Protein 5KVA (pdb70)

B-factor: mean 24.8, std 10.33, range [10.12, 91.9]

Structure (mmCIF, N/CA/C/O backbone):
data_5KVA
#
_entry.id   5KVA
#
_cell.length_a   55.531
_cell.length_b   91.562
_cell.length_c   55.783
_cell.angle_alpha   90.00
_cell.angle_beta   90.69
_cell.angle_gamma   90.00
#
_symmetry.space_group_name_H-M   'P 1 21 1'
#
loop_
_entity.id
_entity.type
_entity.pdbx_description
1 polymer 'caffeoyl-CoA O-methyltransferase'
2 non-polymer S-ADENOSYLMETHIONINE
3 non-polymer 'CALCIUM ION'
4 water water
#
loop_
_atom_site.group_PDB
_atom_site.id
_atom_site.type_symbol
_atom_site.label_atom_id
_atom_site.label_alt_id
_atom_site.label_comp_id
_atom_site.label_asym_id
_atom_site.label_entity_id
_atom_site.label_seq_id
_atom_site.pdbx_PDB_ins_code
_atom_site.Cartn_x
_atom_site.Cartn_y
_atom_site.Cartn_z
_atom_site.occupancy
_atom_site.B_iso_or_equiv
_atom_site.auth_seq_id
_atom_site.auth_comp_id
_atom_site.auth_asym_id
_atom_site.auth_atom_id
_atom_site.pdbx_PDB_model_num
ATOM 1 N N . LYS A 1 52 ? 24.330 44.752 -18.547 1.00 52.94 35 LYS A N 1
ATOM 2 C CA . LYS A 1 52 ? 25.761 44.544 -18.344 1.00 53.47 35 LYS A CA 1
ATOM 3 C C . LYS A 1 52 ? 26.074 43.985 -16.947 1.00 55.19 35 LYS A C 1
ATOM 4 O O . LYS A 1 52 ? 26.695 42.923 -16.828 1.00 43.54 35 LYS A O 1
ATOM 10 N N . SER A 1 53 ? 25.653 44.694 -15.899 1.00 42.48 36 SER A N 1
ATOM 11 C CA . SER A 1 53 ? 25.953 44.297 -14.520 1.00 33.38 36 SER A CA 1
ATOM 12 C C . SER A 1 53 ? 24.990 43.221 -14.028 1.00 24.68 36 SER A C 1
ATOM 13 O O . SER A 1 53 ? 24.097 42.786 -14.757 1.00 26.16 36 SER A O 1
ATOM 16 N N . LEU A 1 54 ? 25.166 42.796 -12.782 1.00 24.70 37 LEU A N 1
ATOM 17 C CA . LEU A 1 54 ? 24.279 41.796 -12.182 1.00 20.08 37 LEU A CA 1
ATOM 18 C C . LEU A 1 54 ? 23.031 42.428 -11.576 1.00 22.71 37 LEU A C 1
ATOM 19 O O . LEU A 1 54 ? 22.175 41.731 -11.034 1.00 21.26 37 LEU A O 1
ATOM 24 N N . LEU A 1 55 ? 22.941 43.753 -11.652 1.00 18.13 38 LEU A N 1
ATOM 25 C CA . LEU A 1 55 ? 21.885 44.477 -10.960 1.00 18.11 38 LEU A CA 1
ATOM 26 C C . LEU A 1 55 ? 20.624 44.591 -11.806 1.00 24.47 38 LEU A C 1
ATOM 27 O O . LEU A 1 55 ? 20.666 44.400 -13.015 1.00 25.04 38 LEU A O 1
ATOM 32 N N . LYS A 1 56 ? 19.506 44.932 -11.175 1.00 29.05 39 LYS A N 1
ATOM 33 C CA . LYS A 1 56 ? 18.233 44.918 -11.888 1.00 34.10 39 LYS A CA 1
ATOM 34 C C . LYS A 1 56 ? 18.175 45.957 -13.002 1.00 28.87 39 LYS A C 1
ATOM 35 O O . LYS A 1 56 ? 17.436 45.783 -13.964 1.00 31.02 39 LYS A O 1
ATOM 41 N N . SER A 1 57 ? 18.966 47.017 -12.902 1.00 22.53 40 SER A N 1
ATOM 42 C CA . SER A 1 57 ? 19.011 47.977 -14.001 1.00 24.95 40 SER A CA 1
ATOM 43 C C . SER A 1 57 ? 20.376 48.610 -14.191 1.00 31.39 40 SER A C 1
ATOM 44 O O . SER A 1 57 ? 21.117 48.819 -13.225 1.00 24.63 40 SER A O 1
ATOM 47 N N . ASP A 1 58 ? 20.694 48.915 -15.449 1.00 25.74 41 ASP A N 1
ATOM 48 C CA . ASP A 1 58 ? 21.916 49.634 -15.784 1.00 28.35 41 ASP A CA 1
ATOM 49 C C . ASP A 1 58 ? 21.926 50.988 -15.087 1.00 24.85 41 ASP A C 1
ATOM 50 O O . ASP A 1 58 ? 22.977 51.464 -14.679 1.00 22.35 41 ASP A O 1
ATOM 55 N N . ASP A 1 59 ? 20.756 51.614 -14.977 1.00 22.11 42 ASP A N 1
ATOM 56 C CA . ASP A 1 59 ? 20.659 52.891 -14.284 1.00 21.24 42 ASP A CA 1
ATOM 57 C C . ASP A 1 59 ? 21.135 52.763 -12.837 1.00 21.17 42 ASP A C 1
ATOM 58 O O . ASP A 1 59 ? 21.899 53.593 -12.361 1.00 18.58 42 ASP A O 1
ATOM 63 N N . LEU A 1 60 ? 20.661 51.735 -12.137 1.00 21.96 43 LEU A N 1
ATOM 64 C CA . LEU A 1 60 ? 21.025 51.566 -10.731 1.00 19.15 43 LEU A CA 1
ATOM 65 C C . LEU A 1 60 ? 22.532 51.332 -10.596 1.00 23.68 43 LEU A C 1
ATOM 66 O O . LEU A 1 60 ? 23.187 51.931 -9.745 1.00 20.11 43 LEU A O 1
ATOM 71 N N . TYR A 1 61 ? 23.073 50.458 -11.440 1.00 20.39 44 TYR A N 1
ATOM 72 C CA . TYR A 1 61 ? 24.517 50.213 -11.455 1.00 19.55 44 TYR A CA 1
ATOM 73 C C . TYR A 1 61 ? 25.318 51.481 -11.749 1.00 19.85 44 TYR A C 1
ATOM 74 O O . TYR A 1 61 ? 26.308 51.765 -11.085 1.00 20.08 44 TYR A O 1
ATOM 83 N N . GLN A 1 62 ? 24.899 52.235 -12.760 1.00 17.31 45 GLN A N 1
ATOM 84 C CA . GLN A 1 62 ? 25.600 53.467 -13.114 1.00 23.22 45 GLN A CA 1
ATOM 85 C C . GLN A 1 62 ? 25.537 54.486 -11.976 1.00 18.84 45 GLN A C 1
ATOM 86 O O . GLN A 1 62 ? 26.480 55.258 -11.768 1.00 17.21 45 GLN A O 1
ATOM 92 N N . TYR A 1 63 ? 24.430 54.481 -11.238 1.00 17.16 46 TYR A N 1
ATOM 93 C CA . TYR A 1 63 ? 24.298 55.362 -10.075 1.00 18.59 46 TYR A CA 1
ATOM 94 C C . TYR A 1 63 ? 25.380 55.074 -9.039 1.00 15.86 46 TYR A C 1
ATOM 95 O O . TYR A 1 63 ? 25.997 55.998 -8.507 1.00 18.07 46 TYR A O 1
ATOM 104 N N . ILE A 1 64 ? 25.602 53.797 -8.753 1.00 15.89 47 ILE A N 1
ATOM 105 C CA . ILE A 1 64 ? 26.622 53.410 -7.784 1.00 16.73 47 ILE A CA 1
ATOM 106 C C . ILE A 1 64 ? 27.985 53.898 -8.251 1.00 15.68 47 ILE A C 1
ATOM 107 O O . ILE A 1 64 ? 28.725 54.508 -7.487 1.00 16.62 47 ILE A O 1
ATOM 112 N N . LEU A 1 65 ? 28.306 53.647 -9.515 1.00 18.48 48 LEU A N 1
ATOM 113 C CA . LEU A 1 65 ? 29.579 54.092 -10.069 1.00 16.99 48 LEU A CA 1
ATOM 114 C C . LEU A 1 65 ? 29.742 55.609 -9.966 1.00 17.92 48 LEU A C 1
ATOM 115 O O . LEU A 1 65 ? 30.764 56.107 -9.488 1.00 17.98 48 LEU A O 1
ATOM 120 N N . ASP A 1 66 ? 28.732 56.338 -10.425 1.00 18.41 49 ASP A N 1
ATOM 121 C CA . ASP A 1 66 ? 28.826 57.794 -10.501 1.00 18.72 49 ASP A CA 1
ATOM 122 C C . ASP A 1 66 ? 28.826 58.429 -9.115 1.00 18.16 49 ASP A C 1
ATOM 123 O O . ASP A 1 66 ? 29.527 59.414 -8.868 1.00 18.16 49 ASP A O 1
ATOM 128 N N . THR A 1 67 ? 28.035 57.861 -8.209 1.00 18.67 50 THR A N 1
ATOM 129 C CA . THR A 1 67 ? 27.833 58.464 -6.893 1.00 17.02 50 THR A CA 1
ATOM 130 C C . THR A 1 67 ? 28.937 58.064 -5.923 1.00 22.03 50 THR A C 1
ATOM 131 O O . THR A 1 67 ? 29.493 58.912 -5.226 1.00 17.79 50 THR A O 1
ATOM 135 N N . SER A 1 68 ? 29.272 56.776 -5.909 1.00 16.79 51 SER A N 1
ATOM 136 C CA . SER A 1 68 ? 30.063 56.216 -4.816 1.00 16.46 51 SER A CA 1
ATOM 137 C C . SER A 1 68 ? 31.413 55.616 -5.219 1.00 17.61 51 SER A C 1
ATOM 138 O O . SER A 1 68 ? 32.238 55.336 -4.348 1.00 18.27 51 SER A O 1
ATOM 141 N N . VAL A 1 69 ? 31.649 55.420 -6.514 1.00 16.76 52 VAL A N 1
ATOM 142 C CA . VAL A 1 69 ? 32.907 54.796 -6.954 1.00 17.96 52 VAL A CA 1
ATOM 143 C C . VAL A 1 69 ? 33.877 55.765 -7.642 1.00 16.43 52 VAL A C 1
ATOM 144 O O . VAL A 1 69 ? 34.975 56.013 -7.146 1.00 18.91 52 VAL A O 1
ATOM 148 N N . TYR A 1 70 ? 33.483 56.303 -8.791 1.00 15.44 53 TYR A N 1
ATOM 149 C CA . TYR A 1 70 ? 34.390 57.183 -9.539 1.00 17.17 53 TYR A CA 1
ATOM 150 C C . TYR A 1 70 ? 34.874 58.434 -8.784 1.00 19.29 53 TYR A C 1
ATOM 151 O O . TYR A 1 70 ? 36.017 58.837 -8.969 1.00 19.66 53 TYR A O 1
ATOM 160 N N . PRO A 1 71 ? 34.023 59.055 -7.940 1.00 17.67 54 PRO A N 1
ATOM 161 C CA . PRO A 1 71 ? 34.559 60.246 -7.266 1.00 22.26 54 PRO A CA 1
ATOM 162 C C . PRO A 1 71 ? 35.742 59.938 -6.354 1.00 28.39 54 PRO A C 1
ATOM 163 O O . PRO A 1 71 ? 36.505 60.834 -6.029 1.00 30.90 54 PRO A O 1
ATOM 167 N N . ARG A 1 72 ? 35.910 58.681 -5.966 1.00 26.45 55 ARG A N 1
ATOM 168 C CA . ARG A 1 72 ? 36.974 58.351 -5.035 1.00 32.89 55 ARG A CA 1
ATOM 169 C C . ARG A 1 72 ? 38.005 57.397 -5.636 1.00 28.92 55 ARG A C 1
ATOM 170 O O . ARG A 1 72 ? 38.938 56.997 -4.948 1.00 25.31 55 ARG A O 1
ATOM 178 N N . GLU A 1 73 ? 37.843 57.044 -6.910 1.00 21.42 56 GLU A N 1
ATOM 179 C CA . GLU A 1 73 ? 38.811 56.178 -7.585 1.00 19.53 56 GLU A CA 1
ATOM 180 C C . GLU A 1 73 ? 40.184 56.844 -7.640 1.00 21.97 56 GLU A C 1
ATOM 181 O O . GLU A 1 73 ? 40.300 57.975 -8.125 1.00 23.25 56 GLU A O 1
ATOM 187 N N . PRO A 1 74 ? 41.230 56.158 -7.137 1.00 21.33 57 PRO A N 1
ATOM 188 C CA . PRO A 1 74 ? 42.577 56.748 -7.215 1.00 19.59 57 PRO A CA 1
ATOM 189 C C . PRO A 1 74 ? 42.962 57.087 -8.655 1.00 25.39 57 PRO A C 1
ATOM 190 O O . PRO A 1 74 ? 42.558 56.370 -9.568 1.00 21.47 57 PRO A O 1
ATOM 194 N N . GLU A 1 75 ? 43.715 58.169 -8.859 1.00 23.27 58 GLU A N 1
ATOM 195 C CA . GLU A 1 75 ? 44.053 58.610 -10.215 1.00 23.42 58 GLU A CA 1
ATOM 196 C C . GLU A 1 75 ? 44.819 57.548 -10.999 1.00 21.07 58 GLU A C 1
ATOM 197 O O . GLU A 1 75 ? 44.632 57.403 -12.203 1.00 20.62 58 GLU A O 1
ATOM 203 N N . SER A 1 76 ? 45.668 56.794 -10.315 1.00 20.59 59 SER A N 1
ATOM 204 C CA . SER A 1 76 ? 46.415 55.739 -10.991 1.00 21.98 59 SER A CA 1
ATOM 205 C C . SER A 1 76 ? 45.490 54.649 -11.534 1.00 22.15 59 SER A C 1
ATOM 206 O O . SER A 1 76 ? 45.767 54.061 -12.569 1.00 20.84 59 SER A O 1
ATOM 209 N N . MET A 1 77 ? 44.394 54.382 -10.832 1.00 22.82 60 MET A N 1
ATOM 210 C CA . MET A 1 77 ? 43.454 53.357 -11.272 1.00 20.00 60 MET A CA 1
ATOM 211 C C . MET A 1 77 ? 42.606 53.874 -12.425 1.00 21.98 60 MET A C 1
ATOM 212 O O . MET A 1 77 ? 42.348 53.156 -13.385 1.00 20.31 60 MET A O 1
ATOM 217 N N . LYS A 1 78 ? 42.187 55.130 -12.336 1.00 19.91 61 LYS A N 1
ATOM 218 C CA . LYS A 1 78 ? 41.531 55.771 -13.473 1.00 26.22 61 LYS A CA 1
ATOM 219 C C . LYS A 1 78 ? 42.439 55.669 -14.693 1.00 21.76 61 LYS A C 1
ATOM 220 O O . LYS A 1 78 ? 42.005 55.296 -15.774 1.00 20.39 61 LYS A O 1
ATOM 226 N N . GLU A 1 79 ? 43.715 55.985 -14.497 1.00 22.14 62 GLU A N 1
ATOM 227 C CA . GLU A 1 79 ? 44.702 55.914 -15.575 1.00 22.99 62 GLU A CA 1
ATOM 228 C C . GLU A 1 79 ? 44.791 54.503 -16.177 1.00 26.73 62 GLU A C 1
ATOM 229 O O . GLU A 1 79 ? 44.771 54.325 -17.401 1.00 24.21 62 GLU A O 1
ATOM 235 N N . LEU A 1 80 ? 44.892 53.500 -15.311 1.00 23.85 63 LEU A N 1
ATOM 236 C CA . LEU A 1 80 ? 45.021 52.123 -15.772 1.00 21.37 63 LEU A CA 1
ATOM 237 C C . LEU A 1 80 ? 43.746 51.660 -16.483 1.00 21.05 63 LEU A C 1
ATOM 238 O O . LEU A 1 80 ? 43.802 50.957 -17.497 1.00 21.40 63 LEU A O 1
ATOM 243 N N . ARG A 1 81 ? 42.594 52.059 -15.950 1.00 22.38 64 ARG A N 1
ATOM 244 C CA . ARG A 1 81 ? 41.312 51.704 -16.556 1.00 21.12 64 ARG A CA 1
ATOM 245 C C . ARG A 1 81 ? 41.214 52.235 -17.989 1.00 21.89 64 ARG A C 1
ATOM 246 O O . ARG A 1 81 ? 40.790 51.525 -18.908 1.00 21.06 64 ARG A O 1
ATOM 254 N N . GLU A 1 82 ? 41.605 53.488 -18.184 1.00 26.33 65 GLU A N 1
ATOM 255 C CA . GLU A 1 82 ? 41.470 54.100 -19.501 1.00 24.68 65 GLU A CA 1
ATOM 256 C C . GLU A 1 82 ? 42.431 53.486 -20.520 1.00 26.42 65 GLU A C 1
ATOM 257 O O . GLU A 1 82 ? 42.065 53.299 -21.686 1.00 27.33 65 GLU A O 1
ATOM 263 N N . ILE A 1 83 ? 43.635 53.135 -20.074 1.00 25.84 66 ILE A N 1
ATOM 264 C CA . ILE A 1 83 ? 44.588 52.371 -20.892 1.00 23.32 66 ILE A CA 1
ATOM 265 C C . ILE A 1 83 ? 44.031 51.000 -21.277 1.00 29.82 66 ILE A C 1
ATOM 266 O O . ILE A 1 83 ? 44.092 50.580 -22.442 1.00 25.51 66 ILE A O 1
ATOM 271 N N . THR A 1 84 ? 43.477 50.307 -20.286 1.00 26.33 67 THR A N 1
ATOM 272 C CA . THR A 1 84 ? 42.958 48.960 -20.478 1.00 22.73 67 THR A CA 1
ATOM 273 C C . THR A 1 84 ? 41.763 48.948 -21.431 1.00 26.66 67 THR A C 1
ATOM 274 O O . THR A 1 84 ? 41.602 48.025 -22.233 1.00 26.76 67 THR A O 1
ATOM 278 N N . ALA A 1 85 ? 40.933 49.986 -21.346 1.00 26.25 68 ALA A N 1
ATOM 279 C CA . ALA A 1 85 ? 39.721 50.065 -22.157 1.00 24.95 68 ALA A CA 1
ATOM 280 C C . ALA A 1 85 ? 40.030 50.034 -23.656 1.00 28.95 68 ALA A C 1
ATOM 281 O O . ALA A 1 85 ? 39.166 49.681 -24.465 1.00 26.83 68 ALA A O 1
ATOM 283 N N . LYS A 1 86 ? 41.264 50.380 -24.019 1.00 27.73 69 LYS A N 1
ATOM 284 C CA . LYS A 1 86 ? 41.684 50.378 -25.428 1.00 31.94 69 LYS A CA 1
ATOM 285 C C . LYS A 1 86 ? 42.221 49.029 -25.883 1.00 33.29 69 LYS A C 1
ATOM 286 O O . LYS A 1 86 ? 42.395 48.789 -27.081 1.00 30.28 69 LYS A O 1
ATOM 292 N N . HIS A 1 87 ? 42.484 48.146 -24.927 1.00 27.92 70 HIS A N 1
ATOM 293 C CA . HIS A 1 87 ? 43.031 46.828 -25.231 1.00 27.13 70 HIS A CA 1
ATOM 294 C C . HIS A 1 87 ? 41.919 45.863 -25.653 1.00 28.13 70 HIS A C 1
ATOM 295 O O . HIS A 1 87 ? 40.820 45.893 -25.091 1.00 30.35 70 HIS A O 1
ATOM 302 N N . PRO A 1 88 ? 42.197 45.003 -26.650 1.00 26.07 71 PRO A N 1
ATOM 303 C CA . PRO A 1 88 ? 41.171 44.109 -27.199 1.00 30.17 71 PRO A CA 1
ATOM 304 C C . PRO A 1 88 ? 40.534 43.172 -26.163 1.00 28.42 71 PRO A C 1
ATOM 305 O O . PRO A 1 88 ? 39.405 42.737 -26.368 1.00 30.59 71 PRO A O 1
ATOM 309 N N . TRP A 1 89 ? 41.238 42.866 -25.081 1.00 26.99 72 TRP A N 1
ATOM 310 C CA . TRP A 1 89 ? 40.711 41.937 -24.079 1.00 27.67 72 TRP A CA 1
ATOM 311 C C . TRP A 1 89 ? 40.073 42.661 -22.888 1.00 29.32 72 TRP A C 1
ATOM 312 O O . TRP A 1 89 ? 39.934 42.083 -21.805 1.00 24.35 72 TRP A O 1
ATOM 323 N N . ASN A 1 90 ? 39.666 43.912 -23.098 1.00 23.86 73 ASN A N 1
ATOM 324 C CA . ASN A 1 90 ? 39.257 44.779 -21.993 1.00 25.78 73 ASN A CA 1
ATOM 325 C C . ASN A 1 90 ? 38.081 44.250 -21.174 1.00 26.04 73 ASN A C 1
ATOM 326 O O . ASN A 1 90 ? 37.903 44.658 -20.034 1.00 26.17 73 ASN A O 1
ATOM 331 N N . LEU A 1 91 ? 37.291 43.340 -21.738 1.00 24.63 74 LEU A N 1
ATOM 332 C CA . LEU A 1 91 ? 36.188 42.729 -20.995 1.00 31.88 74 LEU A CA 1
ATOM 333 C C . LEU A 1 91 ? 36.658 41.896 -19.793 1.00 24.55 74 LEU A C 1
ATOM 334 O O . LEU A 1 91 ? 35.881 41.604 -18.879 1.00 25.60 74 LEU A O 1
ATOM 339 N N . MET A 1 92 ? 37.928 41.516 -19.805 1.00 21.42 75 MET A N 1
ATOM 340 C CA . MET A 1 92 ? 38.523 40.756 -18.714 1.00 20.91 75 MET A CA 1
ATOM 341 C C . MET A 1 92 ? 38.892 41.594 -17.494 1.00 18.87 75 MET A C 1
ATOM 342 O O . MET A 1 92 ? 39.263 41.044 -16.458 1.00 18.78 75 MET A O 1
ATOM 347 N N . THR A 1 93 ? 38.829 42.914 -17.609 1.00 16.75 76 THR A N 1
ATOM 348 C CA . THR A 1 93 ? 39.325 43.742 -16.518 1.00 15.75 76 THR A CA 1
ATOM 349 C C . THR A 1 93 ? 38.349 43.735 -15.338 1.00 18.14 76 THR A C 1
ATOM 350 O O . THR A 1 93 ? 37.157 43.484 -15.490 1.00 18.94 76 THR A O 1
ATOM 354 N N . THR A 1 94 ? 38.865 43.997 -14.149 1.00 16.33 77 THR A N 1
ATOM 355 C CA . THR A 1 94 ? 38.011 44.078 -12.969 1.00 14.08 77 THR A CA 1
ATOM 356 C C . THR A 1 94 ? 37.259 45.416 -12.956 1.00 19.45 77 THR A C 1
ATOM 357 O O . THR A 1 94 ? 37.847 46.469 -13.197 1.00 18.88 77 THR A O 1
ATOM 361 N N . SER A 1 95 ? 35.955 45.371 -12.698 1.00 14.86 78 SER A N 1
ATOM 362 C CA . SER A 1 95 ? 35.139 46.586 -12.737 1.00 20.31 78 SER A CA 1
ATOM 363 C C . SER A 1 95 ? 35.552 47.561 -11.638 1.00 16.86 78 SER A C 1
ATOM 364 O O . SER A 1 95 ? 36.143 47.155 -10.637 1.00 18.36 78 SER A O 1
ATOM 367 N N . ALA A 1 96 ? 35.243 48.843 -11.825 1.00 15.91 79 ALA A N 1
ATOM 368 C CA . ALA A 1 96 ? 35.656 49.861 -10.864 1.00 17.34 79 ALA A CA 1
ATOM 369 C C . ALA A 1 96 ? 35.018 49.616 -9.499 1.00 14.92 79 ALA A C 1
ATOM 370 O O . ALA A 1 96 ? 35.660 49.794 -8.461 1.00 17.11 79 ALA A O 1
ATOM 372 N N . ASP A 1 97 ? 33.759 49.198 -9.489 1.00 16.80 80 ASP A N 1
ATOM 373 C CA . ASP A 1 97 ? 33.108 48.923 -8.209 1.00 15.87 80 ASP A CA 1
ATOM 374 C C . ASP A 1 97 ? 33.771 47.754 -7.481 1.00 17.55 80 ASP A C 1
ATOM 375 O O . ASP A 1 97 ? 33.919 47.782 -6.248 1.00 14.81 80 ASP A O 1
ATOM 380 N N . GLU A 1 98 ? 34.181 46.726 -8.218 1.00 15.24 81 GLU A N 1
ATOM 381 C CA . GLU A 1 98 ? 34.810 45.584 -7.555 1.00 16.23 81 GLU A CA 1
ATOM 382 C C . GLU A 1 98 ? 36.203 45.967 -7.066 1.00 12.26 81 GLU A C 1
ATOM 383 O O . GLU A 1 98 ? 36.652 45.513 -6.013 1.00 14.90 81 GLU A O 1
ATOM 389 N N . GLY A 1 99 ? 36.876 46.834 -7.810 1.00 15.49 82 GLY A N 1
ATOM 390 C CA . GLY A 1 99 ? 38.199 47.286 -7.403 1.00 15.38 82 GLY A CA 1
ATOM 391 C C . GLY A 1 99 ? 38.119 48.052 -6.100 1.00 16.75 82 GLY A C 1
ATOM 392 O O . GLY A 1 99 ? 38.965 47.913 -5.209 1.00 15.22 82 GLY A O 1
ATOM 393 N N . GLN A 1 100 ? 37.073 48.860 -5.978 1.00 14.67 83 GLN A N 1
ATOM 394 C CA . GLN A 1 100 ? 36.877 49.627 -4.768 1.00 12.85 83 GLN A CA 1
ATOM 395 C C . GLN A 1 100 ? 36.643 48.687 -3.583 1.00 16.41 83 GLN A C 1
ATOM 396 O O . GLN A 1 100 ? 37.179 48.887 -2.489 1.00 16.68 83 GLN A O 1
ATOM 402 N N . PHE A 1 101 ? 35.835 47.660 -3.810 1.00 14.70 84 PHE A N 1
ATOM 403 C CA . PHE A 1 101 ? 35.555 46.687 -2.766 1.00 16.78 84 PHE A CA 1
ATOM 404 C C . PHE A 1 101 ? 36.830 45.972 -2.302 1.00 15.48 84 PHE A C 1
ATOM 405 O O . PHE A 1 101 ? 37.075 45.865 -1.106 1.00 15.78 84 PHE A O 1
ATOM 413 N N . LEU A 1 102 ? 37.631 45.488 -3.247 1.00 14.19 85 LEU A N 1
ATOM 414 C CA . LEU A 1 102 ? 38.865 44.770 -2.906 1.00 13.30 85 LEU A CA 1
ATOM 415 C C . LEU A 1 102 ? 39.804 45.661 -2.118 1.00 17.22 85 LEU A C 1
ATOM 416 O O . LEU A 1 102 ? 40.412 45.236 -1.139 1.00 15.83 85 LEU A O 1
ATOM 421 N N . ASN A 1 103 ? 39.910 46.912 -2.552 1.00 15.97 86 ASN A N 1
ATOM 422 C CA . ASN A 1 103 ? 40.758 47.873 -1.872 1.00 15.68 86 ASN A CA 1
ATOM 423 C C . ASN A 1 103 ? 40.300 48.069 -0.418 1.00 16.17 86 ASN A C 1
ATOM 424 O O . ASN A 1 103 ? 41.106 47.991 0.519 1.00 15.30 86 ASN A O 1
ATOM 429 N N . MET A 1 104 ? 39.003 48.258 -0.198 1.00 18.43 87 MET A N 1
ATOM 430 C CA . MET A 1 104 ? 38.548 48.382 1.188 1.00 18.90 87 MET A CA 1
ATOM 431 C C . MET A 1 104 ? 38.743 47.085 1.963 1.00 17.03 87 MET A C 1
ATOM 432 O O . MET A 1 104 ? 39.087 47.107 3.141 1.00 15.39 87 MET A O 1
ATOM 437 N N . LEU A 1 105 ? 38.505 45.957 1.301 1.00 12.07 88 LEU A N 1
ATOM 438 C CA . LEU A 1 105 ? 38.614 44.666 1.978 1.00 12.80 88 LEU A CA 1
ATOM 439 C C . LEU A 1 105 ? 40.027 44.456 2.523 1.00 16.84 88 LEU A C 1
ATOM 440 O O . LEU A 1 105 ? 40.212 44.009 3.663 1.00 16.42 88 LEU A O 1
ATOM 445 N N . ILE A 1 106 ? 41.014 44.795 1.704 1.00 13.66 89 ILE A N 1
ATOM 446 C CA . ILE A 1 106 ? 42.429 44.657 2.082 1.00 14.91 89 ILE A CA 1
ATOM 447 C C . ILE A 1 106 ? 42.736 45.452 3.335 1.00 17.07 89 ILE A C 1
ATOM 448 O O . ILE A 1 106 ? 43.407 44.967 4.256 1.00 17.06 89 ILE A O 1
ATOM 453 N N . LYS A 1 107 ? 42.227 46.678 3.376 1.00 14.54 90 LYS A N 1
ATOM 454 C CA . LYS A 1 107 ? 42.395 47.519 4.545 1.00 17.17 90 LYS A CA 1
ATOM 455 C C . LYS A 1 107 ? 41.674 46.932 5.758 1.00 18.78 90 LYS A C 1
ATOM 456 O O . LYS A 1 107 ? 42.236 46.876 6.853 1.00 18.54 90 LYS A O 1
ATOM 462 N N . LEU A 1 108 ? 40.431 46.494 5.573 1.00 13.56 91 LEU A N 1
ATOM 463 C CA . LEU A 1 108 ? 39.650 45.992 6.698 1.00 15.82 91 LEU A CA 1
ATOM 464 C C . LEU A 1 108 ? 40.270 44.760 7.341 1.00 17.70 91 LEU A C 1
ATOM 465 O O . LEU A 1 108 ? 40.200 44.599 8.554 1.00 16.43 91 LEU A O 1
ATOM 470 N N . ILE A 1 109 ? 40.870 43.884 6.536 1.00 16.67 92 ILE A N 1
ATOM 471 C CA . ILE A 1 109 ? 41.419 42.640 7.081 1.00 17.01 92 ILE A CA 1
ATOM 472 C C . ILE A 1 109 ? 42.874 42.775 7.535 1.00 20.60 92 ILE A C 1
ATOM 473 O O . ILE A 1 109 ? 43.457 41.824 8.064 1.00 19.81 92 ILE A O 1
ATOM 478 N N . GLY A 1 110 ? 43.441 43.964 7.354 1.00 18.22 93 GLY A N 1
ATOM 479 C CA . GLY A 1 110 ? 44.826 44.239 7.706 1.00 21.91 93 GLY A CA 1
ATOM 480 C C . GLY A 1 110 ? 45.842 43.359 6.997 1.00 22.86 93 GLY A C 1
ATOM 481 O O . GLY A 1 110 ? 46.862 42.988 7.581 1.00 20.01 93 GLY A O 1
ATOM 482 N N . ALA A 1 111 ? 45.576 43.018 5.738 1.00 16.25 94 ALA A N 1
ATOM 483 C CA . ALA A 1 111 ? 46.473 42.125 5.015 1.00 16.06 94 ALA A CA 1
ATOM 484 C C . ALA A 1 111 ? 47.802 42.806 4.713 1.00 21.03 94 ALA A C 1
ATOM 485 O O . ALA A 1 111 ? 47.865 44.014 4.489 1.00 20.17 94 ALA A O 1
ATOM 487 N N . LYS A 1 112 ? 48.863 42.009 4.704 1.00 18.93 95 LYS A N 1
ATOM 488 C CA . LYS A 1 112 ? 50.183 42.514 4.362 1.00 21.08 95 LYS A CA 1
ATOM 489 C C . LYS A 1 112 ? 50.782 41.704 3.221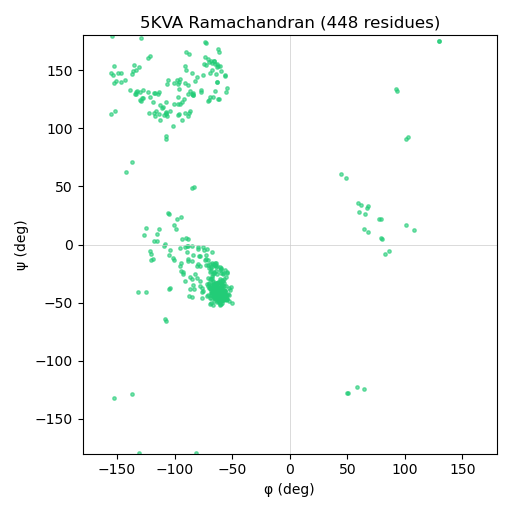 1.00 18.40 95 LYS A C 1
ATOM 490 O O . LYS A 1 112 ? 51.402 42.259 2.321 1.00 22.97 95 LYS A O 1
ATOM 496 N N . LYS A 1 113 ? 50.589 40.391 3.262 1.00 18.15 96 LYS A N 1
ATOM 497 C CA . LYS A 1 113 ? 51.190 39.500 2.275 1.00 19.24 96 LYS A CA 1
ATOM 498 C C . LYS A 1 113 ? 50.116 38.771 1.480 1.00 18.14 96 LYS A C 1
ATOM 499 O O . LYS A 1 113 ? 49.385 37.945 2.020 1.00 18.60 96 LYS A O 1
ATOM 505 N N . THR A 1 114 ? 50.026 39.072 0.197 1.00 17.47 97 THR A N 1
ATOM 506 C CA . THR A 1 114 ? 48.942 38.532 -0.590 1.00 18.21 97 THR A CA 1
ATOM 507 C C . THR A 1 114 ? 49.409 37.876 -1.875 1.00 20.19 97 THR A C 1
ATOM 508 O O . THR A 1 114 ? 50.599 37.875 -2.214 1.00 20.55 97 THR A O 1
ATOM 512 N N . MET A 1 115 ? 48.435 37.335 -2.593 1.00 17.95 98 MET A N 1
ATOM 513 C CA . MET A 1 115 ? 48.668 36.637 -3.838 1.00 17.28 98 MET A CA 1
ATOM 514 C C . MET A 1 115 ? 47.533 36.943 -4.808 1.00 18.00 98 MET A C 1
ATOM 515 O O . MET A 1 115 ? 46.376 37.077 -4.398 1.00 18.53 98 MET A O 1
ATOM 520 N N . GLU A 1 116 ? 47.867 37.097 -6.084 1.00 16.94 99 GLU A N 1
ATOM 521 C CA . GLU A 1 116 ? 46.851 37.255 -7.113 1.00 14.60 99 GLU A CA 1
ATOM 522 C C . GLU A 1 116 ? 47.126 36.286 -8.255 1.00 18.98 99 GLU A C 1
ATOM 523 O O . GLU A 1 116 ? 48.225 36.279 -8.823 1.00 18.24 99 GLU A O 1
ATOM 529 N N . ILE A 1 117 ? 46.132 35.459 -8.574 1.00 17.91 100 ILE A N 1
ATOM 530 C CA . ILE A 1 117 ? 46.193 34.562 -9.728 1.00 15.32 100 ILE A CA 1
ATOM 531 C C . ILE A 1 117 ? 45.280 35.088 -10.846 1.00 20.31 100 ILE A C 1
ATOM 532 O O . ILE A 1 117 ? 44.055 35.087 -10.711 1.00 18.55 100 ILE A O 1
ATOM 537 N N . GLY A 1 118 ? 45.878 35.564 -11.935 1.00 16.24 101 GLY A N 1
ATOM 538 C CA . GLY A 1 118 ? 45.113 36.160 -13.019 1.00 14.49 101 GLY A CA 1
ATOM 539 C C . GLY A 1 118 ? 45.222 37.671 -12.935 1.00 20.37 101 GLY A C 1
ATOM 540 O O . GLY A 1 118 ? 44.447 38.314 -12.226 1.00 19.64 101 GLY A O 1
ATOM 541 N N . VAL A 1 119 ? 46.197 38.227 -13.651 1.00 18.21 102 VAL A N 1
ATOM 542 C CA . VAL A 1 119 ? 46.579 39.633 -13.516 1.00 17.65 102 VAL A CA 1
ATOM 543 C C . VAL A 1 119 ? 46.100 40.512 -14.671 1.00 18.20 102 VAL A C 1
ATOM 544 O O . VAL A 1 119 ? 45.716 41.663 -14.457 1.00 17.91 102 VAL A O 1
ATOM 548 N N . TYR A 1 120 ? 46.148 39.978 -15.891 1.00 18.11 103 TYR A N 1
ATOM 549 C CA . TYR A 1 120 ? 45.808 40.749 -17.089 1.00 19.65 103 TYR A CA 1
ATOM 550 C C . TYR A 1 120 ? 46.589 42.084 -17.057 1.00 20.44 103 TYR A C 1
ATOM 551 O O . TYR A 1 120 ? 47.806 42.065 -16.853 1.00 21.12 103 TYR A O 1
ATOM 560 N N . THR A 1 121 ? 45.927 43.234 -17.215 1.00 22.50 104 THR A N 1
ATOM 561 C CA . THR A 1 121 ? 46.654 44.510 -17.236 1.00 20.79 104 THR A CA 1
ATOM 562 C C . THR A 1 121 ? 46.827 45.137 -15.854 1.00 22.45 104 THR A C 1
ATOM 563 O O . THR A 1 121 ? 47.507 46.149 -15.719 1.00 22.29 104 THR A O 1
ATOM 567 N N . GLY A 1 122 ? 46.212 44.547 -14.832 1.00 17.47 105 GLY A N 1
ATOM 568 C CA . GLY A 1 122 ? 46.551 44.904 -13.463 1.00 18.13 105 GLY A CA 1
ATOM 569 C C . GLY A 1 122 ? 45.584 45.708 -12.606 1.00 19.18 105 GLY A C 1
ATOM 570 O O . GLY A 1 122 ? 45.975 46.160 -11.530 1.00 16.77 105 GLY A O 1
ATOM 571 N N . TYR A 1 123 ? 44.328 45.863 -13.022 1.00 16.92 106 TYR A N 1
ATOM 572 C CA . TYR A 1 123 ? 43.432 46.732 -12.250 1.00 16.25 106 TYR A CA 1
ATOM 573 C C . TYR A 1 123 ? 43.206 46.202 -10.827 1.00 18.95 106 TYR A C 1
ATOM 574 O O . TYR A 1 123 ? 43.369 46.964 -9.869 1.00 16.33 106 TYR A O 1
ATOM 583 N N . SER A 1 124 ? 42.858 44.920 -10.659 1.00 17.76 107 SER A N 1
ATOM 584 C CA . SER A 1 124 ? 42.696 44.415 -9.293 1.00 16.12 107 SER A CA 1
ATOM 585 C C . SER A 1 124 ? 44.036 44.404 -8.561 1.00 19.28 107 SER A C 1
ATOM 586 O O . SER A 1 124 ? 44.094 44.615 -7.346 1.00 16.48 107 SER A O 1
ATOM 589 N N . LEU A 1 125 ? 45.115 44.172 -9.301 1.00 18.09 108 LEU A N 1
ATOM 590 C CA . LEU A 1 125 ? 46.440 44.130 -8.693 1.00 15.57 108 LEU A CA 1
ATOM 591 C C . LEU A 1 125 ? 46.796 45.500 -8.118 1.00 16.77 108 LEU A C 1
ATOM 592 O O . LEU A 1 125 ? 47.296 45.599 -7.005 1.00 18.25 108 LEU A O 1
ATOM 597 N N . LEU A 1 126 ? 46.526 46.552 -8.886 1.00 18.32 109 LEU A N 1
ATOM 598 C CA . LEU A 1 126 ? 46.809 47.908 -8.426 1.00 18.90 109 LEU A CA 1
ATOM 599 C C . LEU A 1 126 ? 45.896 48.296 -7.275 1.00 17.74 109 LEU A C 1
ATOM 600 O O . LEU A 1 126 ? 46.330 48.913 -6.295 1.00 16.70 109 LEU A O 1
ATOM 605 N N . ALA A 1 127 ? 44.621 47.939 -7.375 1.00 18.78 110 ALA A N 1
ATOM 606 C CA . ALA A 1 127 ? 43.707 48.236 -6.286 1.00 16.05 110 ALA A CA 1
ATOM 607 C C . ALA A 1 127 ? 44.230 47.618 -4.988 1.00 16.92 110 ALA A C 1
ATOM 608 O O . ALA A 1 127 ? 44.161 48.230 -3.920 1.00 19.35 110 ALA A O 1
ATOM 610 N N . THR A 1 128 ? 44.765 46.409 -5.099 1.00 13.45 111 THR A N 1
ATOM 611 C CA . THR A 1 128 ? 45.286 45.683 -3.948 1.00 13.91 111 THR A CA 1
ATOM 612 C C . THR A 1 128 ? 46.563 46.347 -3.406 1.00 17.90 111 THR A C 1
ATOM 613 O O . THR A 1 128 ? 46.669 46.641 -2.214 1.00 16.61 111 THR A O 1
ATOM 617 N N . ALA A 1 129 ? 47.514 46.593 -4.303 1.00 16.90 112 ALA A N 1
ATOM 618 C CA . ALA A 1 129 ? 48.799 47.191 -3.950 1.00 20.74 112 ALA A CA 1
ATOM 619 C C . ALA A 1 129 ? 48.643 48.543 -3.253 1.00 21.30 112 ALA A C 1
ATOM 620 O O . ALA A 1 129 ? 49.379 48.843 -2.309 1.00 21.72 112 ALA A O 1
ATOM 622 N N . LEU A 1 130 ? 47.681 49.353 -3.704 1.00 17.91 113 LEU A N 1
ATOM 623 C CA . LEU A 1 130 ? 47.470 50.670 -3.097 1.00 20.18 113 LEU A CA 1
ATOM 624 C C . LEU A 1 130 ? 46.933 50.541 -1.673 1.00 21.26 113 LEU A C 1
ATOM 625 O O . LEU A 1 130 ? 47.185 51.394 -0.826 1.00 19.05 113 LEU A O 1
ATOM 630 N N . ALA A 1 131 ? 46.186 49.474 -1.403 1.00 18.37 114 ALA A N 1
ATOM 631 C CA . ALA A 1 131 ? 45.593 49.291 -0.081 1.00 19.79 114 ALA A CA 1
ATOM 632 C C . ALA A 1 131 ? 46.565 48.681 0.922 1.00 20.99 114 ALA A C 1
ATOM 633 O O . ALA A 1 131 ? 46.398 48.855 2.130 1.00 21.56 114 ALA A O 1
ATOM 635 N N . LEU A 1 132 ? 47.554 47.937 0.430 1.00 18.06 115 LEU A N 1
ATOM 636 C CA . LEU A 1 132 ? 48.512 47.274 1.317 1.00 19.29 115 LEU A CA 1
ATOM 637 C C . LEU A 1 132 ? 49.403 48.295 2.007 1.00 20.27 115 LEU A C 1
ATOM 638 O O . LEU A 1 132 ? 49.564 49.408 1.514 1.00 21.45 115 LEU A O 1
ATOM 643 N N . PRO A 1 133 ? 49.989 47.918 3.152 1.00 21.72 116 PRO A N 1
ATOM 644 C CA . PRO A 1 133 ? 50.983 48.804 3.766 1.00 25.42 116 PRO A CA 1
ATOM 645 C C . PRO A 1 133 ? 52.188 49.010 2.839 1.00 24.67 116 PRO A C 1
ATOM 646 O O . PRO A 1 133 ? 52.347 48.271 1.869 1.00 22.43 116 PRO A O 1
ATOM 650 N N . GLU A 1 134 ? 53.018 50.006 3.132 1.00 25.07 117 GLU A N 1
ATOM 651 C CA . GLU A 1 134 ? 54.131 50.351 2.251 1.00 23.64 117 GLU A CA 1
ATOM 652 C C . GLU A 1 134 ? 55.063 49.157 2.049 1.00 26.09 117 GLU A C 1
ATOM 653 O O . GLU A 1 134 ? 55.668 49.008 0.988 1.00 27.59 117 GLU A O 1
ATOM 659 N N . ASP A 1 135 ? 55.162 48.305 3.063 1.00 24.31 118 ASP A N 1
ATOM 660 C CA . ASP A 1 135 ? 56.020 47.128 2.987 1.00 30.10 118 ASP A CA 1
ATOM 661 C C . ASP A 1 135 ? 55.247 45.841 2.683 1.00 28.49 118 ASP A C 1
ATOM 662 O O . ASP A 1 135 ? 55.762 44.742 2.881 1.00 27.89 118 ASP A O 1
ATOM 667 N N . GLY A 1 136 ? 54.019 45.974 2.198 1.00 24.42 119 GLY A N 1
ATOM 668 C CA . GLY A 1 136 ? 53.235 44.812 1.821 1.00 19.42 119 GLY A CA 1
ATOM 669 C C . GLY A 1 136 ? 53.735 44.183 0.529 1.00 23.87 119 GLY A C 1
ATOM 670 O O . GLY A 1 136 ? 54.455 44.811 -0.242 1.00 20.65 119 GLY A O 1
ATOM 671 N N . THR A 1 137 ? 53.370 42.928 0.286 1.00 20.47 120 THR A N 1
ATOM 672 C CA . THR A 1 137 ? 53.830 42.250 -0.924 1.00 21.58 120 THR A CA 1
ATOM 673 C C . THR A 1 137 ? 52.706 41.470 -1.597 1.00 21.95 120 THR A C 1
ATOM 674 O O . THR A 1 137 ? 51.779 40.995 -0.937 1.00 23.08 120 THR A O 1
ATOM 678 N N . ILE A 1 138 ? 52.797 41.369 -2.917 1.00 20.77 121 ILE A N 1
ATOM 679 C CA . ILE A 1 138 ? 51.884 40.559 -3.700 1.00 16.89 121 ILE A CA 1
ATOM 680 C C . ILE A 1 138 ? 52.675 39.633 -4.595 1.00 22.22 121 ILE A C 1
ATOM 681 O O . ILE A 1 138 ? 53.531 40.086 -5.355 1.00 24.50 121 ILE A O 1
ATOM 686 N N . LEU A 1 139 ? 52.380 38.342 -4.509 1.00 19.92 122 LEU A N 1
ATOM 687 C CA . LEU A 1 139 ? 52.873 37.387 -5.484 1.00 18.12 122 LEU A CA 1
ATOM 688 C C . LEU A 1 139 ? 51.819 37.293 -6.574 1.00 20.01 122 LEU A C 1
ATOM 689 O O . LEU A 1 139 ? 50.704 36.837 -6.330 1.00 20.40 122 LEU A O 1
ATOM 694 N N . ALA A 1 140 ? 52.167 37.749 -7.770 1.00 23.83 123 ALA A N 1
ATOM 695 C CA . ALA A 1 140 ? 51.200 37.888 -8.850 1.00 19.19 123 ALA A CA 1
ATOM 696 C C . ALA A 1 140 ? 51.534 36.934 -9.984 1.00 22.48 123 ALA A C 1
ATOM 697 O O . ALA A 1 140 ? 52.670 36.912 -10.454 1.00 24.36 123 ALA A O 1
ATOM 699 N N . MET A 1 141 ? 50.547 36.160 -10.428 1.00 19.42 124 MET A N 1
ATOM 700 C CA . MET A 1 141 ? 50.768 35.132 -11.442 1.00 20.07 124 MET A CA 1
ATOM 701 C C . MET A 1 141 ? 49.873 35.306 -12.662 1.00 26.33 124 MET A C 1
ATOM 702 O O . MET A 1 141 ? 48.659 35.485 -12.538 1.00 22.18 124 MET A O 1
ATOM 707 N N . ASP A 1 142 ? 50.482 35.249 -13.845 1.00 20.72 125 ASP A N 1
ATOM 708 C CA . ASP A 1 142 ? 49.723 35.170 -15.087 1.00 23.36 125 ASP A CA 1
ATOM 709 C C . ASP A 1 142 ? 50.549 34.475 -16.162 1.00 27.15 125 ASP A C 1
ATOM 710 O O . ASP A 1 142 ? 51.766 34.639 -16.216 1.00 22.74 125 ASP A O 1
ATOM 715 N N . ILE A 1 143 ? 49.886 33.718 -17.028 1.00 27.48 126 ILE A N 1
ATOM 716 C CA . ILE A 1 143 ? 50.581 33.088 -18.150 1.00 25.40 126 ILE A CA 1
ATOM 717 C C . ILE A 1 143 ? 51.037 34.152 -19.143 1.00 28.12 126 ILE A C 1
ATOM 718 O O . ILE A 1 143 ? 51.973 33.941 -19.910 1.00 31.62 126 ILE A O 1
ATOM 723 N N . ASN A 1 144 ? 50.380 35.306 -19.106 1.00 22.32 127 ASN A N 1
ATOM 724 C CA . ASN A 1 144 ? 50.642 36.378 -20.053 1.00 25.78 127 ASN A CA 1
ATOM 725 C C . ASN A 1 144 ? 51.382 37.547 -19.396 1.00 30.84 127 ASN A C 1
ATOM 726 O O . ASN A 1 144 ? 50.829 38.251 -18.539 1.00 24.71 127 ASN A O 1
ATOM 731 N N . ARG A 1 145 ? 52.637 37.745 -19.801 1.00 25.17 128 ARG A N 1
ATOM 732 C CA . ARG A 1 145 ? 53.458 38.813 -19.242 1.00 26.69 128 ARG A CA 1
ATOM 733 C C . ARG A 1 145 ? 53.216 40.167 -19.907 1.00 25.21 128 ARG A C 1
ATOM 734 O O . ARG A 1 145 ? 53.211 41.202 -19.226 1.00 25.78 128 ARG A O 1
ATOM 742 N N . GLU A 1 146 ? 53.008 40.173 -21.222 1.00 25.53 129 GLU A N 1
ATOM 743 C CA . GLU A 1 146 ? 52.968 41.449 -21.951 1.00 27.60 129 GLU A CA 1
ATOM 744 C C . GLU A 1 146 ? 51.780 42.332 -21.548 1.00 28.76 129 GLU A C 1
ATOM 745 O O . GLU A 1 146 ? 51.904 43.558 -21.505 1.00 29.64 129 GLU A O 1
ATOM 751 N N . ASN A 1 147 ? 50.638 41.723 -21.245 1.00 26.01 130 ASN A N 1
ATOM 752 C CA . ASN A 1 147 ? 49.490 42.498 -20.777 1.00 26.36 130 ASN A CA 1
ATOM 753 C C . ASN A 1 147 ? 49.774 43.111 -19.406 1.00 25.82 130 ASN A C 1
ATOM 754 O O . ASN A 1 147 ? 49.373 44.239 -19.129 1.00 25.14 130 ASN A O 1
ATOM 759 N N . TYR A 1 148 ? 50.475 42.370 -18.553 1.00 21.17 131 TYR A N 1
ATOM 760 C CA . TYR A 1 148 ? 50.897 42.913 -17.267 1.00 23.99 131 TYR A CA 1
ATOM 761 C C . TYR A 1 148 ? 51.778 44.135 -17.475 1.00 29.44 131 TYR A C 1
ATOM 762 O O . TYR A 1 148 ? 51.616 45.161 -16.818 1.00 25.22 131 TYR A O 1
ATOM 771 N N . GLU A 1 149 ? 52.706 44.028 -18.416 1.00 29.02 132 GLU A N 1
ATOM 772 C CA . GLU A 1 149 ? 53.674 45.101 -18.626 1.00 29.83 132 GLU A CA 1
ATOM 773 C C . GLU A 1 149 ? 53.051 46.326 -19.286 1.00 28.17 132 GLU A C 1
ATOM 774 O O . GLU A 1 149 ? 53.609 47.421 -19.222 1.00 31.16 132 GLU A O 1
ATOM 780 N N . LEU A 1 150 ? 51.884 46.146 -19.899 1.00 27.49 133 LEU A N 1
ATOM 781 C CA . LEU A 1 150 ? 51.090 47.269 -20.387 1.00 27.03 133 LEU A CA 1
ATOM 782 C C . LEU A 1 150 ? 50.577 48.137 -19.234 1.00 28.50 133 LEU A C 1
ATOM 783 O O . LEU A 1 150 ? 50.447 49.359 -19.359 1.00 27.42 133 LEU A O 1
ATOM 788 N N . GLY A 1 151 ? 50.277 47.502 -18.108 1.00 24.80 134 GLY A N 1
ATOM 789 C CA . GLY A 1 151 ? 49.733 48.223 -16.974 1.00 27.07 134 GLY A CA 1
ATOM 790 C C . GLY A 1 151 ? 50.781 48.653 -15.969 1.00 26.11 134 GLY A C 1
ATOM 791 O O . GLY A 1 151 ? 50.567 49.598 -15.206 1.00 30.62 134 GLY A O 1
ATOM 792 N N . LEU A 1 152 ? 51.914 47.959 -15.967 1.00 26.18 135 LEU A N 1
ATOM 793 C CA . LEU A 1 152 ? 52.981 48.210 -14.997 1.00 25.67 135 LEU A CA 1
ATOM 794 C C . LEU A 1 152 ? 53.448 49.681 -14.899 1.00 26.61 135 LEU A C 1
ATOM 795 O O . LEU A 1 152 ? 53.748 50.145 -13.797 1.00 27.68 135 LEU A O 1
ATOM 800 N N . PRO A 1 153 ? 53.503 50.420 -16.031 1.00 25.80 136 PRO A N 1
ATOM 801 C CA . PRO A 1 153 ? 53.864 51.838 -15.887 1.00 29.30 136 PRO A CA 1
ATOM 802 C C . PRO A 1 153 ? 52.948 52.642 -14.953 1.00 29.74 136 PRO A C 1
ATOM 803 O O . PRO A 1 153 ? 53.467 53.471 -14.209 1.00 29.04 136 PRO A O 1
ATOM 807 N N . CYS A 1 154 ? 51.635 52.406 -14.987 1.00 30.25 137 CYS A N 1
ATOM 808 C CA . CYS A 1 154 ? 50.712 53.073 -14.062 1.00 30.23 137 CYS A CA 1
ATOM 809 C C . CYS A 1 154 ? 51.013 52.712 -12.623 1.00 27.56 137 CYS A C 1
ATOM 810 O O . CYS A 1 154 ? 50.921 53.547 -11.727 1.00 23.60 137 CYS A O 1
ATOM 813 N N . ILE A 1 155 ? 51.337 51.440 -12.410 1.00 29.64 138 ILE A N 1
ATOM 814 C CA . ILE A 1 155 ? 51.610 50.943 -11.079 1.00 24.60 138 ILE A CA 1
ATOM 815 C C . ILE A 1 155 ? 52.904 51.561 -10.537 1.00 25.92 138 ILE A C 1
ATOM 816 O O . ILE A 1 155 ? 52.974 51.940 -9.372 1.00 24.75 138 ILE A O 1
ATOM 821 N N . GLU A 1 156 ? 53.918 51.660 -11.393 1.00 27.72 139 GLU A N 1
ATOM 822 C CA . GLU A 1 156 ? 55.204 52.247 -11.009 1.00 26.79 139 GLU A CA 1
ATOM 823 C C . GLU A 1 156 ? 55.027 53.710 -10.621 1.00 25.70 139 GLU A C 1
ATOM 824 O O . GLU A 1 156 ? 55.541 54.158 -9.597 1.00 32.17 139 GLU A O 1
ATOM 830 N N . LYS A 1 157 ? 54.286 54.437 -11.451 1.00 28.09 140 LYS A N 1
ATOM 831 C CA . LYS A 1 157 ? 53.989 55.851 -11.231 1.00 27.68 140 LYS A CA 1
ATOM 832 C C . LYS A 1 157 ? 53.227 56.041 -9.926 1.00 33.78 140 LYS A C 1
ATOM 833 O O . LYS A 1 157 ? 53.399 57.040 -9.224 1.00 29.45 140 LYS A O 1
ATOM 839 N N . ALA A 1 158 ? 52.400 55.057 -9.587 1.00 29.83 141 ALA A N 1
ATOM 840 C CA . ALA A 1 158 ? 51.624 55.105 -8.354 1.00 27.75 141 ALA A CA 1
ATOM 841 C C . ALA A 1 158 ? 52.501 54.883 -7.122 1.00 27.11 141 ALA A C 1
ATOM 842 O O . ALA A 1 158 ? 52.061 55.100 -5.988 1.00 29.77 141 ALA A O 1
ATOM 844 N N . GLY A 1 159 ? 53.731 54.430 -7.344 1.00 24.06 142 GLY A N 1
ATOM 845 C CA . GLY A 1 159 ? 54.676 54.217 -6.260 1.00 25.43 142 GLY A CA 1
ATOM 846 C C . GLY A 1 159 ? 54.489 52.940 -5.457 1.00 26.65 142 GLY A C 1
ATOM 847 O O . GLY A 1 159 ? 54.938 52.852 -4.312 1.00 26.97 142 GLY A O 1
ATOM 848 N N . VAL A 1 160 ? 53.827 51.941 -6.040 1.00 24.46 143 VAL A N 1
ATOM 849 C CA . VAL A 1 160 ? 53.602 50.692 -5.321 1.00 23.57 143 VAL A CA 1
ATOM 850 C C . VAL A 1 160 ? 54.087 49.462 -6.100 1.00 28.48 143 VAL A C 1
ATOM 851 O O . VAL A 1 160 ? 53.867 48.322 -5.677 1.00 24.99 143 VAL A O 1
ATOM 855 N N . ALA A 1 161 ? 54.779 49.688 -7.214 1.00 23.70 144 ALA A N 1
ATOM 856 C CA . ALA A 1 161 ? 55.277 48.577 -8.023 1.00 24.67 144 ALA A CA 1
ATOM 857 C C . ALA A 1 161 ? 56.305 47.728 -7.286 1.00 23.25 144 ALA A C 1
ATOM 858 O O . ALA A 1 161 ? 56.489 46.558 -7.612 1.00 26.90 144 ALA A O 1
ATOM 860 N N . HIS A 1 162 ? 56.961 48.301 -6.282 1.00 21.88 145 HIS A N 1
ATOM 861 C CA . HIS A 1 162 ? 57.942 47.562 -5.497 1.00 27.17 145 HIS A CA 1
ATOM 862 C C . HIS A 1 162 ? 57.309 46.430 -4.685 1.00 28.89 145 HIS A C 1
ATOM 863 O O . HIS A 1 162 ? 57.999 45.520 -4.230 1.00 27.42 145 HIS A O 1
ATOM 870 N N . LYS A 1 163 ? 55.994 46.481 -4.508 1.00 24.86 146 LYS A N 1
ATOM 871 C CA . LYS A 1 163 ? 55.301 45.453 -3.742 1.00 23.61 146 LYS A CA 1
ATOM 872 C C . LYS A 1 163 ? 55.091 44.173 -4.543 1.00 24.77 146 LYS A C 1
ATOM 873 O O . LYS A 1 163 ? 54.853 43.112 -3.971 1.00 23.48 146 LYS A O 1
ATOM 879 N N . ILE A 1 164 ? 55.191 44.275 -5.864 1.00 22.77 147 ILE A N 1
ATOM 880 C CA . ILE A 1 164 ? 54.804 43.179 -6.747 1.00 22.39 147 ILE A CA 1
ATOM 881 C C . ILE A 1 164 ? 55.931 42.219 -7.123 1.00 25.08 147 ILE A C 1
ATOM 882 O O . ILE A 1 164 ? 56.957 42.636 -7.647 1.00 26.05 147 ILE A O 1
ATOM 887 N N . ASP A 1 165 ? 55.710 40.931 -6.877 1.00 20.09 148 ASP A N 1
ATOM 888 C CA . ASP A 1 165 ? 56.566 39.878 -7.402 1.00 21.93 148 ASP A CA 1
ATOM 889 C C . ASP A 1 165 ? 55.800 39.154 -8.503 1.00 23.19 148 ASP A C 1
ATOM 890 O O . ASP A 1 165 ? 55.066 38.207 -8.230 1.00 24.69 148 ASP A O 1
ATOM 895 N N . PHE A 1 166 ? 55.948 39.614 -9.745 1.00 21.29 149 PHE A N 1
ATOM 896 C CA . PHE A 1 166 ? 55.221 39.016 -10.867 1.00 24.62 149 PHE A CA 1
ATOM 897 C C . PHE A 1 166 ? 55.926 37.775 -11.422 1.00 33.30 149 PHE A C 1
ATOM 898 O O . PHE A 1 166 ? 57.128 37.801 -11.697 1.00 26.05 149 PHE A O 1
ATOM 906 N N . ARG A 1 167 ? 55.161 36.696 -11.585 1.00 22.10 150 ARG A N 1
ATOM 907 C CA . ARG A 1 167 ? 55.659 35.447 -12.155 1.00 25.08 150 ARG A CA 1
ATOM 908 C C . ARG A 1 167 ? 54.902 35.114 -13.432 1.00 30.72 150 ARG A C 1
ATOM 909 O O . ARG A 1 167 ? 53.675 34.983 -13.416 1.00 25.57 150 ARG A O 1
ATOM 917 N N . GLU A 1 168 ? 55.635 34.967 -14.531 1.00 26.78 151 GLU A N 1
ATOM 918 C CA . GLU A 1 168 ? 55.053 34.580 -15.809 1.00 26.86 151 GLU A CA 1
ATOM 919 C C . GLU A 1 168 ? 54.940 33.059 -15.901 1.00 32.07 151 GLU A C 1
ATOM 920 O O . GLU A 1 168 ? 55.911 32.340 -15.644 1.00 31.68 151 GLU A O 1
ATOM 926 N N . GLY A 1 169 ? 53.754 32.573 -16.262 1.00 28.75 152 GLY A N 1
ATOM 927 C CA . GLY A 1 169 ? 53.518 31.142 -16.380 1.00 27.35 152 GLY A CA 1
ATOM 928 C C . GLY A 1 169 ? 52.278 30.672 -15.632 1.00 29.33 152 GLY A C 1
ATOM 929 O O . GLY A 1 169 ? 51.638 31.455 -14.931 1.00 27.61 152 GLY A O 1
ATOM 930 N N . PRO A 1 170 ? 51.936 29.385 -15.778 1.00 27.33 153 PRO A N 1
ATOM 931 C CA . PRO A 1 170 ? 50.765 28.790 -15.125 1.00 24.75 153 PRO A CA 1
ATOM 932 C C . PRO A 1 170 ? 50.913 28.845 -13.608 1.00 27.54 153 PRO A C 1
ATOM 933 O O . PRO A 1 170 ? 52.003 28.609 -13.093 1.00 25.38 153 PRO A O 1
ATOM 937 N N . ALA A 1 171 ? 49.829 29.150 -12.907 1.00 23.55 154 ALA A N 1
ATOM 938 C CA . ALA A 1 171 ? 49.881 29.322 -11.462 1.00 23.80 154 ALA A CA 1
ATOM 939 C C . ALA A 1 171 ? 50.128 28.018 -10.695 1.00 26.54 154 ALA A C 1
ATOM 940 O O . ALA A 1 171 ? 50.817 28.022 -9.681 1.00 25.58 154 ALA A O 1
ATOM 942 N N . LEU A 1 172 ? 49.556 26.912 -11.160 1.00 24.10 155 LEU A N 1
ATOM 943 C CA . LEU A 1 172 ? 49.568 25.679 -10.362 1.00 27.65 155 LEU A CA 1
ATOM 944 C C . LEU A 1 172 ? 50.985 25.206 -9.976 1.00 27.79 155 LEU A C 1
ATOM 945 O O . LEU A 1 172 ? 51.222 24.891 -8.811 1.00 26.11 155 LEU A O 1
ATOM 950 N N . PRO A 1 173 ? 51.938 25.169 -10.934 1.00 32.25 156 PRO A N 1
ATOM 951 C CA . PRO A 1 173 ? 53.284 24.744 -10.519 1.00 30.27 156 PRO A CA 1
ATOM 952 C C . PRO A 1 173 ? 53.925 25.680 -9.495 1.00 32.84 156 PRO A C 1
ATOM 953 O O . PRO A 1 173 ? 54.701 25.228 -8.650 1.00 29.87 156 PRO A O 1
ATOM 957 N N . VAL A 1 174 ? 53.609 26.969 -9.570 1.00 30.49 157 VAL A N 1
ATOM 958 C CA . VAL A 1 174 ? 54.131 27.921 -8.601 1.00 31.91 157 VAL A CA 1
ATOM 959 C C . VAL A 1 174 ? 53.603 27.591 -7.213 1.00 28.50 157 VAL A C 1
ATOM 960 O O . VAL A 1 174 ? 54.354 27.606 -6.228 1.00 29.05 157 VAL A O 1
ATOM 964 N N . LEU A 1 175 ? 52.312 27.279 -7.144 1.00 22.34 158 LEU A N 1
ATOM 965 C CA . LEU A 1 175 ? 51.691 26.914 -5.874 1.00 23.29 158 LEU A CA 1
ATOM 966 C C . LEU A 1 175 ? 52.318 25.634 -5.321 1.00 28.77 158 LEU A C 1
ATOM 967 O O . LEU A 1 175 ? 52.554 25.520 -4.118 1.00 29.11 158 LEU A O 1
ATOM 972 N N . ASP A 1 176 ? 52.580 24.676 -6.204 1.00 27.21 159 ASP A N 1
ATOM 973 C CA . ASP A 1 176 ? 53.178 23.410 -5.787 1.00 30.38 159 ASP A CA 1
ATOM 974 C C . ASP A 1 176 ? 54.569 23.629 -5.193 1.00 32.38 159 ASP A C 1
ATOM 975 O O . ASP A 1 176 ? 54.892 23.064 -4.151 1.00 33.93 159 ASP A O 1
ATOM 980 N N . ASP A 1 177 ? 55.373 24.474 -5.833 1.00 27.09 160 ASP A N 1
ATOM 981 C CA . ASP A 1 177 ? 56.688 24.822 -5.300 1.00 29.33 160 ASP A CA 1
ATOM 982 C C . ASP A 1 177 ? 56.605 25.471 -3.922 1.00 33.40 160 ASP A C 1
ATOM 983 O O . ASP A 1 177 ? 57.364 25.124 -3.020 1.00 32.39 160 ASP A O 1
ATOM 988 N N . LEU A 1 178 ? 55.685 26.418 -3.760 1.00 32.74 161 LEU A N 1
ATOM 989 C CA . LEU A 1 178 ? 55.495 27.081 -2.471 1.00 30.96 161 LEU A CA 1
ATOM 990 C C . LEU A 1 178 ? 55.181 26.078 -1.359 1.00 28.81 161 LEU A C 1
ATOM 991 O O . LEU A 1 178 ? 55.745 26.139 -0.265 1.00 34.15 161 LEU A O 1
ATOM 996 N N . ILE A 1 179 ? 54.274 25.159 -1.655 1.00 25.46 162 ILE A N 1
ATOM 997 C CA . ILE A 1 179 ? 53.829 24.168 -0.687 1.00 29.11 162 ILE A CA 1
ATOM 998 C C . ILE A 1 179 ? 54.940 23.172 -0.324 1.00 34.15 162 ILE A C 1
ATOM 999 O O . ILE A 1 179 ? 54.982 22.662 0.800 1.00 35.74 162 ILE A O 1
ATOM 1004 N N . ALA A 1 180 ? 55.856 22.933 -1.262 1.00 36.34 163 ALA A N 1
ATOM 1005 C CA . ALA A 1 180 ? 56.999 22.049 -1.019 1.00 38.85 163 ALA A CA 1
ATOM 1006 C C . ALA A 1 180 ? 57.837 22.518 0.175 1.00 39.32 163 ALA A C 1
ATOM 1007 O O . ALA A 1 180 ? 58.459 21.707 0.861 1.00 49.57 163 ALA A O 1
ATOM 1009 N N . ASP A 1 181 ? 57.849 23.826 0.419 1.00 36.23 164 ASP A N 1
ATOM 1010 C CA . ASP A 1 181 ? 58.516 24.389 1.589 1.00 35.29 164 ASP A CA 1
ATOM 1011 C C . ASP A 1 181 ? 57.498 24.701 2.689 1.00 49.65 164 ASP A C 1
ATOM 1012 O O . ASP A 1 181 ? 56.578 25.494 2.479 1.00 44.98 164 ASP A O 1
ATOM 1017 N N . GLU A 1 182 ? 57.672 24.089 3.860 1.00 44.35 165 GLU A N 1
ATOM 1018 C CA . GLU A 1 182 ? 56.749 24.275 4.983 1.00 40.56 165 GLU A CA 1
ATOM 1019 C C . GLU A 1 182 ? 56.735 25.724 5.453 1.00 38.88 165 GLU A C 1
ATOM 1020 O O . GLU A 1 182 ? 55.757 26.200 6.027 1.00 40.67 165 GLU A O 1
ATOM 1026 N N . LYS A 1 183 ? 57.843 26.409 5.199 1.00 36.01 166 LYS A N 1
ATOM 1027 C CA . LYS A 1 183 ? 58.018 27.821 5.513 1.00 42.27 166 LYS A CA 1
ATOM 1028 C C . LYS A 1 183 ? 56.863 28.672 4.969 1.00 42.58 166 LYS A C 1
ATOM 1029 O O . LYS A 1 183 ? 56.432 29.648 5.593 1.00 32.92 166 LYS A O 1
ATOM 1035 N N . ASN A 1 184 ? 56.370 28.286 3.799 1.00 34.17 167 ASN A N 1
ATOM 1036 C CA . ASN A 1 184 ? 55.333 29.044 3.116 1.00 37.64 167 ASN A CA 1
ATOM 1037 C C . ASN A 1 184 ? 53.934 28.702 3.594 1.00 31.61 167 ASN A C 1
ATOM 1038 O O . ASN A 1 184 ? 52.970 29.370 3.225 1.00 28.99 167 ASN A O 1
ATOM 1043 N N . HIS A 1 185 ? 53.815 27.663 4.410 1.00 29.06 168 HIS A N 1
ATOM 1044 C CA . HIS A 1 185 ? 52.496 27.234 4.854 1.00 27.81 168 HIS A CA 1
ATOM 1045 C C . HIS A 1 185 ? 51.871 28.264 5.797 1.00 30.59 168 HIS A C 1
ATOM 1046 O O . HIS A 1 185 ? 52.486 28.687 6.775 1.00 27.84 168 HIS A O 1
ATOM 1053 N N . GLY A 1 186 ? 50.651 28.683 5.475 1.00 26.58 169 GLY A N 1
ATOM 1054 C CA . GLY A 1 186 ? 49.941 29.660 6.280 1.00 24.60 169 GLY A CA 1
ATOM 1055 C C . GLY A 1 186 ? 50.583 31.030 6.302 1.00 23.88 169 GLY A C 1
ATOM 1056 O O . GLY A 1 186 ? 50.394 31.788 7.259 1.00 28.87 169 GLY A O 1
ATOM 1057 N N . SER A 1 187 ? 51.326 31.372 5.252 1.00 23.21 170 SER A N 1
ATOM 1058 C CA . SER A 1 187 ? 52.047 32.635 5.239 1.00 26.26 170 SER A CA 1
ATOM 1059 C C . SER A 1 187 ? 51.289 33.774 4.552 1.00 22.60 170 SER A C 1
ATOM 1060 O O . SER A 1 187 ? 51.646 34.931 4.720 1.00 23.43 170 SER A O 1
ATOM 1063 N N . PHE A 1 188 ? 50.258 33.447 3.776 1.00 22.36 171 PHE A N 1
ATOM 1064 C CA . PHE A 1 188 ? 49.517 34.468 3.032 1.00 18.60 171 PHE A CA 1
ATOM 1065 C C . PHE A 1 188 ? 48.264 34.947 3.775 1.00 18.64 171 PHE A C 1
ATOM 1066 O O . PHE A 1 188 ? 47.571 34.158 4.424 1.00 19.29 171 PHE A O 1
ATOM 1074 N N . ASP A 1 189 ? 47.971 36.244 3.680 1.00 19.05 172 ASP A N 1
ATOM 1075 C CA . ASP A 1 189 ? 46.809 36.811 4.370 1.00 19.19 172 ASP A CA 1
ATOM 1076 C C . ASP A 1 189 ? 45.590 36.779 3.465 1.00 18.72 172 ASP A C 1
ATOM 1077 O O . ASP A 1 189 ? 44.459 36.649 3.933 1.00 17.13 172 ASP A O 1
ATOM 1082 N N . PHE A 1 190 ? 45.846 36.911 2.170 1.00 15.12 173 PHE A N 1
ATOM 1083 C CA . PHE A 1 190 ? 44.781 37.105 1.195 1.00 18.32 173 PHE A CA 1
ATOM 1084 C C . PHE A 1 190 ? 45.171 36.576 -0.177 1.00 17.26 173 PHE A C 1
ATOM 1085 O O . PHE A 1 190 ? 46.299 36.773 -0.621 1.00 18.10 173 PHE A O 1
ATOM 1093 N N . VAL A 1 191 ? 44.232 35.925 -0.856 1.00 14.63 174 VAL A N 1
ATOM 1094 C CA . VAL A 1 191 ? 44.447 35.522 -2.244 1.00 15.65 174 VAL A CA 1
ATOM 1095 C C . VAL A 1 191 ? 43.241 35.895 -3.094 1.00 16.40 174 VAL A C 1
ATOM 1096 O O . VAL A 1 191 ? 42.104 35.607 -2.722 1.00 15.10 174 VAL A O 1
ATOM 1100 N N . PHE A 1 192 ? 43.495 36.525 -4.238 1.00 15.44 175 PHE A N 1
ATOM 1101 C CA . PHE A 1 192 ? 42.444 36.831 -5.202 1.00 14.04 175 PHE A CA 1
ATOM 1102 C C . PHE A 1 192 ? 42.653 35.944 -6.415 1.00 16.93 175 PHE A C 1
ATOM 1103 O O . PHE A 1 192 ? 43.706 35.999 -7.062 1.00 17.09 175 PHE A O 1
ATOM 1111 N N . VAL A 1 193 ? 41.662 35.104 -6.694 1.00 14.23 176 VAL A N 1
ATOM 1112 C CA . VAL A 1 193 ? 41.741 34.127 -7.774 1.00 14.33 176 VAL A CA 1
ATOM 1113 C C . VAL A 1 193 ? 40.808 34.557 -8.898 1.00 18.16 176 VAL A C 1
ATOM 1114 O O . VAL A 1 193 ? 39.587 34.559 -8.746 1.00 17.12 176 VAL A O 1
ATOM 1118 N N . ASP A 1 194 ? 41.402 34.944 -10.022 1.00 15.54 177 ASP A N 1
ATOM 1119 C CA . ASP A 1 194 ? 40.657 35.512 -11.136 1.00 14.30 177 ASP A CA 1
ATOM 1120 C C . ASP A 1 194 ? 41.261 35.004 -12.442 1.00 19.90 177 ASP A C 1
ATOM 1121 O O . ASP A 1 194 ? 41.765 35.776 -13.268 1.00 17.62 177 ASP A O 1
ATOM 1126 N N . ALA A 1 195 ? 41.205 33.689 -12.626 1.00 22.18 178 ALA A N 1
ATOM 1127 C CA . ALA A 1 195 ? 41.902 33.058 -13.737 1.00 18.89 178 ALA A CA 1
ATOM 1128 C C . ALA A 1 195 ? 41.046 31.997 -14.409 1.00 20.93 178 ALA A C 1
ATOM 1129 O O . ALA A 1 195 ? 39.897 32.255 -14.774 1.00 21.81 178 ALA A O 1
ATOM 1131 N N . ASP A 1 196 ? 41.609 30.803 -14.575 1.00 18.70 179 ASP A N 1
ATOM 1132 C CA . ASP A 1 196 ? 40.916 29.749 -15.315 1.00 23.21 179 ASP A CA 1
ATOM 1133 C C . ASP A 1 196 ? 40.001 28.931 -14.397 1.00 19.83 179 ASP A C 1
ATOM 1134 O O . ASP A 1 196 ? 40.475 28.205 -13.516 1.00 17.17 179 ASP A O 1
ATOM 1139 N N . LYS A 1 197 ? 38.691 29.043 -14.624 1.00 20.21 180 LYS A N 1
ATOM 1140 C CA . LYS A 1 197 ? 37.680 28.464 -13.725 1.00 21.19 180 LYS A CA 1
ATOM 1141 C C . LYS A 1 197 ? 37.783 26.955 -13.559 1.00 19.98 180 LYS A C 1
ATOM 1142 O O . LYS A 1 197 ? 37.486 26.414 -12.485 1.00 22.98 180 LYS A O 1
ATOM 1148 N N . ASP A 1 198 ? 38.202 26.258 -14.606 1.00 19.86 181 ASP A N 1
ATOM 1149 C CA . ASP A 1 198 ? 38.261 24.805 -14.500 1.00 19.09 181 ASP A CA 1
ATOM 1150 C C . ASP A 1 198 ? 39.403 24.350 -13.583 1.00 24.51 181 ASP A C 1
ATOM 1151 O O . ASP A 1 198 ? 39.528 23.156 -13.285 1.00 23.30 181 ASP A O 1
ATOM 1156 N N . ASN A 1 199 ? 40.202 25.303 -13.097 1.00 18.58 182 ASN A N 1
ATOM 1157 C CA . ASN A 1 199 ? 41.244 24.990 -12.127 1.00 19.25 182 ASN A CA 1
ATOM 1158 C C . ASN A 1 199 ? 40.962 25.493 -10.706 1.00 21.84 182 ASN A C 1
ATOM 1159 O O . ASN A 1 199 ? 41.784 25.272 -9.817 1.00 21.62 182 ASN A O 1
ATOM 1164 N N . TYR A 1 200 ? 39.817 26.144 -10.478 1.00 17.08 183 TYR A N 1
ATOM 1165 C CA . TYR A 1 200 ? 39.571 26.764 -9.168 1.00 19.37 183 TYR A CA 1
ATOM 1166 C C . TYR A 1 200 ? 39.565 25.752 -8.014 1.00 18.95 183 TYR A C 1
ATOM 1167 O O . TYR A 1 200 ? 40.121 26.039 -6.959 1.00 21.55 183 TYR A O 1
ATOM 1176 N N . LEU A 1 201 ? 38.954 24.583 -8.212 1.00 21.14 184 LEU A N 1
ATOM 1177 C CA . LEU A 1 201 ? 38.983 23.529 -7.188 1.00 21.12 184 LEU A CA 1
ATOM 1178 C C . LEU A 1 201 ? 40.416 23.084 -6.876 1.00 20.10 184 LEU A C 1
ATOM 1179 O O . LEU A 1 201 ? 40.762 22.813 -5.721 1.00 19.69 184 LEU A O 1
ATOM 1184 N N . ASN A 1 202 ? 41.249 23.006 -7.908 1.00 20.34 185 ASN A N 1
ATOM 1185 C CA . ASN A 1 202 ? 42.650 22.657 -7.708 1.00 20.57 185 ASN A CA 1
ATOM 1186 C C . ASN A 1 202 ? 43.414 23.750 -6.970 1.00 22.86 185 ASN A C 1
ATOM 1187 O O . ASN A 1 202 ? 44.191 23.450 -6.062 1.00 19.60 185 ASN A O 1
ATOM 1192 N N . TYR A 1 203 ? 43.186 25.011 -7.339 1.00 16.83 186 TYR A N 1
ATOM 1193 C CA . TYR A 1 203 ? 43.811 26.118 -6.613 1.00 21.39 186 TYR A CA 1
ATOM 1194 C C . TYR A 1 203 ? 43.394 26.087 -5.145 1.00 19.04 186 TYR A C 1
ATOM 1195 O O . TYR A 1 203 ? 44.216 26.259 -4.244 1.00 19.35 186 TYR A O 1
ATOM 1204 N N . HIS A 1 204 ? 42.110 25.838 -4.923 1.00 19.08 187 HIS A N 1
ATOM 1205 C CA . HIS A 1 204 ? 41.525 25.838 -3.587 1.00 18.69 187 HIS A CA 1
ATOM 1206 C C . HIS A 1 204 ? 42.254 24.877 -2.657 1.00 20.92 187 HIS A C 1
ATOM 1207 O O . HIS A 1 204 ? 42.611 25.222 -1.535 1.00 17.74 187 HIS A O 1
ATOM 1214 N N . ASP A 1 205 ? 42.485 23.670 -3.154 1.00 21.58 188 ASP A N 1
ATOM 1215 C CA . ASP A 1 205 ? 43.187 22.640 -2.402 1.00 21.89 188 ASP A CA 1
ATOM 1216 C C . ASP A 1 205 ? 44.561 23.128 -1.922 1.00 22.64 188 ASP A C 1
ATOM 1217 O O . ASP A 1 205 ? 44.943 22.941 -0.770 1.00 26.60 188 ASP A O 1
ATOM 1222 N N . ARG A 1 206 ? 45.286 23.796 -2.806 1.00 18.52 189 ARG A N 1
ATOM 1223 C CA . ARG A 1 206 ? 46.608 24.309 -2.483 1.00 21.14 189 ARG A CA 1
ATOM 1224 C C . ARG A 1 206 ? 46.585 25.562 -1.610 1.00 20.13 189 ARG A C 1
ATOM 1225 O O . ARG A 1 206 ? 47.330 25.665 -0.635 1.00 19.24 189 ARG A O 1
ATOM 1233 N N . LEU A 1 207 ? 45.729 26.514 -1.965 1.00 20.56 190 LEU A N 1
ATOM 1234 C CA . LEU A 1 207 ? 45.650 27.777 -1.242 1.00 19.48 190 LEU A CA 1
ATOM 1235 C C . LEU A 1 207 ? 45.268 27.607 0.227 1.00 19.78 190 LEU A C 1
ATOM 1236 O O . LEU A 1 207 ? 45.670 28.405 1.059 1.00 22.57 190 LEU A O 1
ATOM 1241 N N . LEU A 1 208 ? 44.503 26.571 0.555 1.00 18.76 191 LEU A N 1
ATOM 1242 C CA . LEU A 1 208 ? 44.110 26.379 1.947 1.00 18.02 191 LEU A CA 1
ATOM 1243 C C . LEU A 1 208 ? 45.316 25.977 2.804 1.00 29.14 191 LEU A C 1
ATOM 1244 O O . LEU A 1 208 ? 45.284 26.089 4.032 1.00 27.34 191 LEU A O 1
ATOM 1249 N N . LYS A 1 209 ? 46.383 25.532 2.150 1.00 23.20 192 LYS A N 1
ATOM 1250 C CA . LYS A 1 209 ? 47.639 25.252 2.849 1.00 26.13 192 LYS A CA 1
ATOM 1251 C C . LYS A 1 209 ? 48.494 26.502 2.998 1.00 26.13 192 LYS A C 1
ATOM 1252 O O . LYS A 1 209 ? 49.260 26.631 3.954 1.00 27.66 192 LYS A O 1
ATOM 1258 N N . LEU A 1 210 ? 48.355 27.423 2.047 1.00 20.00 193 LEU A N 1
ATOM 1259 C CA . LEU A 1 210 ? 49.224 28.591 1.948 1.00 21.83 193 LEU A CA 1
ATOM 1260 C C . LEU A 1 210 ? 48.682 29.825 2.673 1.00 23.39 193 LEU A C 1
ATOM 1261 O O . LEU A 1 210 ? 49.450 30.704 3.077 1.00 21.46 193 LEU A O 1
ATOM 1266 N N . VAL A 1 211 ? 47.363 29.879 2.826 1.00 20.97 194 VAL A N 1
ATOM 1267 C CA . VAL A 1 211 ? 46.697 30.975 3.527 1.00 23.47 194 VAL A CA 1
ATOM 1268 C C . VAL A 1 211 ? 46.596 30.689 5.023 1.00 23.00 194 VAL A C 1
ATOM 1269 O O . VAL A 1 211 ? 46.307 29.559 5.437 1.00 22.37 194 VAL A O 1
ATOM 1273 N N . LYS A 1 212 ? 46.860 31.712 5.831 1.00 20.08 195 LYS A N 1
ATOM 1274 C CA . LYS A 1 212 ? 46.782 31.585 7.275 1.00 21.48 195 LYS A CA 1
ATOM 1275 C C . LYS A 1 212 ? 45.373 31.242 7.728 1.00 21.38 195 LYS A C 1
ATOM 1276 O O . LYS A 1 212 ? 44.397 31.554 7.040 1.00 19.76 195 LYS A O 1
ATOM 1282 N N . LEU A 1 213 ? 45.263 30.595 8.883 1.00 19.69 196 LEU A N 1
ATOM 1283 C CA . LEU A 1 213 ? 43.969 30.472 9.547 1.00 18.33 196 LEU A CA 1
ATOM 1284 C C . LEU A 1 213 ? 43.377 31.866 9.739 1.00 19.11 196 LEU A C 1
ATOM 1285 O O . LEU A 1 213 ? 44.077 32.801 10.147 1.00 17.69 196 LEU A O 1
ATOM 1290 N N . GLY A 1 214 ? 42.093 32.013 9.430 1.00 18.95 197 GLY A N 1
ATOM 1291 C CA . GLY A 1 214 ? 41.453 33.320 9.498 1.00 18.07 197 GLY A CA 1
ATOM 1292 C C . GLY A 1 214 ? 41.703 34.160 8.255 1.00 18.59 197 GLY A C 1
ATOM 1293 O O . GLY A 1 214 ? 41.106 35.228 8.092 1.00 20.50 197 GLY A O 1
ATOM 1294 N N . GLY A 1 215 ? 42.578 33.677 7.376 1.00 17.57 198 GLY A N 1
ATOM 1295 C CA . GLY A 1 215 ? 42.904 34.366 6.138 1.00 16.80 198 GLY A CA 1
ATOM 1296 C C . GLY A 1 215 ? 41.778 34.277 5.124 1.00 14.77 198 GLY A C 1
ATOM 1297 O O . GLY A 1 215 ? 40.789 33.568 5.340 1.00 16.61 198 GLY A O 1
ATOM 1298 N N . LEU A 1 216 ? 41.920 34.995 4.015 1.00 15.02 199 LEU A N 1
ATOM 1299 C CA . LEU A 1 216 ? 40.800 35.177 3.092 1.00 15.00 199 LEU A CA 1
ATOM 1300 C C . LEU A 1 216 ? 41.166 34.880 1.644 1.00 16.44 199 LEU A C 1
ATOM 1301 O O . LEU A 1 216 ? 42.182 35.374 1.145 1.00 17.45 199 LEU A O 1
ATOM 1306 N N . ILE A 1 217 ? 40.343 34.070 0.974 1.00 16.24 200 ILE A N 1
ATOM 1307 C CA . ILE A 1 217 ? 40.486 33.804 -0.458 1.00 16.76 200 ILE A CA 1
ATOM 1308 C C . ILE A 1 217 ? 39.240 34.299 -1.174 1.00 17.19 200 ILE A C 1
ATOM 1309 O O . ILE A 1 217 ? 38.124 33.987 -0.758 1.00 18.49 200 ILE A O 1
ATOM 1314 N N . GLY A 1 218 ? 39.430 35.070 -2.240 1.00 14.34 201 GLY A N 1
ATOM 1315 C CA . GLY A 1 218 ? 38.326 35.543 -3.053 1.00 13.78 201 GLY A CA 1
ATOM 1316 C C . GLY A 1 218 ? 38.352 34.879 -4.425 1.00 17.85 201 GLY A C 1
ATOM 1317 O O . GLY A 1 218 ? 39.317 35.043 -5.182 1.00 17.93 201 GLY A O 1
ATOM 1318 N N . TYR A 1 219 ? 37.310 34.111 -4.741 1.00 13.94 202 TYR A N 1
ATOM 1319 C CA . TYR A 1 219 ? 37.173 33.532 -6.078 1.00 12.72 202 TYR A CA 1
ATOM 1320 C C . TYR A 1 219 ? 36.316 34.441 -6.950 1.00 14.40 202 TYR A C 1
ATOM 1321 O O . TYR A 1 219 ? 35.173 34.744 -6.621 1.00 15.42 202 TYR A O 1
ATOM 1330 N N . ASP A 1 220 ? 36.873 34.865 -8.073 1.00 16.86 203 ASP A N 1
ATOM 1331 C CA . ASP A 1 220 ? 36.190 35.840 -8.900 1.00 16.38 203 ASP A CA 1
ATOM 1332 C C . ASP A 1 220 ? 35.290 35.209 -9.957 1.00 16.41 203 ASP A C 1
ATOM 1333 O O . ASP A 1 220 ? 35.530 34.089 -10.395 1.00 18.04 203 ASP A O 1
ATOM 1338 N N . ASN A 1 221 ? 34.261 35.964 -10.345 1.00 13.92 204 ASN A N 1
ATOM 1339 C CA . ASN A 1 221 ? 33.322 35.606 -11.409 1.00 11.32 204 ASN A CA 1
ATOM 1340 C C . ASN A 1 221 ? 32.439 34.405 -11.090 1.00 15.24 204 ASN A C 1
ATOM 1341 O O . ASN A 1 221 ? 32.039 33.689 -12.005 1.00 15.99 204 ASN A O 1
ATOM 1346 N N . THR A 1 222 ? 32.102 34.202 -9.819 1.00 12.00 205 THR A N 1
ATOM 1347 C CA . THR A 1 222 ? 31.375 32.989 -9.446 1.00 13.91 205 THR A CA 1
ATOM 1348 C C . THR A 1 222 ? 29.877 33.065 -9.755 1.00 15.25 205 THR A C 1
ATOM 1349 O O . THR A 1 222 ? 29.157 32.084 -9.550 1.00 13.61 205 THR A O 1
ATOM 1353 N N . LEU A 1 223 ? 29.400 34.197 -10.276 1.00 15.85 206 LEU A N 1
ATOM 1354 C CA . LEU A 1 223 ? 28.008 34.243 -10.748 1.00 13.18 206 LEU A CA 1
ATOM 1355 C C . LEU A 1 223 ? 27.942 34.200 -12.275 1.00 16.47 206 LEU A C 1
ATOM 1356 O O . LEU A 1 223 ? 26.859 34.065 -12.855 1.00 16.06 206 LEU A O 1
ATOM 1361 N N . TRP A 1 224 ? 29.115 34.315 -12.901 1.00 15.47 207 TRP A N 1
ATOM 1362 C CA . TRP A 1 224 ? 29.346 33.968 -14.310 1.00 14.25 207 TRP A CA 1
ATOM 1363 C C . TRP A 1 224 ? 28.254 34.468 -15.251 1.00 19.06 207 TRP A C 1
ATOM 1364 O O . TRP A 1 224 ? 27.574 33.680 -15.912 1.00 18.04 207 TRP A O 1
ATOM 1375 N N . ASN A 1 225 ? 28.091 35.788 -15.266 1.00 16.95 208 ASN A N 1
ATOM 1376 C CA . ASN A 1 225 ? 27.187 36.497 -16.178 1.00 21.16 208 ASN A CA 1
ATOM 1377 C C . ASN A 1 225 ? 25.724 36.204 -15.893 1.00 19.51 208 ASN A C 1
ATOM 1378 O O . ASN A 1 225 ? 24.839 36.560 -16.678 1.00 19.84 208 ASN A O 1
ATOM 1383 N N . GLY A 1 226 ? 25.472 35.560 -14.760 1.00 20.50 209 GLY A N 1
ATOM 1384 C CA . GLY A 1 226 ? 24.136 35.125 -14.394 1.00 17.09 209 GLY A CA 1
ATOM 1385 C C . GLY A 1 226 ? 23.744 33.845 -15.102 1.00 17.24 209 GLY A C 1
ATOM 1386 O O . GLY A 1 226 ? 22.613 33.381 -14.974 1.00 18.36 209 GLY A O 1
ATOM 1387 N N . SER A 1 227 ? 24.683 33.266 -15.844 1.00 17.21 210 SER A N 1
ATOM 1388 C CA . SER A 1 227 ? 24.404 32.059 -16.617 1.00 20.28 210 SER A CA 1
ATOM 1389 C C . SER A 1 227 ? 24.111 30.869 -15.709 1.00 19.34 210 SER A C 1
ATOM 1390 O O . SER A 1 227 ? 23.533 29.874 -16.150 1.00 16.39 210 SER A O 1
ATOM 1393 N N . VAL A 1 228 ? 24.487 30.994 -14.438 1.00 15.16 211 VAL A N 1
ATOM 1394 C CA . VAL A 1 228 ? 24.253 29.930 -13.466 1.00 15.94 211 VAL A CA 1
ATOM 1395 C C . VAL A 1 228 ? 22.764 29.622 -13.293 1.00 20.22 211 VAL A C 1
ATOM 1396 O O . VAL A 1 228 ? 22.414 28.547 -12.806 1.00 19.50 211 VAL A O 1
ATOM 1400 N N . VAL A 1 229 ? 21.889 30.546 -13.693 1.00 17.82 212 VAL A N 1
ATOM 1401 C CA . VAL A 1 229 ? 20.453 30.264 -13.630 1.00 18.10 212 VAL A CA 1
ATOM 1402 C C . VAL A 1 229 ? 19.775 30.226 -14.992 1.00 23.01 212 VAL A C 1
ATOM 1403 O O . VAL A 1 229 ? 18.556 30.171 -15.069 1.00 22.86 212 VAL A O 1
ATOM 1407 N N . LEU A 1 230 ? 20.554 30.258 -16.064 1.00 19.25 213 LEU A N 1
ATOM 1408 C CA . LEU A 1 230 ? 19.980 29.991 -17.381 1.00 20.99 213 LEU A CA 1
ATOM 1409 C C . LEU A 1 230 ? 19.729 28.496 -17.543 1.00 23.23 213 LEU A C 1
ATOM 1410 O O . LEU A 1 230 ? 20.491 27.674 -17.030 1.00 23.55 213 LEU A O 1
ATOM 1415 N N . PRO A 1 231 ? 18.662 28.132 -18.268 1.00 25.31 214 PRO A N 1
ATOM 1416 C CA . PRO A 1 231 ? 18.505 26.719 -18.623 1.00 25.25 214 PRO A CA 1
ATOM 1417 C C . PRO A 1 231 ? 19.631 26.308 -19.557 1.00 28.07 214 PRO A C 1
ATOM 1418 O O . PRO A 1 231 ? 20.225 27.182 -20.197 1.00 24.46 214 PRO A O 1
ATOM 1422 N N . ASP A 1 232 ? 19.929 25.016 -19.633 1.00 25.64 215 ASP A N 1
ATOM 1423 C CA . ASP A 1 232 ? 21.001 24.527 -20.504 1.00 23.03 215 ASP A CA 1
ATOM 1424 C C . ASP A 1 232 ? 20.847 24.951 -21.966 1.00 28.54 215 ASP A C 1
ATOM 1425 O O . ASP A 1 232 ? 21.840 25.194 -22.653 1.00 26.51 215 ASP A O 1
ATOM 1430 N N . ASP A 1 233 ? 19.612 25.009 -22.456 1.00 27.06 216 ASP A N 1
ATOM 1431 C CA . ASP A 1 233 ? 19.408 25.261 -23.884 1.00 31.29 216 ASP A CA 1
ATOM 1432 C C . ASP A 1 233 ? 19.299 26.751 -24.212 1.00 35.97 216 ASP A C 1
ATOM 1433 O O . ASP A 1 233 ? 19.020 27.129 -25.351 1.00 29.21 216 ASP A O 1
ATOM 1438 N N . ALA A 1 234 ? 19.522 27.597 -23.213 1.00 28.92 217 ALA A N 1
ATOM 1439 C CA . ALA A 1 234 ? 19.575 29.028 -23.451 1.00 24.80 217 ALA A CA 1
ATOM 1440 C C . ALA A 1 234 ? 20.757 29.354 -24.355 1.00 30.63 217 ALA A C 1
ATOM 1441 O O . ALA A 1 234 ? 21.797 28.682 -24.293 1.00 24.91 217 ALA A O 1
ATOM 1443 N N . PRO A 1 235 ? 20.604 30.382 -25.209 1.00 30.58 218 PRO A N 1
ATOM 1444 C CA . PRO A 1 235 ? 21.740 30.800 -26.037 1.00 29.05 218 PRO A CA 1
ATOM 1445 C C . PRO A 1 235 ? 22.888 31.258 -25.153 1.00 28.54 218 PRO A C 1
ATOM 1446 O O . PRO A 1 235 ? 22.682 32.116 -24.294 1.00 30.13 218 PRO A O 1
ATOM 1450 N N . MET A 1 236 ? 24.069 30.677 -25.336 1.00 23.35 219 MET A N 1
ATOM 1451 C CA . MET A 1 236 ? 25.247 31.133 -24.612 1.00 25.89 219 MET A CA 1
ATOM 1452 C C . MET A 1 236 ? 26.438 31.204 -25.534 1.00 24.04 219 MET A C 1
ATOM 1453 O O . MET A 1 236 ? 26.577 30.377 -26.437 1.00 25.30 219 MET A O 1
ATOM 1458 N N . ARG A 1 237 ? 27.319 32.162 -25.285 1.00 18.30 220 ARG A N 1
ATOM 1459 C CA . ARG A 1 237 ? 28.620 32.124 -25.932 1.00 25.29 220 ARG A CA 1
ATOM 1460 C C . ARG A 1 237 ? 29.354 30.840 -25.545 1.00 26.20 220 ARG A C 1
ATOM 1461 O O . ARG A 1 237 ? 29.161 30.311 -24.449 1.00 20.39 220 ARG A O 1
ATOM 1469 N N . LYS A 1 238 ? 30.188 30.342 -26.453 1.00 22.29 221 LYS A N 1
ATOM 1470 C CA . LYS A 1 238 ? 30.912 29.094 -26.239 1.00 24.78 221 LYS A CA 1
ATOM 1471 C C . LYS A 1 238 ? 31.685 29.084 -24.921 1.00 23.88 221 LYS A C 1
ATOM 1472 O O . LYS A 1 238 ? 31.588 28.125 -24.141 1.00 21.40 221 LYS A O 1
ATOM 1478 N N . TYR A 1 239 ? 32.436 30.150 -24.663 1.00 19.61 222 TYR A N 1
ATOM 1479 C CA . TYR A 1 239 ? 33.272 30.192 -23.467 1.00 23.87 222 TYR A CA 1
ATOM 1480 C C . TYR A 1 239 ? 32.410 30.311 -22.213 1.00 20.22 222 TYR A C 1
ATOM 1481 O O . TYR A 1 239 ? 32.761 29.768 -21.174 1.00 21.91 222 TYR A O 1
ATOM 1490 N N . ILE A 1 240 ? 31.282 31.008 -22.315 1.00 19.74 223 ILE A N 1
ATOM 1491 C CA . ILE A 1 240 ? 30.341 31.077 -21.201 1.00 19.76 223 ILE A CA 1
ATOM 1492 C C . ILE A 1 240 ? 29.838 29.674 -20.861 1.00 19.62 223 ILE A C 1
ATOM 1493 O O . ILE A 1 240 ? 29.897 29.244 -19.702 1.00 19.93 223 ILE A O 1
ATOM 1498 N N . ARG A 1 241 ? 29.365 28.955 -21.874 1.00 19.09 224 ARG A N 1
ATOM 1499 C CA . ARG A 1 241 ? 28.857 27.597 -21.660 1.00 19.00 224 ARG A CA 1
ATOM 1500 C C . ARG A 1 241 ? 29.932 26.672 -21.112 1.00 16.00 224 ARG A C 1
ATOM 1501 O O . ARG A 1 241 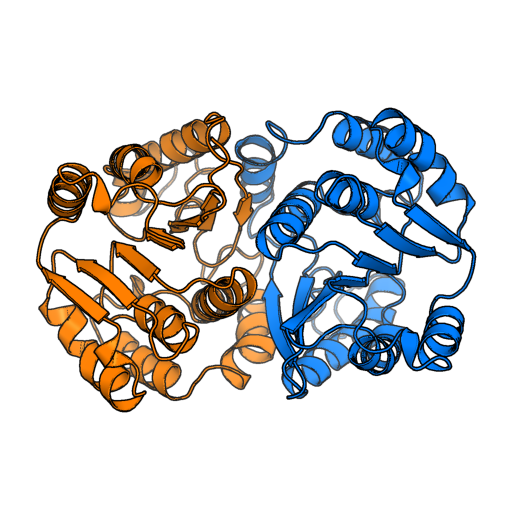? 29.668 25.896 -20.193 1.00 22.14 224 ARG A O 1
ATOM 1509 N N . PHE A 1 242 ? 31.142 26.755 -21.653 1.00 22.77 225 PHE A N 1
ATOM 1510 C CA . PHE A 1 242 ? 32.205 25.860 -21.209 1.00 20.01 225 PHE A CA 1
ATOM 1511 C C . PHE A 1 242 ? 32.507 26.015 -19.727 1.00 20.79 225 PHE A C 1
ATOM 1512 O O . PHE A 1 242 ? 32.536 25.030 -18.986 1.00 20.06 225 PHE A O 1
ATOM 1520 N N . TYR A 1 243 ? 32.724 27.246 -19.288 1.00 17.20 226 TYR A N 1
ATOM 1521 C CA . TYR A 1 243 ? 33.109 27.460 -17.895 1.00 20.71 226 TYR A CA 1
ATOM 1522 C C . TYR A 1 243 ? 31.923 27.438 -16.933 1.00 17.68 226 TYR A C 1
ATOM 1523 O O . TYR A 1 243 ? 32.113 27.240 -15.731 1.00 16.48 226 TYR A O 1
ATOM 1532 N N . ARG A 1 244 ? 30.707 27.604 -17.450 1.00 13.49 227 ARG A N 1
ATOM 1533 C CA . ARG A 1 244 ? 29.509 27.507 -16.614 1.00 16.39 227 ARG A CA 1
ATOM 1534 C C . ARG A 1 244 ? 29.464 26.178 -15.838 1.00 16.27 227 ARG A C 1
ATOM 1535 O O . ARG A 1 244 ? 29.116 26.154 -14.644 1.00 13.93 227 ARG A O 1
ATOM 1543 N N . ASP A 1 245 ? 29.817 25.085 -16.515 1.00 15.40 228 ASP A N 1
ATOM 1544 C CA . ASP A 1 245 ? 29.837 23.754 -15.882 1.00 18.03 228 ASP A CA 1
ATOM 1545 C C . ASP A 1 245 ? 30.730 23.731 -14.648 1.00 14.75 228 ASP A C 1
ATOM 1546 O O . ASP A 1 245 ? 30.412 23.110 -13.631 1.00 16.28 228 ASP A O 1
ATOM 1551 N N . PHE A 1 246 ? 31.864 24.402 -14.748 1.00 14.00 229 PHE A N 1
ATOM 1552 C CA . PHE A 1 246 ? 32.822 24.390 -13.654 1.00 13.80 229 PHE A CA 1
ATOM 1553 C C . PHE A 1 246 ? 32.393 25.319 -12.530 1.00 17.99 229 PHE A C 1
ATOM 1554 O O . PHE A 1 246 ? 32.587 25.003 -11.350 1.00 15.45 229 PHE A O 1
ATOM 1562 N N . VAL A 1 247 ? 31.776 26.442 -12.890 1.00 15.43 230 VAL A N 1
ATOM 1563 C CA . VAL A 1 247 ? 31.332 27.391 -11.878 1.00 14.82 230 VAL A CA 1
ATOM 1564 C C . VAL A 1 247 ? 30.188 26.796 -11.063 1.00 12.42 230 VAL A C 1
ATOM 1565 O O . VAL A 1 247 ? 30.134 26.971 -9.848 1.00 13.65 230 VAL A O 1
ATOM 1569 N N . LEU A 1 248 ? 29.280 26.090 -11.730 1.00 13.22 231 LEU A N 1
ATOM 1570 C CA . LEU A 1 248 ? 28.164 25.463 -11.032 1.00 13.54 231 LEU A CA 1
ATOM 1571 C C . LEU A 1 248 ? 28.680 24.456 -10.010 1.00 14.79 231 LEU A C 1
ATOM 1572 O O . LEU A 1 248 ? 28.169 24.379 -8.896 1.00 13.81 231 LEU A O 1
ATOM 1577 N N . VAL A 1 249 ? 29.699 23.693 -10.382 1.00 13.65 232 VAL A N 1
ATOM 1578 C CA . VAL A 1 249 ? 30.255 22.710 -9.454 1.00 17.38 232 VAL A CA 1
ATOM 1579 C C . VAL A 1 249 ? 31.027 23.414 -8.337 1.00 14.98 232 VAL A C 1
ATOM 1580 O O . VAL A 1 249 ? 30.899 23.065 -7.157 1.00 15.58 232 VAL A O 1
ATOM 1584 N N . LEU A 1 250 ? 31.825 24.405 -8.718 1.00 14.01 233 LEU A N 1
ATOM 1585 C CA . LEU A 1 250 ? 32.639 25.148 -7.759 1.00 17.15 233 LEU A CA 1
ATOM 1586 C C . LEU A 1 250 ? 31.792 25.711 -6.632 1.00 14.19 233 LEU A C 1
ATOM 1587 O O . LEU A 1 250 ? 32.138 25.578 -5.450 1.00 15.20 233 LEU A O 1
ATOM 1592 N N . ASN A 1 251 ? 30.670 26.333 -6.988 1.00 13.30 234 ASN A N 1
ATOM 1593 C CA . ASN A 1 251 ? 29.855 26.993 -5.973 1.00 15.28 234 ASN A CA 1
ATOM 1594 C C . ASN A 1 251 ? 29.246 25.982 -5.007 1.00 12.86 234 ASN A C 1
ATOM 1595 O O . ASN A 1 251 ? 29.082 26.267 -3.822 1.00 12.58 234 ASN A O 1
ATOM 1600 N N . LYS A 1 252 ? 28.962 24.780 -5.498 1.00 12.99 235 LYS A N 1
ATOM 1601 C CA . LYS A 1 252 ? 28.452 23.740 -4.616 1.00 11.25 235 LYS A CA 1
ATOM 1602 C C . LYS A 1 252 ? 29.549 23.142 -3.745 1.00 11.25 235 LYS A C 1
ATOM 1603 O O . LYS A 1 252 ? 29.319 22.815 -2.577 1.00 14.86 235 LYS A O 1
ATOM 1609 N N . ALA A 1 253 ? 30.738 22.997 -4.313 1.00 14.71 236 ALA A N 1
ATOM 1610 C CA . ALA A 1 253 ? 31.869 22.447 -3.574 1.00 14.07 236 ALA A CA 1
ATOM 1611 C C . ALA A 1 253 ? 32.271 23.370 -2.427 1.00 15.80 236 ALA A C 1
ATOM 1612 O O . ALA A 1 253 ? 32.555 22.908 -1.320 1.00 14.88 236 ALA A O 1
ATOM 1614 N N . LEU A 1 254 ? 32.286 24.679 -2.688 1.00 13.92 237 LEU A N 1
ATOM 1615 C CA . LEU A 1 254 ? 32.627 25.638 -1.645 1.00 14.03 237 LEU A CA 1
ATOM 1616 C C . LEU A 1 254 ? 31.569 25.633 -0.557 1.00 13.44 237 LEU A C 1
ATOM 1617 O O . LEU A 1 254 ? 31.905 25.703 0.614 1.00 14.74 237 LEU A O 1
ATOM 1622 N N . ALA A 1 255 ? 30.292 25.542 -0.935 1.00 11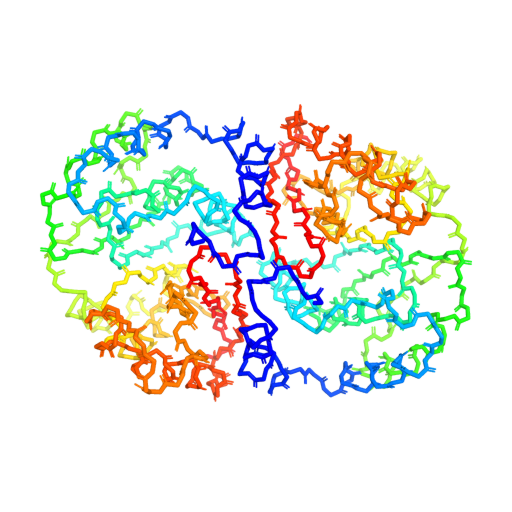.36 238 ALA A N 1
ATOM 1623 C CA . ALA A 1 255 ? 29.225 25.509 0.061 1.00 16.12 238 ALA A CA 1
ATOM 1624 C C . ALA A 1 255 ? 29.354 24.298 0.995 1.00 17.47 238 ALA A C 1
ATOM 1625 O O . ALA A 1 255 ? 28.984 24.367 2.179 1.00 15.33 238 ALA A O 1
ATOM 1627 N N . ALA A 1 256 ? 29.891 23.200 0.462 1.00 15.14 239 ALA A N 1
ATOM 1628 C CA . ALA A 1 256 ? 30.026 21.950 1.218 1.00 14.91 239 ALA A CA 1
ATOM 1629 C C . ALA A 1 256 ? 31.389 21.795 1.906 1.00 17.98 239 ALA A C 1
ATOM 1630 O O . ALA A 1 256 ? 31.685 20.751 2.497 1.00 20.04 239 ALA A O 1
ATOM 1632 N N . ASP A 1 257 ? 32.222 22.822 1.829 1.00 16.60 240 ASP A N 1
ATOM 1633 C CA . ASP A 1 257 ? 33.593 22.721 2.338 1.00 14.05 240 ASP A CA 1
ATOM 1634 C C . ASP A 1 257 ? 33.704 23.390 3.708 1.00 20.84 240 ASP A C 1
ATOM 1635 O O . ASP A 1 257 ? 33.805 24.611 3.809 1.00 17.59 240 ASP A O 1
ATOM 1640 N N . GLU A 1 258 ? 33.729 22.582 4.760 1.00 19.19 241 GLU A N 1
ATOM 1641 C CA . GLU A 1 258 ? 33.715 23.127 6.113 1.00 21.29 241 GLU A CA 1
ATOM 1642 C C . GLU A 1 258 ? 35.063 23.720 6.540 1.00 17.01 241 GLU A C 1
ATOM 1643 O O . GLU A 1 258 ? 35.167 24.295 7.622 1.00 20.21 241 GLU A O 1
ATOM 1649 N N . ARG A 1 259 ? 36.075 23.628 5.680 1.00 17.96 242 ARG A N 1
ATOM 1650 C CA . ARG A 1 259 ? 37.359 24.292 5.936 1.00 14.10 242 ARG A CA 1
ATOM 1651 C C . ARG A 1 259 ? 37.258 25.812 5.798 1.00 20.60 242 ARG A C 1
ATOM 1652 O O . ARG A 1 259 ? 38.140 26.544 6.252 1.00 17.36 242 ARG A O 1
ATOM 1660 N N . VAL A 1 260 ? 36.201 26.278 5.139 1.00 14.70 243 VAL A N 1
ATOM 1661 C CA . VAL A 1 260 ? 36.005 27.712 4.978 1.00 15.08 243 VAL A CA 1
ATOM 1662 C C . VAL A 1 260 ? 34.597 28.149 5.351 1.00 20.04 243 VAL A C 1
ATOM 1663 O O . VAL A 1 260 ? 33.649 27.363 5.275 1.00 16.93 243 VAL A O 1
ATOM 1667 N N . GLU A 1 261 ? 34.483 29.405 5.780 1.00 15.31 244 GLU A N 1
ATOM 1668 C CA . GLU A 1 261 ? 33.203 30.092 5.845 1.00 15.17 244 GLU A CA 1
ATOM 1669 C C . GLU A 1 261 ? 33.074 30.901 4.557 1.00 14.69 244 GLU A C 1
ATOM 1670 O O . GLU A 1 261 ? 34.055 31.474 4.103 1.00 18.19 244 GLU A O 1
ATOM 1676 N N . ILE A 1 262 ? 31.888 30.948 3.955 1.00 15.83 245 ILE A N 1
ATOM 1677 C CA . ILE A 1 262 ? 31.788 31.599 2.651 1.00 11.24 245 ILE A CA 1
ATOM 1678 C C . ILE A 1 262 ? 30.781 32.730 2.616 1.00 16.97 245 ILE A C 1
ATOM 1679 O O . ILE A 1 262 ? 29.894 32.852 3.470 1.00 16.34 245 ILE A O 1
ATOM 1684 N N . CYS A 1 263 ? 30.948 33.577 1.610 1.00 14.87 246 CYS A N 1
ATOM 1685 C CA . CYS A 1 263 ? 29.983 34.630 1.346 1.00 15.96 246 CYS A CA 1
ATOM 1686 C C . CYS A 1 263 ? 30.119 34.974 -0.120 1.00 13.32 246 CYS A C 1
ATOM 1687 O O . CYS A 1 263 ? 31.167 35.452 -0.538 1.00 15.97 246 CYS A O 1
ATOM 1690 N N . GLN A 1 264 ? 29.083 34.658 -0.897 1.00 13.10 247 GLN A N 1
ATOM 1691 C CA . GLN A 1 264 ? 29.062 34.921 -2.329 1.00 13.45 247 GLN A CA 1
ATOM 1692 C C . GLN A 1 264 ? 28.335 36.228 -2.607 1.00 14.82 247 GLN A C 1
ATOM 1693 O O . GLN A 1 264 ? 27.121 36.316 -2.420 1.00 15.07 247 GLN A O 1
ATOM 1699 N N . LEU A 1 265 ? 29.085 37.229 -3.070 1.00 14.77 248 LEU A N 1
ATOM 1700 C CA . LEU A 1 265 ? 28.595 38.596 -3.219 1.00 15.95 248 LEU A CA 1
ATOM 1701 C C . LEU A 1 265 ? 28.341 38.997 -4.670 1.00 14.16 248 LEU A C 1
ATOM 1702 O O . LEU A 1 265 ? 29.152 38.708 -5.551 1.00 16.13 248 LEU A O 1
ATOM 1707 N N . PRO A 1 266 ? 27.227 39.695 -4.912 1.00 16.83 249 PRO A N 1
ATOM 1708 C CA . PRO A 1 266 ? 26.895 40.151 -6.265 1.00 18.13 249 PRO A CA 1
ATOM 1709 C C . PRO A 1 266 ? 27.609 41.450 -6.617 1.00 16.87 249 PRO A C 1
ATOM 1710 O O . PRO A 1 266 ? 26.999 42.414 -7.088 1.00 18.69 249 PRO A O 1
ATOM 1714 N N . VAL A 1 267 ? 28.912 41.459 -6.370 1.00 18.15 250 VAL A N 1
ATOM 1715 C CA . VAL A 1 267 ? 29.809 42.520 -6.796 1.00 16.21 250 VAL A CA 1
ATOM 1716 C C . VAL A 1 267 ? 30.493 42.088 -8.100 1.00 18.95 250 VAL A C 1
ATOM 1717 O O . VAL A 1 267 ? 30.893 40.940 -8.223 1.00 16.63 250 VAL A O 1
ATOM 1721 N N . GLY A 1 268 ? 30.631 42.986 -9.068 1.00 16.95 251 GLY A N 1
ATOM 1722 C CA . GLY A 1 268 ? 31.230 42.605 -10.335 1.00 15.01 251 GLY A CA 1
ATOM 1723 C C . GLY A 1 268 ? 30.456 41.479 -10.999 1.00 18.99 251 GLY A C 1
ATOM 1724 O O . GLY A 1 268 ? 29.266 41.604 -11.256 1.00 17.65 251 GLY A O 1
ATOM 1725 N N . ASP A 1 269 ? 31.143 40.376 -11.271 1.00 15.53 252 ASP A N 1
ATOM 1726 C CA . ASP A 1 269 ? 30.523 39.200 -11.879 1.00 14.34 252 ASP A CA 1
ATOM 1727 C C . ASP A 1 269 ? 30.354 38.119 -10.818 1.00 15.08 252 ASP A C 1
ATOM 1728 O O . ASP A 1 269 ? 30.344 36.919 -11.128 1.00 14.41 252 ASP A O 1
ATOM 1733 N N . GLY A 1 270 ? 30.236 38.566 -9.569 1.00 16.30 253 GLY A N 1
ATOM 1734 C CA . GLY A 1 270 ? 30.160 37.669 -8.430 1.00 16.59 253 GLY A CA 1
ATOM 1735 C C . GLY A 1 270 ? 31.554 37.437 -7.880 1.00 14.53 253 GLY A C 1
ATOM 1736 O O . GLY A 1 270 ? 32.506 37.228 -8.638 1.00 18.56 253 GLY A O 1
ATOM 1737 N N . VAL A 1 271 ? 31.697 37.518 -6.567 1.00 13.17 254 VAL A N 1
ATOM 1738 C CA . VAL A 1 271 ? 32.943 37.116 -5.937 1.00 15.07 254 VAL A CA 1
ATOM 1739 C C . VAL A 1 271 ? 32.572 36.351 -4.674 1.00 15.66 254 VAL A C 1
ATOM 1740 O O . VAL A 1 271 ? 31.668 36.753 -3.926 1.00 15.85 254 VAL A O 1
ATOM 1744 N N . THR A 1 272 ? 33.215 35.202 -4.482 1.00 15.27 255 THR A N 1
ATOM 1745 C CA . THR A 1 272 ? 32.938 34.401 -3.309 1.00 16.49 255 THR A CA 1
ATOM 1746 C C . THR A 1 272 ? 34.113 34.501 -2.357 1.00 14.58 255 THR A C 1
ATOM 1747 O O . THR A 1 272 ? 35.223 34.078 -2.673 1.00 15.41 255 THR A O 1
ATOM 1751 N N . LEU A 1 273 ? 33.855 35.104 -1.198 1.00 14.68 256 LEU A N 1
ATOM 1752 C CA . LEU A 1 273 ? 34.843 35.245 -0.147 1.00 14.58 256 LEU A CA 1
ATOM 1753 C C . LEU A 1 273 ? 34.876 33.985 0.687 1.00 17.41 256 LEU A C 1
ATOM 1754 O O . LEU A 1 273 ? 33.836 33.523 1.157 1.00 14.59 256 LEU A O 1
ATOM 1759 N N . CYS A 1 274 ? 36.076 33.439 0.870 1.00 14.31 257 CYS A N 1
ATOM 1760 C CA . CYS A 1 274 ? 36.254 32.225 1.645 1.00 15.48 257 CYS A CA 1
ATOM 1761 C C . CYS A 1 274 ? 37.223 32.484 2.784 1.00 14.38 257 CYS A C 1
ATOM 1762 O O . CYS A 1 274 ? 38.407 32.731 2.546 1.00 17.01 257 CYS A O 1
ATOM 1765 N N . ARG A 1 275 ? 36.714 32.434 4.010 1.00 15.36 258 ARG A N 1
ATOM 1766 C CA . ARG A 1 275 ? 37.546 32.657 5.193 1.00 12.93 258 ARG A CA 1
ATOM 1767 C C . ARG A 1 275 ? 37.993 31.317 5.770 1.00 12.83 258 ARG A C 1
ATOM 1768 O O . ARG A 1 275 ? 37.161 30.506 6.143 1.00 15.59 258 ARG A O 1
ATOM 1776 N N . ARG A 1 276 ? 39.305 31.087 5.848 1.00 15.51 259 ARG A N 1
ATOM 1777 C CA . ARG A 1 276 ? 39.794 29.795 6.324 1.00 14.01 259 ARG A CA 1
ATOM 1778 C C . ARG A 1 276 ? 39.562 29.609 7.827 1.00 22.80 259 ARG A C 1
ATOM 1779 O O . ARG A 1 276 ? 40.024 30.424 8.637 1.00 18.37 259 ARG A O 1
ATOM 1787 N N . VAL A 1 277 ? 38.861 28.533 8.197 1.00 19.30 260 VAL A N 1
ATOM 1788 C CA . VAL A 1 277 ? 38.569 28.277 9.611 1.00 16.17 260 VAL A CA 1
ATOM 1789 C C . VAL A 1 277 ? 39.117 26.936 10.103 1.00 24.54 260 VAL A C 1
ATOM 1790 O O . VAL A 1 277 ? 39.068 26.648 11.299 1.00 23.10 260 VAL A O 1
ATOM 1794 N N . LYS A 1 278 ? 39.616 26.113 9.186 1.00 20.48 261 LYS A N 1
ATOM 1795 C CA . LYS A 1 278 ? 40.301 24.865 9.551 1.00 22.94 261 LYS A CA 1
ATOM 1796 C C . LYS A 1 278 ? 41.554 24.721 8.703 1.00 30.87 261 LYS A C 1
ATOM 1797 O O . LYS A 1 278 ? 41.540 25.138 7.546 1.00 25.35 261 LYS A O 1
ATOM 1804 N N . HIS B 1 51 ? 11.732 41.722 -8.064 1.00 52.01 34 HIS B N 1
ATOM 1805 C CA . HIS B 1 51 ? 11.260 42.509 -6.929 1.00 59.29 34 HIS B CA 1
ATOM 1806 C C . HIS B 1 51 ? 11.952 42.111 -5.624 1.00 54.03 34 HIS B C 1
ATOM 1807 O O . HIS B 1 51 ? 12.256 42.965 -4.791 1.00 50.04 34 HIS B O 1
ATOM 1814 N N . LYS B 1 52 ? 12.199 40.813 -5.455 1.00 46.58 35 LYS B N 1
ATOM 1815 C CA . LYS B 1 52 ? 12.818 40.289 -4.236 1.00 45.61 35 LYS B CA 1
ATOM 1816 C C . LYS B 1 52 ? 14.149 40.961 -3.885 1.00 39.93 35 LYS B C 1
ATOM 1817 O O . LYS B 1 52 ? 14.563 40.957 -2.722 1.00 37.05 35 LYS B O 1
ATOM 1823 N N . SER B 1 53 ? 14.827 41.514 -4.889 1.00 34.93 36 SER B N 1
ATOM 1824 C CA . SER B 1 53 ? 16.202 41.963 -4.701 1.00 27.16 36 SER B CA 1
ATOM 1825 C C . SER B 1 53 ? 16.607 43.075 -5.653 1.00 23.43 36 SER B C 1
ATOM 1826 O O . SER B 1 53 ? 15.835 43.486 -6.518 1.00 28.21 36 SER B O 1
ATOM 1829 N N . LEU B 1 54 ? 17.845 43.531 -5.508 1.00 17.78 37 LEU B N 1
ATOM 1830 C CA . LEU B 1 54 ? 18.405 44.541 -6.407 1.00 21.35 37 LEU B CA 1
ATOM 1831 C C . LEU B 1 54 ? 19.075 43.907 -7.632 1.00 21.15 37 LEU B C 1
ATOM 1832 O O . LEU B 1 54 ? 19.677 44.591 -8.460 1.00 22.88 37 LEU B O 1
ATOM 1837 N N . LEU B 1 55 ? 18.966 42.588 -7.736 1.00 18.26 38 LEU B N 1
ATOM 1838 C CA . LEU B 1 55 ? 19.663 41.844 -8.774 1.00 18.44 38 LEU B CA 1
ATOM 1839 C C . LEU B 1 55 ? 18.811 41.724 -10.033 1.00 22.80 38 LEU B C 1
ATOM 1840 O O . LEU B 1 55 ? 17.600 41.960 -9.993 1.00 22.24 38 LEU B O 1
ATOM 1845 N N . LYS B 1 56 ? 19.426 41.334 -11.144 1.00 25.93 39 LYS B N 1
ATOM 1846 C CA . LYS B 1 56 ? 18.722 41.394 -12.422 1.00 29.24 39 LYS B CA 1
ATOM 1847 C C . LYS B 1 56 ? 17.581 40.385 -12.533 1.00 30.36 39 LYS B C 1
ATOM 1848 O O . LYS B 1 56 ? 16.674 40.565 -13.336 1.00 27.83 39 LYS B O 1
ATOM 1854 N N . SER B 1 57 ? 17.594 39.343 -11.713 1.00 20.86 40 SER B N 1
ATOM 1855 C CA . SER B 1 57 ? 16.454 38.435 -11.682 1.00 25.78 40 SER B CA 1
ATOM 1856 C C . SER B 1 57 ? 16.259 37.827 -10.309 1.00 32.09 40 SER B C 1
ATOM 1857 O O . SER B 1 57 ? 17.233 37.603 -9.574 1.00 24.20 40 SER B O 1
ATOM 1860 N N . ASP B 1 58 ? 14.999 37.564 -9.967 1.00 24.62 41 ASP B N 1
ATOM 1861 C CA . ASP B 1 58 ? 14.682 36.816 -8.760 1.00 27.49 41 ASP B CA 1
ATOM 1862 C C . ASP B 1 58 ? 15.409 35.474 -8.803 1.00 23.87 41 ASP B C 1
ATOM 1863 O O . ASP B 1 58 ? 15.922 35.015 -7.780 1.00 21.34 41 ASP B O 1
ATOM 1868 N N . ASP B 1 59 ? 15.462 34.849 -9.981 1.00 19.86 42 ASP B N 1
ATOM 1869 C CA . ASP B 1 59 ? 16.129 33.547 -10.101 1.00 19.72 42 ASP B CA 1
ATOM 1870 C C . ASP B 1 59 ? 17.581 33.612 -9.629 1.00 20.44 42 ASP B C 1
ATOM 1871 O O . ASP B 1 59 ? 18.041 32.741 -8.886 1.00 18.17 42 ASP B O 1
ATOM 1876 N N . LEU B 1 60 ? 18.300 34.640 -10.074 1.00 19.56 43 LEU B N 1
ATOM 1877 C CA . LEU B 1 60 ? 19.713 34.783 -9.727 1.00 20.55 43 LEU B CA 1
ATOM 1878 C C . LEU B 1 60 ? 19.869 35.000 -8.232 1.00 18.83 43 LEU B C 1
ATOM 1879 O O . LEU B 1 60 ? 20.766 34.439 -7.590 1.00 16.35 43 LEU B O 1
ATOM 1884 N N . TYR B 1 61 ? 18.979 35.811 -7.677 1.00 15.33 44 TYR B N 1
ATOM 1885 C CA . TYR B 1 61 ? 18.991 36.055 -6.241 1.00 16.96 44 TYR B CA 1
ATOM 1886 C C . TYR B 1 61 ? 18.680 34.767 -5.474 1.00 19.84 44 TYR B C 1
ATOM 1887 O O . TYR B 1 61 ? 19.327 34.440 -4.466 1.00 16.91 44 TYR B O 1
ATOM 1896 N N . GLN B 1 62 ? 17.686 34.024 -5.957 1.00 19.18 45 GLN B N 1
ATOM 1897 C CA . GLN B 1 62 ? 17.310 32.782 -5.295 1.00 21.68 45 GLN B CA 1
ATOM 1898 C C . GLN B 1 62 ? 18.458 31.778 -5.355 1.00 18.03 45 GLN B C 1
ATOM 1899 O O . GLN B 1 62 ? 18.665 31.005 -4.422 1.00 19.39 45 GLN B O 1
ATOM 1905 N N . TYR B 1 63 ? 19.203 31.795 -6.456 1.00 17.25 46 TYR B N 1
ATOM 1906 C CA . TYR B 1 63 ? 20.361 30.930 -6.596 1.00 17.99 46 TYR B CA 1
ATOM 1907 C C . TYR B 1 63 ? 21.394 31.227 -5.509 1.00 16.56 46 TYR B C 1
ATOM 1908 O O . TYR B 1 63 ? 21.965 30.318 -4.921 1.00 16.25 46 TYR B O 1
ATOM 1917 N N . ILE B 1 64 ? 21.648 32.505 -5.254 1.00 14.57 47 ILE B N 1
ATOM 1918 C CA . ILE B 1 64 ? 22.610 32.861 -4.213 1.00 14.84 47 ILE B CA 1
ATOM 1919 C C . ILE B 1 64 ? 22.143 32.320 -2.868 1.00 14.44 47 ILE B C 1
ATOM 1920 O O . ILE B 1 64 ? 22.916 31.680 -2.145 1.00 17.47 47 ILE B O 1
ATOM 1925 N N . LEU B 1 65 ? 20.878 32.554 -2.535 1.00 18.56 48 LEU B N 1
ATOM 1926 C CA . LEU B 1 65 ? 20.342 32.063 -1.264 1.00 16.82 48 LEU B CA 1
ATOM 1927 C C . LEU B 1 65 ? 20.425 30.533 -1.168 1.00 13.49 48 LEU B C 1
ATOM 1928 O O . LEU B 1 65 ? 20.935 29.992 -0.187 1.00 17.15 48 LEU B O 1
ATOM 1933 N N . ASP B 1 66 ? 19.917 29.844 -2.182 1.00 18.06 49 ASP B N 1
ATOM 1934 C CA . ASP B 1 66 ? 19.830 28.380 -2.141 1.00 17.24 49 ASP B CA 1
ATOM 1935 C C . ASP B 1 66 ? 21.200 27.712 -2.143 1.00 18.22 49 ASP B C 1
ATOM 1936 O O . ASP B 1 66 ? 21.393 26.663 -1.524 1.00 15.45 49 ASP B O 1
ATOM 1941 N N . THR B 1 67 ? 22.145 28.314 -2.861 1.00 14.89 50 THR B N 1
ATOM 1942 C CA . THR B 1 67 ? 23.450 27.707 -3.073 1.00 14.55 50 THR B CA 1
ATOM 1943 C C . THR B 1 67 ? 24.427 28.053 -1.963 1.00 18.96 50 THR B C 1
ATOM 1944 O O . THR B 1 67 ? 25.159 27.189 -1.473 1.00 16.43 50 THR B O 1
ATOM 1948 N N . SER B 1 68 ? 24.436 29.325 -1.569 1.00 14.39 51 SER B N 1
ATOM 1949 C CA . SER B 1 68 ? 25.529 29.831 -0.757 1.00 13.89 51 SER B CA 1
ATOM 1950 C C . SER B 1 68 ? 25.133 30.380 0.602 1.00 18.41 51 SER B C 1
ATOM 1951 O O . SER B 1 68 ? 26.010 30.612 1.436 1.00 20.02 51 SER B O 1
ATOM 1954 N N . VAL B 1 69 ? 23.840 30.603 0.830 1.00 15.48 52 VAL B N 1
ATOM 1955 C CA . VAL B 1 69 ? 23.408 31.185 2.096 1.00 17.57 52 VAL B CA 1
ATOM 1956 C C . VAL B 1 69 ? 22.704 30.170 2.996 1.00 17.30 52 VAL B C 1
ATOM 1957 O O . VAL B 1 69 ? 23.205 29.834 4.069 1.00 18.50 52 VAL B O 1
ATOM 1961 N N . TYR B 1 70 ? 21.544 29.679 2.571 1.00 14.82 53 TYR B N 1
ATOM 1962 C CA . TYR B 1 70 ? 20.760 28.801 3.438 1.00 15.81 53 TYR B CA 1
ATOM 1963 C C . TYR B 1 70 ? 21.471 27.511 3.898 1.00 19.62 53 TYR B C 1
ATOM 1964 O O . TYR B 1 70 ? 21.234 27.078 5.028 1.00 17.70 53 TYR B O 1
ATOM 1973 N N . PRO B 1 71 ? 22.334 26.897 3.052 1.00 17.38 54 PRO B N 1
ATOM 1974 C CA . PRO B 1 71 ? 23.053 25.720 3.569 1.00 20.81 54 PRO B CA 1
ATOM 1975 C C . PRO B 1 71 ? 24.010 26.046 4.724 1.00 24.69 54 PRO B C 1
ATOM 1976 O O . PRO B 1 71 ? 24.397 25.143 5.464 1.00 24.62 54 PRO B O 1
ATOM 1980 N N . ARG B 1 72 ? 24.365 27.316 4.880 1.00 16.86 55 ARG B N 1
ATOM 1981 C CA . ARG B 1 72 ? 25.302 27.736 5.924 1.00 19.74 55 ARG B CA 1
ATOM 1982 C C . ARG B 1 72 ? 24.656 28.536 7.055 1.00 23.87 55 ARG B C 1
ATOM 1983 O O . ARG B 1 72 ? 25.340 28.927 7.998 1.00 22.43 55 ARG B O 1
ATOM 1991 N N . GLU B 1 73 ? 23.355 28.789 6.965 1.00 17.19 56 GLU B N 1
ATOM 1992 C CA . GLU B 1 73 ? 22.688 29.651 7.943 1.00 17.64 56 GLU B CA 1
ATOM 1993 C C . GLU B 1 73 ? 22.602 28.960 9.311 1.00 22.56 56 GLU B C 1
ATOM 1994 O O . GLU B 1 73 ? 22.100 27.838 9.404 1.00 18.07 56 GLU B O 1
ATOM 2000 N N . PRO B 1 74 ? 23.129 29.606 10.367 1.00 20.83 57 PRO B N 1
ATOM 2001 C CA . PRO B 1 74 ? 23.030 28.987 11.695 1.00 22.24 57 PRO B CA 1
ATOM 2002 C C . PRO B 1 74 ? 21.577 28.683 12.058 1.00 24.98 57 PRO B C 1
ATOM 2003 O O . PRO B 1 74 ? 20.671 29.426 11.679 1.00 19.44 57 PRO B O 1
ATOM 2007 N N . GLU B 1 75 ? 21.359 27.585 12.773 1.00 25.57 58 GLU B N 1
ATOM 2008 C CA . GLU B 1 75 ? 20.009 27.162 13.103 1.00 21.80 58 GLU B CA 1
ATOM 2009 C C . GLU B 1 75 ? 19.240 28.236 13.857 1.00 18.57 58 GLU B C 1
ATOM 2010 O O . GLU B 1 75 ? 18.043 28.402 13.646 1.00 21.61 58 GLU B O 1
ATOM 2016 N N . SER B 1 76 ? 19.933 28.978 14.720 1.00 22.05 59 SER B N 1
ATOM 2017 C CA . SER B 1 76 ? 19.289 30.020 15.518 1.00 19.86 59 SER B CA 1
ATOM 2018 C C . SER B 1 76 ? 18.760 31.150 14.643 1.00 20.32 59 SER B C 1
ATOM 2019 O O . SER B 1 76 ? 17.728 31.738 14.951 1.00 20.20 59 SER B O 1
ATOM 2022 N N . MET B 1 77 ? 19.472 31.447 13.556 1.00 16.65 60 MET B N 1
ATOM 2023 C CA . MET B 1 77 ? 19.038 32.489 12.633 1.00 16.72 60 MET B CA 1
ATOM 2024 C C . MET B 1 77 ? 17.878 32.008 11.772 1.00 19.02 60 MET B C 1
ATOM 2025 O O . MET B 1 77 ? 16.938 32.754 11.543 1.00 20.27 60 MET B O 1
ATOM 2030 N N . LYS B 1 78 ? 17.929 30.754 11.327 1.00 19.93 61 LYS B N 1
ATOM 2031 C CA . LYS B 1 78 ? 16.779 30.149 10.669 1.00 18.47 61 LYS B CA 1
ATOM 2032 C C . LYS B 1 78 ? 15.549 30.248 11.573 1.00 20.68 61 LYS B C 1
ATOM 2033 O O . LYS B 1 78 ? 14.470 30.605 11.118 1.00 22.02 61 LYS B O 1
ATOM 2039 N N . GLU B 1 79 ? 15.732 29.964 12.860 1.00 19.40 62 GLU B N 1
ATOM 2040 C CA . GLU B 1 79 ? 14.628 30.024 13.812 1.00 24.99 62 GLU B CA 1
ATOM 2041 C C . GLU B 1 79 ? 14.061 31.434 13.935 1.00 19.51 62 GLU B C 1
ATOM 2042 O O . GLU B 1 79 ? 12.852 31.635 13.882 1.00 21.18 62 GLU B O 1
ATOM 2048 N N . LEU B 1 80 ? 14.941 32.412 14.113 1.00 21.64 63 LEU B N 1
ATOM 2049 C CA . LEU B 1 80 ? 14.506 33.799 14.237 1.00 19.03 63 LEU B CA 1
ATOM 2050 C C . LEU B 1 80 ? 13.814 34.283 12.959 1.00 20.38 63 LEU B C 1
ATOM 2051 O O . LEU B 1 80 ? 12.824 35.020 13.020 1.00 19.08 63 LEU B O 1
ATOM 2056 N N . ARG B 1 81 ? 14.339 33.855 11.808 1.00 21.81 64 ARG B N 1
ATOM 2057 C CA . ARG B 1 81 ? 13.789 34.234 10.508 1.00 22.08 64 ARG B CA 1
ATOM 2058 C C . ARG B 1 81 ? 12.352 33.721 10.358 1.00 24.22 64 ARG B C 1
ATOM 2059 O O . ARG B 1 81 ? 11.456 34.453 9.916 1.00 22.06 64 ARG B O 1
ATOM 2067 N N . GLU B 1 82 ? 12.131 32.470 10.751 1.00 22.19 65 GLU B N 1
ATOM 2068 C CA . GLU B 1 82 ? 10.815 31.858 10.619 1.00 24.19 65 GLU B CA 1
ATOM 2069 C C . GLU B 1 82 ? 9.815 32.467 11.596 1.00 23.38 65 GLU B C 1
ATOM 2070 O O . GLU B 1 82 ? 8.636 32.619 11.277 1.00 27.74 65 GLU B O 1
ATOM 2076 N N . ILE B 1 83 ? 10.290 32.846 12.775 1.00 22.43 66 ILE B N 1
ATOM 2077 C CA . ILE B 1 83 ? 9.462 33.585 13.719 1.00 25.65 66 ILE B CA 1
ATOM 2078 C C . ILE B 1 83 ? 9.117 34.956 13.166 1.00 28.63 66 ILE B C 1
ATOM 2079 O O . ILE B 1 83 ? 7.958 35.382 13.177 1.00 24.26 66 ILE B O 1
ATOM 2084 N N . THR B 1 84 ? 10.136 35.651 12.674 1.00 22.51 67 THR B N 1
ATOM 2085 C CA . THR B 1 84 ? 9.946 37.003 12.169 1.00 17.56 67 THR B CA 1
ATOM 2086 C C . THR B 1 84 ? 9.008 37.020 10.957 1.00 21.41 67 THR B C 1
ATOM 2087 O O . THR B 1 84 ? 8.202 37.934 10.809 1.00 26.31 67 THR B O 1
ATOM 2091 N N . ALA B 1 85 ? 9.084 35.991 10.118 1.00 25.36 68 ALA B N 1
ATOM 2092 C CA . ALA B 1 85 ? 8.272 35.928 8.900 1.00 26.29 68 ALA B CA 1
ATOM 2093 C C . ALA B 1 85 ? 6.770 35.999 9.201 1.00 29.24 68 ALA B C 1
ATOM 2094 O O . ALA B 1 85 ? 5.979 36.425 8.358 1.00 30.40 68 ALA B O 1
ATOM 2096 N N . LYS B 1 86 ? 6.389 35.603 10.410 1.00 30.61 69 LYS B N 1
ATOM 2097 C CA . LYS B 1 86 ? 4.985 35.603 10.821 1.00 33.70 69 LYS B CA 1
ATOM 2098 C C . LYS B 1 86 ? 4.520 36.960 11.357 1.00 36.43 69 LYS B C 1
ATOM 2099 O O . LYS B 1 86 ? 3.320 37.205 11.496 1.00 34.02 69 LYS B O 1
ATOM 2105 N N . HIS B 1 87 ? 5.469 37.840 11.657 1.00 25.97 70 HIS B N 1
ATOM 2106 C CA . HIS B 1 87 ? 5.155 39.148 12.217 1.00 25.04 70 HIS B CA 1
ATOM 2107 C C . HIS B 1 87 ? 4.712 40.120 11.112 1.00 27.60 70 HIS B C 1
ATOM 2108 O O . HIS B 1 87 ? 5.210 40.055 9.991 1.00 28.56 70 HIS B O 1
ATOM 2115 N N . PRO B 1 88 ? 3.755 41.011 11.420 1.00 25.15 71 PRO B N 1
ATOM 2116 C CA . PRO B 1 88 ? 3.223 41.937 10.413 1.00 27.20 71 PRO B CA 1
ATOM 2117 C C . PRO B 1 88 ? 4.277 42.826 9.748 1.00 29.33 71 PRO B C 1
ATOM 2118 O O . PRO B 1 88 ? 4.112 43.166 8.578 1.00 30.46 71 PRO B O 1
ATOM 2122 N N . TRP B 1 89 ? 5.322 43.206 10.483 1.00 24.63 72 TRP B N 1
ATOM 2123 C CA . TRP B 1 89 ? 6.364 44.089 9.948 1.00 23.96 72 TRP B CA 1
ATOM 2124 C C . TRP B 1 89 ? 7.558 43.319 9.383 1.00 25.60 72 TRP B C 1
ATOM 2125 O O . TRP B 1 89 ? 8.665 43.858 9.322 1.00 25.74 72 TRP B O 1
ATOM 2136 N N . ASN B 1 90 ? 7.347 42.066 8.989 1.00 24.25 73 ASN B N 1
ATOM 2137 C CA . ASN B 1 90 ? 8.456 41.201 8.555 1.00 24.32 73 ASN B CA 1
ATOM 2138 C C . ASN B 1 90 ? 9.310 41.745 7.409 1.00 27.37 73 ASN B C 1
ATOM 2139 O O . ASN B 1 90 ? 10.451 41.317 7.232 1.00 27.30 73 ASN B O 1
ATOM 2144 N N . LEU B 1 91 ? 8.773 42.673 6.624 1.00 26.59 74 LEU B N 1
ATOM 2145 C CA . LEU B 1 91 ? 9.528 43.185 5.487 1.00 26.38 74 LEU B CA 1
ATOM 2146 C C . LEU B 1 91 ? 10.690 44.066 5.945 1.00 27.83 74 LEU B C 1
ATOM 2147 O O . LEU B 1 91 ? 11.584 44.368 5.157 1.00 26.27 74 LEU B O 1
ATOM 2152 N N . MET B 1 92 ? 10.675 44.460 7.219 1.00 21.68 75 MET B N 1
ATOM 2153 C CA . MET B 1 92 ? 11.768 45.229 7.809 1.00 21.74 75 MET B CA 1
ATOM 2154 C C . MET B 1 92 ? 12.988 44.390 8.180 1.00 20.59 75 MET B C 1
ATOM 2155 O O . MET B 1 92 ? 14.029 44.949 8.532 1.00 17.73 75 MET B O 1
ATOM 2160 N N . THR B 1 93 ? 12.861 43.065 8.133 1.00 17.42 76 THR B N 1
ATOM 2161 C CA . THR B 1 93 ? 13.953 42.216 8.583 1.00 18.54 76 THR B CA 1
ATOM 2162 C C . THR B 1 93 ? 15.114 42.238 7.594 1.00 19.67 76 THR B C 1
ATOM 2163 O O . THR B 1 93 ? 14.943 42.529 6.405 1.00 19.22 76 THR B O 1
ATOM 2167 N N . THR B 1 94 ? 16.306 41.963 8.109 1.00 15.37 77 THR B N 1
ATOM 2168 C CA . THR B 1 94 ? 17.504 41.877 7.289 1.00 16.39 77 THR B CA 1
ATOM 2169 C C . THR B 1 94 ? 17.508 40.535 6.538 1.00 16.22 77 THR B C 1
ATOM 2170 O O . THR B 1 94 ? 17.258 39.482 7.119 1.00 15.47 77 THR B O 1
ATOM 2174 N N . SER B 1 95 ? 17.748 40.588 5.234 1.00 14.07 78 SER B N 1
ATOM 2175 C CA . SER B 1 95 ? 17.739 39.389 4.399 1.00 20.34 78 SER B CA 1
ATOM 2176 C C . SER B 1 95 ? 18.830 38.409 4.808 1.00 20.44 78 SER B C 1
ATOM 2177 O O . SER B 1 95 ? 19.839 38.801 5.386 1.00 17.91 78 SER B O 1
ATOM 2180 N N . ALA B 1 96 ? 18.631 37.128 4.502 1.00 14.97 79 ALA B N 1
ATOM 2181 C CA . ALA B 1 96 ? 19.589 36.111 4.915 1.00 17.17 79 ALA B CA 1
ATOM 2182 C C . ALA B 1 96 ? 20.954 36.337 4.280 1.00 18.98 79 ALA B C 1
ATOM 2183 O O . ALA B 1 96 ? 21.968 36.108 4.931 1.00 15.67 79 ALA B O 1
ATOM 2185 N N . ASP B 1 97 ? 20.992 36.781 3.024 1.00 16.51 80 ASP B N 1
ATOM 2186 C CA . ASP B 1 97 ? 22.284 37.040 2.388 1.00 20.88 80 ASP B CA 1
ATOM 2187 C C . ASP B 1 97 ? 22.999 38.205 3.065 1.00 16.65 80 ASP B C 1
ATOM 2188 O O . ASP B 1 97 ? 24.209 38.161 3.252 1.00 15.68 80 ASP B O 1
ATOM 2193 N N . GLU B 1 98 ? 22.261 39.247 3.429 1.00 17.37 81 GLU B N 1
ATOM 2194 C CA . GLU B 1 98 ? 22.913 40.371 4.105 1.00 14.28 81 GLU B CA 1
ATOM 2195 C C . GLU B 1 98 ? 23.380 39.941 5.504 1.00 15.40 81 GLU B C 1
ATOM 2196 O O . GLU B 1 98 ? 24.453 40.339 5.961 1.00 15.59 81 GLU B O 1
ATOM 2202 N N . GLY B 1 99 ? 22.576 39.123 6.180 1.00 14.39 82 GLY B N 1
ATOM 2203 C CA . GLY B 1 99 ? 22.964 38.600 7.484 1.00 17.51 82 GLY B CA 1
ATOM 2204 C C . GLY B 1 99 ? 24.274 37.843 7.411 1.00 14.02 82 GLY B C 1
ATOM 2205 O O . GLY B 1 99 ? 25.151 37.993 8.259 1.00 13.98 82 GLY B O 1
ATOM 2206 N N . GLN B 1 100 ? 24.412 37.027 6.371 1.00 16.70 83 GLN B N 1
ATOM 2207 C CA . GLN B 1 100 ? 25.626 36.248 6.187 1.00 16.64 83 GLN B CA 1
ATOM 2208 C C . GLN B 1 100 ? 26.807 37.185 5.993 1.00 14.65 83 GLN B C 1
ATOM 2209 O O . GLN B 1 100 ? 27.872 36.983 6.567 1.00 13.62 83 GLN B O 1
ATOM 2215 N N . PHE B 1 101 ? 26.605 38.216 5.178 1.00 15.43 84 PHE B N 1
ATOM 2216 C CA . PHE B 1 101 ? 27.672 39.168 4.899 1.00 14.61 84 PHE B CA 1
ATOM 2217 C C . PHE B 1 101 ? 28.113 39.907 6.169 1.00 13.44 84 PHE B C 1
ATOM 2218 O O . PHE B 1 101 ? 29.305 40.014 6.445 1.00 14.50 84 PHE B O 1
ATOM 2226 N N . LEU B 1 102 ? 27.153 40.385 6.958 1.00 13.14 85 LEU B N 1
ATOM 2227 C 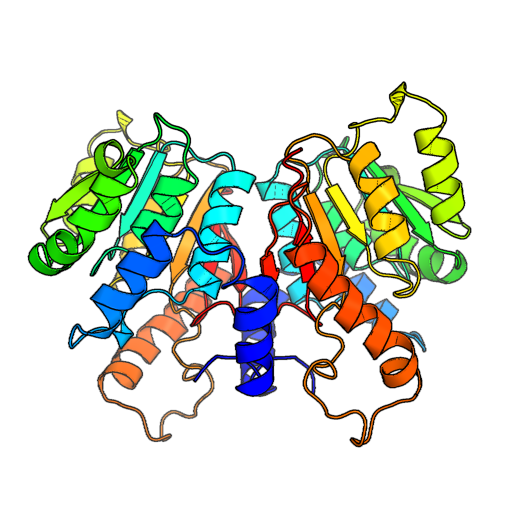CA . LEU B 1 102 ? 27.483 41.094 8.213 1.00 10.99 85 LEU B CA 1
ATOM 2228 C C . LEU B 1 102 ? 28.272 40.185 9.160 1.00 14.62 85 LEU B C 1
ATOM 2229 O O . LEU B 1 102 ? 29.257 40.602 9.774 1.00 13.96 85 LEU B O 1
ATOM 2234 N N . ASN B 1 103 ? 27.832 38.935 9.265 1.00 15.34 86 ASN B N 1
ATOM 2235 C CA . ASN B 1 103 ? 28.522 37.934 10.081 1.00 14.54 86 ASN B CA 1
ATOM 2236 C C . ASN B 1 103 ? 29.983 37.739 9.652 1.00 15.67 86 ASN B C 1
ATOM 2237 O O . ASN B 1 103 ? 30.900 37.753 10.491 1.00 14.86 86 ASN B O 1
ATOM 2242 N N . MET B 1 104 ? 30.225 37.580 8.355 1.00 15.35 87 MET B N 1
ATOM 2243 C CA . MET B 1 104 ? 31.607 37.413 7.908 1.00 15.95 87 MET B CA 1
ATOM 2244 C C . MET B 1 104 ? 32.412 38.684 8.158 1.00 15.54 87 MET B C 1
ATOM 2245 O O . MET B 1 104 ? 33.560 38.629 8.589 1.00 14.61 87 MET B O 1
ATOM 2250 N N . LEU B 1 105 ? 31.792 39.827 7.876 1.00 12.77 88 LEU B N 1
ATOM 2251 C CA . LEU B 1 105 ? 32.438 41.130 8.034 1.00 12.49 88 LEU B CA 1
ATOM 2252 C C . LEU B 1 105 ? 32.972 41.335 9.452 1.00 18.38 88 LEU B C 1
ATOM 2253 O O . LEU B 1 105 ? 34.118 41.761 9.648 1.00 15.51 88 LEU B O 1
ATOM 2258 N N . ILE B 1 106 ? 32.131 41.028 10.438 1.00 14.36 89 ILE B N 1
ATOM 2259 C CA . ILE B 1 106 ? 32.506 41.155 11.850 1.00 17.37 89 ILE B CA 1
ATOM 2260 C C . ILE B 1 106 ? 33.761 40.340 12.148 1.00 17.49 89 ILE B C 1
ATOM 2261 O O . ILE B 1 106 ? 34.676 40.796 12.831 1.00 16.43 89 ILE B O 1
ATOM 2266 N N . LYS B 1 107 ? 33.803 39.120 11.628 1.00 15.33 90 LYS B N 1
ATOM 2267 C CA . LYS B 1 107 ? 34.971 38.266 11.819 1.00 16.79 90 LYS B CA 1
ATOM 2268 C C . LYS B 1 107 ? 36.212 38.826 11.134 1.00 18.10 90 LYS B C 1
ATOM 2269 O O . LYS B 1 107 ? 37.302 38.843 11.716 1.00 18.69 90 LYS B O 1
ATOM 2275 N N . LEU B 1 108 ? 36.044 39.283 9.897 1.00 13.70 91 LEU B N 1
ATOM 2276 C CA . LEU B 1 108 ? 37.161 39.789 9.114 1.00 16.57 91 LEU B CA 1
ATOM 2277 C C . LEU B 1 108 ? 37.808 41.014 9.750 1.00 16.75 91 LEU B C 1
ATOM 2278 O O . LEU B 1 108 ? 39.029 41.150 9.733 1.00 16.02 91 LEU B O 1
ATOM 2283 N N . ILE B 1 109 ? 36.999 41.904 10.312 1.00 17.87 92 ILE B N 1
ATOM 2284 C CA . ILE B 1 109 ? 37.557 43.121 10.901 1.00 16.68 92 ILE B CA 1
ATOM 2285 C C . ILE B 1 109 ? 37.958 42.938 12.370 1.00 21.26 92 ILE B C 1
ATOM 2286 O O . ILE B 1 109 ? 38.481 43.864 12.992 1.00 20.99 92 ILE B O 1
ATOM 2291 N N . GLY B 1 110 ? 37.738 41.747 12.916 1.00 17.33 93 GLY B N 1
ATOM 2292 C CA . GLY B 1 110 ? 38.133 41.468 14.286 1.00 19.22 93 GLY B CA 1
ATOM 2293 C C . GLY B 1 110 ? 37.440 42.336 15.325 1.00 19.01 93 GLY B C 1
ATOM 2294 O O . GLY B 1 110 ? 38.032 42.675 16.358 1.00 19.61 93 GLY B O 1
ATOM 2295 N N . ALA B 1 111 ? 36.183 42.696 15.064 1.00 16.44 94 ALA B N 1
ATOM 2296 C CA . ALA B 1 111 ? 35.417 43.544 15.982 1.00 18.07 94 ALA B CA 1
ATOM 2297 C C . ALA B 1 111 ? 35.096 42.848 17.305 1.00 19.58 94 ALA B C 1
ATOM 2298 O O . ALA B 1 111 ? 34.919 41.631 17.359 1.00 18.53 94 ALA B O 1
ATOM 2300 N N . LYS B 1 112 ? 34.982 43.648 18.357 1.00 17.05 95 LYS B N 1
ATOM 2301 C CA . LYS B 1 112 ? 34.665 43.152 19.688 1.00 18.33 95 LYS B CA 1
ATOM 2302 C C . LYS B 1 112 ? 33.555 43.959 20.352 1.00 17.63 95 LYS B C 1
ATOM 2303 O O . LYS B 1 112 ? 32.673 43.406 21.007 1.00 22.46 95 LYS B O 1
ATOM 2309 N N . LYS B 1 113 ? 33.617 45.275 20.184 1.00 17.71 96 LYS B N 1
ATOM 2310 C CA . LYS B 1 113 ? 32.630 46.178 20.764 1.00 17.96 96 LYS B CA 1
ATOM 2311 C C . LYS B 1 113 ? 31.870 46.885 19.651 1.00 17.86 96 LYS B C 1
ATOM 2312 O O . LYS B 1 113 ? 32.452 47.657 18.885 1.00 15.65 96 LYS B O 1
ATOM 2318 N N . THR B 1 114 ? 30.576 46.615 19.553 1.00 18.33 97 THR B N 1
ATOM 2319 C CA . THR B 1 114 ? 29.791 47.176 18.463 1.00 15.85 97 THR B CA 1
ATOM 2320 C C . THR B 1 114 ? 28.490 47.832 18.914 1.00 16.96 97 THR B C 1
ATOM 2321 O O . THR B 1 114 ? 28.141 47.866 20.103 1.00 15.86 97 THR B O 1
ATOM 2325 N N . MET B 1 115 ? 27.763 48.342 17.927 1.00 14.75 98 MET B N 1
ATOM 2326 C CA . MET B 1 115 ? 26.545 49.076 18.166 1.00 13.73 98 MET B CA 1
ATOM 2327 C C . MET B 1 115 ? 25.584 48.802 17.019 1.00 15.51 98 MET B C 1
ATOM 2328 O O . MET B 1 115 ? 26.007 48.726 15.870 1.00 16.12 98 MET B O 1
ATOM 2333 N N . GLU B 1 116 ? 24.305 48.634 17.327 1.00 15.67 99 GLU B N 1
ATOM 2334 C CA . GLU B 1 116 ? 23.291 48.523 16.293 1.00 15.99 99 GLU B CA 1
ATOM 2335 C C . GLU B 1 116 ? 22.168 49.516 16.564 1.00 17.95 99 GLU B C 1
ATOM 2336 O O . GLU B 1 116 ? 21.606 49.562 17.666 1.00 16.73 99 GLU B O 1
ATOM 2342 N N . ILE B 1 117 ? 21.868 50.331 15.559 1.00 15.92 100 ILE B N 1
ATOM 2343 C CA . ILE B 1 117 ? 20.717 51.218 15.613 1.00 16.12 100 ILE B CA 1
ATOM 2344 C C . ILE B 1 117 ? 19.640 50.698 14.671 1.00 17.44 100 ILE B C 1
ATOM 2345 O O . ILE B 1 117 ? 19.825 50.710 13.450 1.00 16.13 10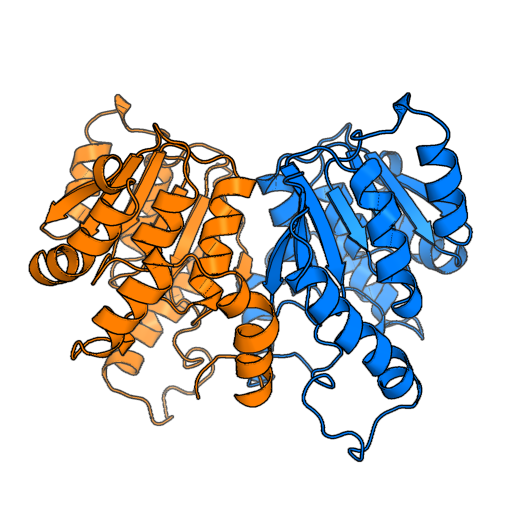0 ILE B O 1
ATOM 2350 N N . GLY B 1 118 ? 18.515 50.254 15.230 1.00 15.59 101 GLY B N 1
ATOM 2351 C CA . GLY B 1 118 ? 17.455 49.653 14.431 1.00 15.13 101 GLY B CA 1
ATOM 2352 C C . GLY B 1 118 ? 17.519 48.138 14.539 1.00 19.05 101 GLY B C 1
ATOM 2353 O O . GLY B 1 118 ? 18.199 47.487 13.747 1.00 15.35 101 GLY B O 1
ATOM 2354 N N . VAL B 1 119 ? 16.797 47.584 15.516 1.00 17.77 102 VAL B N 1
ATOM 2355 C CA . VAL B 1 119 ? 16.917 46.174 15.882 1.00 18.40 102 VAL B CA 1
ATOM 2356 C C . VAL B 1 119 ? 15.756 45.319 15.380 1.00 17.06 102 VAL B C 1
ATOM 2357 O O . VAL B 1 119 ? 15.969 44.182 14.960 1.00 16.84 102 VAL B O 1
ATOM 2361 N N . TYR B 1 120 ? 14.541 45.871 15.401 1.00 19.15 103 TYR B N 1
ATOM 2362 C CA . TYR B 1 120 ? 13.343 45.111 15.046 1.00 19.73 103 TYR B CA 1
ATOM 2363 C C . TYR B 1 120 ? 13.367 43.796 15.853 1.00 19.26 103 TYR B C 1
ATOM 2364 O O . TYR B 1 120 ? 13.559 43.841 17.071 1.00 19.23 103 TYR B O 1
ATOM 2373 N N . THR B 1 121 ? 13.226 42.641 15.198 1.00 18.50 104 THR B N 1
ATOM 2374 C CA . THR B 1 121 ? 13.206 41.366 15.932 1.00 19.03 104 THR B CA 1
ATOM 2375 C C . THR B 1 121 ? 14.581 40.738 16.083 1.00 21.37 104 THR B C 1
ATOM 2376 O O . THR B 1 121 ? 14.714 39.681 16.698 1.00 20.45 104 THR B O 1
ATOM 2380 N N . GLY B 1 122 ? 15.602 41.375 15.514 1.00 19.10 105 GLY B N 1
ATOM 2381 C CA . GLY B 1 122 ? 16.974 41.022 15.831 1.00 18.51 105 GLY B CA 1
ATOM 2382 C C . GLY B 1 122 ? 17.785 40.161 14.879 1.00 14.69 105 GLY B C 1
ATOM 2383 O O . GLY B 1 122 ? 18.820 39.640 15.290 1.00 17.09 105 GLY B O 1
ATOM 2384 N N . TYR B 1 123 ? 17.370 40.017 13.619 1.00 14.48 106 TYR B N 1
ATOM 2385 C CA . TYR B 1 123 ? 18.111 39.116 12.727 1.00 17.39 106 TYR B CA 1
ATOM 2386 C C . TYR B 1 123 ? 19.538 39.634 12.483 1.00 17.91 106 TYR B C 1
ATOM 2387 O O . TYR B 1 123 ? 20.498 38.865 12.572 1.00 13.68 106 TYR B O 1
ATOM 2396 N N . SER B 1 124 ? 19.690 40.925 12.179 1.00 14.80 107 SER B N 1
ATOM 2397 C CA . SER B 1 124 ? 21.041 41.450 12.010 1.00 16.38 107 SER B CA 1
ATOM 2398 C C . SER B 1 124 ? 21.768 41.435 13.353 1.00 16.07 107 SER B C 1
ATOM 2399 O O . SER B 1 124 ? 22.972 41.198 13.411 1.00 16.81 107 SER B O 1
ATOM 2402 N N . LEU B 1 125 ? 21.032 41.675 14.433 1.00 17.03 108 LEU B N 1
ATOM 2403 C CA . LEU B 1 125 ? 21.642 41.663 15.761 1.00 15.39 108 LEU B CA 1
ATOM 2404 C C . LEU B 1 125 ? 22.235 40.289 16.089 1.00 15.15 108 LEU B C 1
ATOM 2405 O O . LEU B 1 125 ? 23.346 40.182 16.611 1.00 16.33 108 LEU B O 1
ATOM 2410 N N . LEU B 1 126 ? 21.480 39.240 15.790 1.00 15.37 109 LEU B N 1
ATOM 2411 C CA . LEU B 1 126 ? 21.942 37.876 16.042 1.00 16.53 109 LEU B CA 1
ATOM 2412 C C . LEU B 1 126 ? 23.122 37.505 15.145 1.00 18.22 109 LEU B C 1
ATOM 2413 O O . LEU B 1 126 ? 24.098 36.888 15.603 1.00 16.26 109 LEU B O 1
ATOM 2418 N N . ALA B 1 127 ? 23.028 37.865 13.866 1.00 16.06 110 ALA B N 1
ATOM 2419 C CA . ALA B 1 127 ? 24.128 37.623 12.930 1.00 19.43 110 ALA B CA 1
ATOM 2420 C C . ALA B 1 127 ? 25.429 38.196 13.494 1.00 16.41 110 ALA B C 1
ATOM 2421 O O . ALA B 1 127 ? 26.486 37.557 13.457 1.00 17.04 110 ALA B O 1
ATOM 2423 N N . THR B 1 128 ? 25.329 39.402 14.035 1.00 13.41 111 THR B N 1
ATOM 2424 C CA . THR B 1 128 ? 26.463 40.091 14.625 1.00 14.48 111 THR B CA 1
ATOM 2425 C C . THR B 1 128 ? 26.942 39.406 15.914 1.00 18.31 111 THR B C 1
ATOM 2426 O O . THR B 1 128 ? 28.133 39.106 16.065 1.00 15.51 111 THR B O 1
ATOM 2430 N N . ALA B 1 129 ? 26.011 39.139 16.824 1.00 15.67 112 ALA B N 1
ATOM 2431 C CA . ALA B 1 129 ? 26.369 38.551 18.114 1.00 17.41 112 ALA B CA 1
ATOM 2432 C C . ALA B 1 129 ? 27.031 37.191 17.948 1.00 19.85 112 ALA B C 1
ATOM 2433 O O . ALA B 1 129 ? 27.938 36.830 18.701 1.00 20.35 112 ALA B O 1
ATOM 2435 N N . LEU B 1 130 ? 26.565 36.424 16.971 1.00 14.24 113 LEU B N 1
ATOM 2436 C CA . LEU B 1 130 ? 27.148 35.120 16.708 1.00 20.45 113 LEU B CA 1
ATOM 2437 C C . LEU B 1 130 ? 28.588 35.248 16.237 1.00 20.78 113 LEU B C 1
ATOM 2438 O O . LEU B 1 130 ? 29.421 34.391 16.532 1.00 17.34 113 LEU B O 1
ATOM 2443 N N . ALA B 1 131 ? 28.888 36.318 15.501 1.00 16.45 114 ALA B N 1
ATOM 2444 C CA . ALA B 1 131 ? 30.223 36.466 14.919 1.00 17.38 114 ALA B CA 1
ATOM 2445 C C . ALA B 1 131 ? 31.247 37.000 15.918 1.00 15.35 114 ALA B C 1
ATOM 2446 O O . ALA B 1 131 ? 32.436 36.730 15.792 1.00 19.45 114 ALA B O 1
ATOM 2448 N N . LEU B 1 132 ? 30.781 37.786 16.885 1.00 15.45 115 LEU B N 1
ATOM 2449 C CA . LEU B 1 132 ? 31.657 38.414 17.869 1.00 16.07 115 LEU B CA 1
ATOM 2450 C C . LEU B 1 132 ? 32.290 37.378 18.780 1.00 18.95 115 LEU B C 1
ATOM 2451 O O . LEU B 1 132 ? 31.732 36.297 18.960 1.00 18.64 115 LEU B O 1
ATOM 2456 N N . PRO B 1 133 ? 33.447 37.707 19.373 1.00 17.57 116 PRO B N 1
ATOM 2457 C CA . PRO B 1 133 ? 33.997 36.765 20.355 1.00 23.20 116 PRO B CA 1
ATOM 2458 C C . PRO B 1 133 ? 33.057 36.598 21.550 1.00 22.79 116 PRO B C 1
ATOM 2459 O O . PRO B 1 133 ? 32.095 37.356 21.708 1.00 19.33 116 PRO B O 1
ATOM 2463 N N . GLU B 1 134 ? 33.330 35.602 22.386 1.00 21.08 117 GLU B N 1
ATOM 2464 C CA . GLU B 1 134 ? 32.431 35.300 23.494 1.00 18.96 117 GLU B CA 1
ATOM 2465 C C . GLU B 1 134 ? 32.266 36.502 24.435 1.00 18.03 117 GLU B C 1
ATOM 2466 O O . GLU B 1 134 ? 31.211 36.677 25.040 1.00 22.34 117 GLU B O 1
ATOM 2472 N N . ASP B 1 135 ? 33.302 37.324 24.549 1.00 19.94 118 ASP B N 1
ATOM 2473 C CA . ASP B 1 135 ? 33.261 38.494 25.424 1.00 25.45 118 ASP B CA 1
ATOM 2474 C C . ASP B 1 135 ? 32.949 39.793 24.668 1.00 25.16 118 ASP B C 1
ATOM 2475 O O . ASP B 1 135 ? 33.121 40.887 25.209 1.00 22.73 118 ASP B O 1
ATOM 2480 N N . GLY B 1 136 ? 32.488 39.675 23.424 1.00 21.84 119 GLY B N 1
ATOM 2481 C CA . GLY B 1 136 ? 32.105 40.846 22.648 1.00 16.30 119 GLY B CA 1
ATOM 2482 C C . GLY B 1 136 ? 30.830 41.484 23.168 1.00 20.13 119 GLY B C 1
ATOM 2483 O O . GLY B 1 136 ? 30.056 40.843 23.890 1.00 20.08 119 GLY B O 1
ATOM 2484 N N . THR B 1 137 ? 30.605 42.754 22.825 1.00 19.06 120 THR B N 1
ATOM 2485 C CA . THR B 1 137 ? 29.388 43.438 23.253 1.00 16.81 120 THR B CA 1
ATOM 2486 C C . THR B 1 137 ? 28.723 44.198 22.116 1.00 16.40 120 THR B C 1
ATOM 2487 O O . THR B 1 137 ? 29.392 44.668 21.207 1.00 16.74 120 THR B O 1
ATOM 2491 N N . ILE B 1 138 ? 27.403 44.315 22.190 1.00 16.02 121 ILE B N 1
ATOM 2492 C CA . ILE B 1 138 ? 26.650 45.153 21.270 1.00 13.16 121 ILE B CA 1
ATOM 2493 C C . ILE B 1 138 ? 25.745 46.066 22.065 1.00 15.58 121 ILE B C 1
ATOM 2494 O O . ILE B 1 138 ? 24.946 45.602 22.868 1.00 17.91 121 ILE B O 1
ATOM 2499 N N . LEU B 1 139 ? 25.887 47.363 21.841 1.00 15.87 122 LEU B N 1
ATOM 2500 C CA . LEU B 1 139 ? 24.921 48.330 22.334 1.00 17.69 122 LEU B CA 1
ATOM 2501 C C . LEU B 1 139 ? 23.847 48.455 21.274 1.00 14.97 122 LEU B C 1
ATOM 2502 O O . LEU B 1 139 ? 24.108 48.978 20.188 1.00 17.21 122 LEU B O 1
ATOM 2507 N N . ALA B 1 140 ? 22.655 47.969 21.587 1.00 15.17 123 ALA B N 1
ATOM 2508 C CA . ALA B 1 140 ? 21.575 47.852 20.609 1.00 18.49 123 ALA B CA 1
ATOM 2509 C C . ALA B 1 140 ? 20.439 48.796 20.959 1.00 18.13 123 ALA B C 1
ATOM 2510 O O . ALA B 1 140 ? 19.980 48.827 22.097 1.00 23.09 123 ALA B O 1
ATOM 2512 N N . MET B 1 141 ? 19.982 49.561 19.972 1.00 16.69 124 MET B N 1
ATOM 2513 C CA . MET B 1 141 ? 18.986 50.600 20.224 1.00 19.37 124 MET B CA 1
ATOM 2514 C C . MET B 1 141 ? 17.780 50.496 19.311 1.00 19.46 124 MET B C 1
ATOM 2515 O O . MET B 1 141 ? 17.918 50.361 18.089 1.00 17.59 124 MET B O 1
ATOM 2520 N N . ASP B 1 142 ? 16.595 50.590 19.902 1.00 18.89 125 ASP B N 1
ATOM 2521 C CA . ASP B 1 142 ? 15.373 50.665 19.112 1.00 17.65 125 ASP B CA 1
ATOM 2522 C C . ASP B 1 142 ? 14.278 51.357 19.906 1.00 24.41 125 ASP B C 1
ATOM 2523 O O . ASP B 1 142 ? 14.234 51.238 21.129 1.00 22.92 125 ASP B O 1
ATOM 2528 N N . ILE B 1 143 ? 13.404 52.087 19.219 1.00 22.07 126 ILE B N 1
ATOM 2529 C CA . ILE B 1 143 ? 12.277 52.735 19.891 1.00 23.30 126 ILE B CA 1
ATOM 2530 C C . ILE B 1 143 ? 11.255 51.702 20.363 1.00 29.71 126 ILE B C 1
ATOM 2531 O O . ILE B 1 143 ? 10.442 51.971 21.251 1.00 27.52 126 ILE B O 1
ATOM 2536 N N . ASN B 1 144 ? 11.311 50.517 19.766 1.00 23.22 127 ASN B N 1
ATOM 2537 C CA . ASN B 1 144 ? 10.326 49.474 20.013 1.00 23.66 127 ASN B CA 1
ATOM 2538 C C . ASN B 1 144 ? 10.974 48.289 20.724 1.00 28.11 127 ASN B C 1
ATOM 2539 O O . ASN B 1 144 ? 11.829 47.607 20.148 1.00 20.96 127 ASN B O 1
ATOM 2544 N N . ARG B 1 145 ? 10.587 48.065 21.983 1.00 24.84 128 ARG B N 1
ATOM 2545 C CA . ARG B 1 145 ? 11.143 46.968 22.780 1.00 22.79 128 ARG B CA 1
ATOM 2546 C C . ARG B 1 145 ? 10.441 45.634 22.522 1.00 25.22 128 ARG B C 1
ATOM 2547 O O . ARG B 1 145 ? 11.073 44.570 22.554 1.00 24.61 128 ARG B O 1
ATOM 2555 N N . GLU B 1 146 ? 9.136 45.691 22.270 1.00 24.95 129 GLU B N 1
ATOM 2556 C CA . GLU B 1 146 ? 8.329 44.480 22.149 1.00 27.98 129 GLU B CA 1
ATOM 2557 C C . GLU B 1 146 ? 8.812 43.584 21.009 1.00 25.85 129 GLU B C 1
ATOM 2558 O O . GLU B 1 146 ? 8.882 42.360 21.150 1.00 21.87 129 GLU B O 1
ATOM 2564 N N . ASN B 1 147 ? 9.182 44.188 19.887 1.00 25.12 130 ASN B N 1
ATOM 2565 C CA . ASN B 1 147 ? 9.649 43.390 18.757 1.00 23.14 130 ASN B CA 1
ATOM 2566 C C . ASN B 1 147 ? 11.005 42.749 19.041 1.00 19.36 130 ASN B C 1
ATOM 2567 O O . ASN B 1 147 ? 11.248 41.608 18.651 1.00 21.36 130 ASN B O 1
ATOM 2572 N N . TYR B 1 148 ? 11.879 43.475 19.730 1.00 17.17 131 TYR B N 1
ATOM 2573 C CA . TYR B 1 148 ? 13.137 42.900 20.194 1.00 21.69 131 TYR B CA 1
ATOM 2574 C C . TYR B 1 148 ? 12.895 41.679 21.075 1.00 24.29 131 TYR B C 1
ATOM 2575 O O . TYR B 1 148 ? 13.521 40.629 20.905 1.00 20.20 131 TYR B O 1
ATOM 2584 N N . GLU B 1 149 ? 11.972 41.812 22.018 1.00 24.61 132 GLU B N 1
ATOM 2585 C CA . GLU B 1 149 ? 11.716 40.727 22.964 1.00 24.34 132 GLU B CA 1
ATOM 2586 C C . GLU B 1 149 ? 11.073 39.521 22.292 1.00 21.97 132 GLU B C 1
ATOM 2587 O O . GLU B 1 149 ? 11.120 38.413 22.817 1.00 23.44 132 GLU B O 1
ATOM 2593 N N . LEU B 1 150 ? 10.489 39.734 21.117 1.00 25.51 133 LEU B N 1
ATOM 2594 C CA . LEU B 1 150 ? 9.980 38.638 20.308 1.00 23.33 133 LEU B CA 1
ATOM 2595 C C . LEU B 1 150 ? 11.096 37.716 19.845 1.00 27.59 133 LEU B C 1
ATOM 2596 O O . LEU B 1 150 ? 10.927 36.493 19.788 1.00 24.31 133 LEU B O 1
ATOM 2601 N N . GLY B 1 151 ? 12.240 38.302 19.504 1.00 26.21 134 GLY B N 1
ATOM 2602 C CA . GLY B 1 151 ? 13.350 37.527 18.987 1.00 22.36 134 GLY B CA 1
ATOM 2603 C C . GLY B 1 151 ? 14.373 37.133 20.033 1.00 23.24 134 GLY B C 1
ATOM 2604 O O . GLY B 1 151 ? 15.159 36.207 19.823 1.00 24.94 134 GLY B O 1
ATOM 2605 N N . LEU B 1 152 ? 14.362 37.830 21.165 1.00 22.89 135 LEU B N 1
ATOM 2606 C CA . LEU B 1 152 ? 15.337 37.583 22.225 1.00 21.71 135 LEU B CA 1
ATOM 2607 C C . LEU B 1 152 ? 15.444 36.107 22.666 1.00 22.98 135 LEU B C 1
ATOM 2608 O O . LEU B 1 152 ? 16.547 35.634 22.922 1.00 24.57 135 LEU B O 1
ATOM 2613 N N . PRO B 1 153 ? 14.316 35.371 22.753 1.00 27.34 136 PRO B N 1
ATOM 2614 C CA . PRO B 1 153 ? 14.472 33.953 23.115 1.00 28.41 136 PRO B CA 1
ATOM 2615 C C . PRO B 1 153 ? 15.354 33.136 22.164 1.00 27.44 136 PRO B C 1
ATOM 2616 O O . PRO B 1 153 ? 16.088 32.280 22.655 1.00 24.82 136 PRO B O 1
ATOM 2620 N N . CYS B 1 154 ? 15.293 33.378 20.851 1.00 24.69 137 CYS B N 1
ATOM 2621 C CA . CYS B 1 154 ? 16.221 32.710 19.930 1.00 22.39 137 CYS B CA 1
ATOM 2622 C C . CYS B 1 154 ? 17.657 33.095 20.238 1.00 23.79 137 CYS B C 1
ATOM 2623 O O . CYS B 1 154 ? 18.563 32.272 20.150 1.00 23.87 137 CYS B O 1
ATOM 2626 N N . ILE B 1 155 ? 17.867 34.367 20.564 1.00 22.55 138 ILE B N 1
ATOM 2627 C CA . ILE B 1 155 ? 19.206 34.846 20.844 1.00 21.63 138 ILE B CA 1
ATOM 2628 C C . ILE B 1 155 ? 19.731 34.221 22.141 1.00 22.58 138 ILE B C 1
ATOM 2629 O O . ILE B 1 155 ? 20.897 33.811 22.230 1.00 18.68 138 ILE B O 1
ATOM 2634 N N . GLU B 1 156 ? 18.856 34.124 23.135 1.00 22.64 139 GLU B N 1
ATOM 2635 C CA . GLU B 1 156 ? 19.217 33.499 24.410 1.00 21.96 139 GLU B CA 1
ATOM 2636 C C . GLU B 1 156 ? 19.573 32.030 24.217 1.00 20.03 139 GLU B C 1
ATOM 2637 O O . GLU B 1 156 ? 20.578 31.549 24.737 1.00 25.67 139 GLU B O 1
ATOM 2643 N N . LYS B 1 157 ? 18.752 31.328 23.450 1.00 21.46 140 LYS B N 1
ATOM 2644 C CA . LYS B 1 157 ? 18.992 29.920 23.147 1.00 26.04 140 LYS B CA 1
ATOM 2645 C C . LYS B 1 157 ? 20.301 29.721 22.365 1.00 31.62 140 LYS B C 1
ATOM 2646 O O . LYS B 1 157 ? 20.991 28.713 22.537 1.00 24.04 140 LYS B O 1
ATOM 2652 N N . ALA B 1 158 ? 20.653 30.686 21.514 1.00 19.70 141 ALA B N 1
ATOM 2653 C CA . ALA B 1 158 ? 21.894 30.603 20.753 1.00 19.69 141 ALA B CA 1
ATOM 2654 C C . ALA B 1 158 ? 23.107 30.840 21.634 1.00 21.53 141 ALA B C 1
ATOM 2655 O O . ALA B 1 158 ? 24.247 30.644 21.203 1.00 21.68 141 ALA B O 1
ATOM 2657 N N . GLY B 1 159 ? 22.862 31.264 22.870 1.00 22.04 142 GLY B N 1
ATOM 2658 C CA . GLY B 1 159 ? 23.929 31.458 23.832 1.00 22.53 142 GLY B CA 1
ATOM 2659 C C . GLY B 1 159 ? 24.753 32.724 23.655 1.00 23.94 142 GLY B C 1
ATOM 2660 O O . GLY B 1 159 ? 25.889 32.794 24.139 1.00 18.88 142 GLY B O 1
ATOM 2661 N N . VAL B 1 160 ? 24.200 33.731 22.976 1.00 19.98 143 VAL B N 1
ATOM 2662 C CA . VAL B 1 160 ? 24.930 34.991 22.823 1.00 24.11 143 VAL B CA 1
ATOM 2663 C C . VAL B 1 160 ? 24.150 36.228 23.299 1.00 22.03 143 VAL B C 1
ATOM 2664 O O . VAL B 1 160 ? 24.546 37.369 23.010 1.00 19.96 143 VAL B O 1
ATOM 2668 N N . ALA B 1 161 ? 23.070 36.019 24.051 1.00 22.09 144 ALA B N 1
ATOM 2669 C CA . ALA B 1 161 ? 22.259 37.139 24.530 1.00 21.48 144 ALA B CA 1
ATOM 2670 C C . ALA B 1 161 ? 22.978 37.977 25.581 1.00 21.84 144 ALA B C 1
ATOM 2671 O O . ALA B 1 161 ? 22.660 39.148 25.767 1.00 17.44 144 ALA B O 1
ATOM 2673 N N . HIS B 1 162 ? 23.945 37.378 26.268 1.00 23.06 145 HIS B N 1
ATOM 2674 C CA . HIS B 1 162 ? 24.704 38.109 27.273 1.00 25.50 145 HIS B CA 1
ATOM 2675 C C . HIS B 1 162 ? 25.524 39.249 26.667 1.00 21.05 145 HIS B C 1
ATOM 2676 O O . HIS B 1 162 ? 25.979 40.128 27.390 1.00 19.08 145 HIS B O 1
ATOM 2683 N N . LYS B 1 163 ? 25.709 39.241 25.348 1.00 18.50 146 LYS B N 1
ATOM 2684 C CA . LYS B 1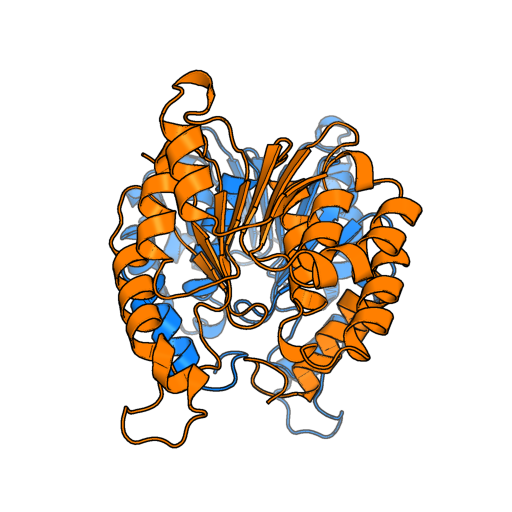 163 ? 26.518 40.272 24.691 1.00 19.53 146 LYS B CA 1
ATOM 2685 C C . LYS B 1 163 ? 25.745 41.567 24.484 1.00 21.30 146 LYS B C 1
ATOM 2686 O O . LYS B 1 163 ? 26.332 42.627 24.232 1.00 20.27 146 LYS B O 1
ATOM 2692 N N . ILE B 1 164 ? 24.427 41.481 24.587 1.00 20.38 147 ILE B N 1
ATOM 2693 C CA . ILE B 1 164 ? 23.574 42.582 24.162 1.00 18.72 147 ILE B CA 1
ATOM 2694 C C . ILE B 1 164 ? 23.142 43.489 25.316 1.00 23.09 147 ILE B C 1
ATOM 2695 O O . ILE B 1 164 ? 22.627 43.021 26.337 1.00 21.34 147 ILE B O 1
ATOM 2700 N N . ASP B 1 165 ? 23.395 44.784 25.139 1.00 19.10 148 ASP B N 1
ATOM 2701 C CA . ASP B 1 165 ? 22.900 45.835 26.019 1.00 17.12 148 ASP B CA 1
ATOM 2702 C C . ASP B 1 165 ? 21.812 46.563 25.236 1.00 21.52 148 ASP B C 1
ATOM 2703 O O . ASP B 1 165 ? 22.108 47.456 24.431 1.00 20.64 148 ASP B O 1
ATOM 2708 N N . PHE B 1 166 ? 20.562 46.148 25.426 1.00 18.42 149 PHE B N 1
ATOM 2709 C CA . PHE B 1 166 ? 19.456 46.750 24.686 1.00 20.09 149 PHE B CA 1
ATOM 2710 C C . PHE B 1 166 ? 18.924 47.981 25.396 1.00 26.49 149 PHE B C 1
ATOM 2711 O O . PHE B 1 166 ? 18.659 47.942 26.598 1.00 25.54 149 PHE B O 1
ATOM 2719 N N . ARG B 1 167 ? 18.751 49.057 24.635 1.00 22.40 150 ARG B N 1
ATOM 2720 C CA . ARG B 1 167 ? 18.189 50.310 25.138 1.00 21.34 150 ARG B CA 1
ATOM 2721 C C . ARG B 1 167 ? 16.942 50.657 24.345 1.00 24.90 150 ARG B C 1
ATOM 2722 O O . ARG B 1 167 ? 16.986 50.715 23.108 1.00 22.32 150 ARG B O 1
ATOM 2730 N N . GLU B 1 168 ? 15.843 50.895 25.058 1.00 24.77 151 GLU B N 1
ATOM 2731 C CA . GLU B 1 168 ? 14.568 51.290 24.464 1.00 24.77 151 GLU B CA 1
ATOM 2732 C C . GLU B 1 168 ? 14.487 52.810 24.328 1.00 26.20 151 GLU B C 1
ATOM 2733 O O . GLU B 1 168 ? 14.739 53.536 25.291 1.00 25.12 151 GLU B O 1
ATOM 2739 N N . GLY B 1 169 ? 14.146 53.283 23.132 1.00 22.99 152 GLY B N 1
ATOM 2740 C CA . GLY B 1 169 ? 14.063 54.709 22.860 1.00 23.92 152 GLY B CA 1
ATOM 2741 C C . GLY B 1 169 ? 14.830 55.143 21.613 1.00 27.78 152 GLY B C 1
ATOM 2742 O O . GLY B 1 169 ? 15.521 54.340 20.980 1.00 20.68 152 GLY B O 1
ATOM 2743 N N . PRO B 1 170 ? 14.708 56.429 21.245 1.00 25.70 153 PRO B N 1
ATOM 2744 C CA . PRO B 1 170 ? 15.435 56.984 20.097 1.00 19.10 153 PRO B CA 1
ATOM 2745 C C . PRO B 1 170 ? 16.949 56.938 20.316 1.00 20.19 153 PRO B C 1
ATOM 2746 O O . PRO B 1 170 ? 17.423 57.214 21.421 1.00 19.76 153 PRO B O 1
ATOM 2750 N N . ALA B 1 171 ? 17.693 56.609 19.262 1.00 21.79 154 ALA B N 1
ATOM 2751 C CA . ALA B 1 171 ? 19.138 56.425 19.361 1.00 17.96 154 ALA B CA 1
ATOM 2752 C C . ALA B 1 171 ? 19.922 57.714 19.576 1.00 18.30 154 ALA B C 1
ATOM 2753 O O . ALA B 1 171 ? 20.931 57.709 20.284 1.00 16.83 154 ALA B O 1
ATOM 2755 N N . LEU B 1 172 ? 19.476 58.818 18.971 1.00 19.29 155 LEU B N 1
ATOM 2756 C CA . LEU B 1 172 ? 20.274 60.047 18.986 1.00 16.63 155 LEU B CA 1
ATOM 2757 C C . LEU B 1 172 ? 20.658 60.521 20.406 1.00 18.92 155 LEU B C 1
ATOM 2758 O O . LEU B 1 172 ? 21.826 60.810 20.648 1.00 17.90 155 LEU B O 1
ATOM 2763 N N . PRO B 1 173 ? 19.699 60.565 21.353 1.00 17.59 156 PRO B N 1
ATOM 2764 C CA . PRO B 1 173 ? 20.091 61.014 22.698 1.00 18.41 156 PRO B CA 1
ATOM 2765 C C . PRO B 1 173 ? 21.037 60.038 23.400 1.00 21.08 156 PRO B C 1
ATOM 2766 O O . PRO B 1 173 ? 21.807 60.447 24.266 1.00 22.74 156 PRO B O 1
ATOM 2770 N N . VAL B 1 174 ? 20.988 58.764 23.029 1.00 21.91 157 VAL B N 1
ATOM 2771 C CA . VAL B 1 174 ? 21.941 57.805 23.587 1.00 23.65 157 VAL B CA 1
ATOM 2772 C C . VAL B 1 174 ? 23.336 58.139 23.061 1.00 20.68 157 VAL B C 1
ATOM 2773 O O . VAL B 1 174 ? 24.304 58.187 23.824 1.00 18.77 157 VAL B O 1
ATOM 2777 N N . LEU B 1 175 ? 23.435 58.386 21.756 1.00 18.00 158 LEU B N 1
ATOM 2778 C CA . LEU B 1 175 ? 24.708 58.799 21.170 1.00 17.56 158 LEU B CA 1
ATOM 2779 C C . LEU B 1 175 ? 25.217 60.067 21.847 1.00 17.50 158 LEU B C 1
ATOM 2780 O O . LEU B 1 175 ? 26.406 60.183 22.139 1.00 16.38 158 LEU B O 1
ATOM 2785 N N . ASP B 1 176 ? 24.319 61.019 22.088 1.00 19.25 159 ASP B N 1
ATOM 2786 C CA . ASP B 1 176 ? 24.741 62.285 22.696 1.00 19.68 159 ASP B CA 1
ATOM 2787 C C . ASP B 1 176 ? 25.297 62.027 24.096 1.00 22.52 159 ASP B C 1
ATOM 2788 O O . ASP B 1 176 ? 26.330 62.586 24.483 1.00 21.26 159 ASP B O 1
ATOM 2793 N N . ASP B 1 177 ? 24.610 61.165 24.840 1.00 23.54 160 ASP B N 1
ATOM 2794 C CA . ASP B 1 177 ? 25.035 60.815 26.198 1.00 26.74 160 ASP B CA 1
ATOM 2795 C C . ASP B 1 177 ? 26.402 60.131 26.191 1.00 23.72 160 ASP B C 1
ATOM 2796 O O . ASP B 1 177 ? 27.250 60.412 27.039 1.00 20.99 160 ASP B O 1
ATOM 2801 N N . LEU B 1 178 ? 26.619 59.240 25.230 1.00 23.10 161 LEU B N 1
ATOM 2802 C CA . LEU B 1 178 ? 27.916 58.579 25.103 1.00 23.13 161 LEU B CA 1
ATOM 2803 C C . LEU B 1 178 ? 29.014 59.590 24.824 1.00 20.71 161 LEU B C 1
ATOM 2804 O O . LEU B 1 178 ? 30.105 59.519 25.383 1.00 20.25 161 LEU B O 1
ATOM 2809 N N . ILE B 1 179 ? 28.717 60.529 23.938 1.00 17.05 162 ILE B N 1
ATOM 2810 C CA . ILE B 1 179 ? 29.694 61.509 23.499 1.00 16.03 162 ILE B CA 1
ATOM 2811 C C . ILE B 1 179 ? 30.071 62.465 24.636 1.00 19.82 162 ILE B C 1
ATOM 2812 O O . ILE B 1 179 ? 31.189 62.983 24.681 1.00 19.53 162 ILE B O 1
ATOM 2817 N N . ALA B 1 180 ? 29.146 62.659 25.571 1.00 21.84 163 ALA B N 1
ATOM 2818 C CA . ALA B 1 180 ? 29.384 63.568 26.698 1.00 26.19 163 ALA B CA 1
ATOM 2819 C C . ALA B 1 180 ? 30.508 63.074 27.613 1.00 31.72 163 ALA B C 1
ATOM 2820 O O . ALA B 1 180 ? 31.035 63.835 28.430 1.00 30.31 163 ALA B O 1
ATOM 2822 N N . ASP B 1 181 ? 30.861 61.800 27.479 1.00 25.56 164 ASP B N 1
ATOM 2823 C CA . ASP B 1 181 ? 31.905 61.185 28.298 1.00 26.24 164 ASP B CA 1
ATOM 2824 C C . ASP B 1 181 ? 33.060 60.746 27.404 1.00 31.19 164 ASP B C 1
ATOM 2825 O O . ASP B 1 181 ? 32.923 59.792 26.638 1.00 25.44 164 ASP B O 1
ATOM 2830 N N . GLU B 1 182 ? 34.197 61.431 27.522 1.00 26.65 165 GLU B N 1
ATOM 2831 C CA . GLU B 1 182 ? 35.352 61.186 26.661 1.00 30.02 165 GLU B CA 1
ATOM 2832 C C . GLU B 1 182 ? 35.827 59.731 26.643 1.00 25.36 165 GLU B C 1
ATOM 2833 O O . GLU B 1 182 ? 36.465 59.308 25.688 1.00 25.27 165 GLU B O 1
ATOM 2839 N N . LYS B 1 183 ? 35.527 58.972 27.693 1.00 26.10 166 LYS B N 1
ATOM 2840 C CA . LYS B 1 183 ? 35.911 57.562 27.746 1.00 26.36 166 LYS B CA 1
ATOM 2841 C C . LYS B 1 183 ? 35.303 56.762 26.589 1.00 29.04 166 LYS B C 1
ATOM 2842 O O . LYS B 1 183 ? 35.820 55.714 26.197 1.00 26.15 166 LYS B O 1
ATOM 2848 N N . ASN B 1 184 ? 34.200 57.258 26.047 1.00 26.91 167 ASN B N 1
ATOM 2849 C CA . ASN B 1 184 ? 33.504 56.543 24.979 1.00 22.41 167 ASN B CA 1
ATOM 2850 C C . ASN B 1 184 ? 34.021 56.907 23.597 1.00 24.49 167 ASN B C 1
ATOM 2851 O O . ASN B 1 184 ? 33.711 56.231 22.614 1.00 22.93 167 ASN B O 1
ATOM 2856 N N . HIS B 1 185 ? 34.793 57.983 23.508 1.00 20.35 168 HIS B N 1
ATOM 2857 C CA . HIS B 1 185 ? 35.286 58.429 22.206 1.00 24.29 168 HIS B CA 1
ATOM 2858 C C . HIS B 1 185 ? 36.221 57.395 21.592 1.00 24.10 168 HIS B C 1
ATOM 2859 O O . HIS B 1 185 ? 37.117 56.879 22.262 1.00 21.09 168 HIS B O 1
ATOM 2866 N N . GLY B 1 186 ? 35.985 57.079 20.322 1.00 19.49 169 GLY B N 1
ATOM 2867 C CA . GLY B 1 186 ? 36.801 56.113 19.606 1.00 21.01 169 GLY B CA 1
ATOM 2868 C C . GLY B 1 186 ? 36.806 54.717 20.204 1.00 18.52 169 GLY B C 1
ATOM 2869 O O . GLY B 1 186 ? 37.772 53.976 20.041 1.00 20.86 169 GLY B O 1
ATOM 2870 N N . SER B 1 187 ? 35.729 54.338 20.882 1.00 22.20 170 SER B N 1
ATOM 2871 C CA . SER B 1 187 ? 35.722 53.064 21.599 1.00 21.19 170 SER B CA 1
ATOM 2872 C C . SER B 1 187 ? 34.997 51.936 20.857 1.00 26.17 170 SER B C 1
ATOM 2873 O O . SER B 1 187 ? 35.119 50.772 21.242 1.00 22.46 170 SER B O 1
ATOM 2876 N N . PHE B 1 188 ? 34.242 52.269 19.811 1.00 17.99 171 PHE B N 1
ATOM 2877 C CA . PHE B 1 188 ? 33.487 51.240 19.090 1.00 16.82 171 PHE B CA 1
ATOM 2878 C C . PHE B 1 188 ? 34.213 50.763 17.839 1.00 13.55 171 PHE B C 1
ATOM 2879 O O . PHE B 1 188 ? 34.830 51.545 17.127 1.00 15.69 171 PHE B O 1
ATOM 2887 N N . ASP B 1 189 ? 34.126 49.461 17.585 1.00 17.07 172 ASP B N 1
ATOM 2888 C CA . ASP B 1 189 ? 34.772 48.828 16.443 1.00 15.29 172 ASP B CA 1
ATOM 2889 C C . ASP B 1 189 ? 33.882 48.904 15.218 1.00 17.45 172 ASP B C 1
ATOM 2890 O O . ASP B 1 189 ? 34.363 49.096 14.105 1.00 16.08 172 ASP B O 1
ATOM 2895 N N . PHE B 1 190 ? 32.583 48.735 15.442 1.00 15.58 173 PHE B N 1
ATOM 2896 C CA . PHE B 1 190 ? 31.641 48.594 14.341 1.00 17.56 173 PHE B CA 1
ATOM 2897 C C . PHE B 1 190 ? 30.269 49.116 14.717 1.00 16.34 173 PHE B C 1
ATOM 2898 O O . PHE B 1 190 ? 29.810 48.925 15.841 1.00 16.98 173 PHE B O 1
ATOM 2906 N N . VAL B 1 191 ? 29.611 49.780 13.771 1.00 14.60 174 VAL B N 1
ATOM 2907 C CA . VAL B 1 191 ? 28.249 50.237 13.975 1.00 12.83 174 VAL B CA 1
ATOM 2908 C C . VAL B 1 191 ? 27.396 49.888 12.761 1.00 17.40 174 VAL B C 1
ATOM 2909 O O . VAL B 1 191 ? 27.778 50.192 11.629 1.00 16.59 174 VAL B O 1
ATOM 2913 N N . PHE B 1 192 ? 26.250 49.254 13.002 1.00 16.06 175 PHE B N 1
ATOM 2914 C CA . PHE B 1 192 ? 25.282 48.979 11.936 1.00 15.25 175 PHE B CA 1
ATOM 2915 C C . PHE B 1 192 ? 24.095 49.906 12.130 1.00 19.54 175 PHE B C 1
ATOM 2916 O O . PHE B 1 192 ? 23.468 49.912 13.194 1.00 16.54 175 PHE B O 1
ATOM 2924 N N . VAL B 1 193 ? 23.808 50.701 11.101 1.00 13.46 176 VAL B N 1
ATOM 2925 C CA . VAL B 1 193 ? 22.759 51.711 11.158 1.00 18.26 176 VAL B CA 1
ATOM 2926 C C . VAL B 1 193 ? 21.623 51.335 10.206 1.00 15.57 176 VAL B C 1
ATOM 2927 O O . VAL B 1 193 ? 21.772 51.423 8.994 1.00 15.40 176 VAL B O 1
ATOM 2931 N N . ASP B 1 194 ? 20.497 50.899 10.764 1.00 16.97 177 ASP B N 1
ATOM 2932 C CA . ASP B 1 194 ? 19.387 50.357 9.981 1.00 18.17 177 ASP B CA 1
ATOM 2933 C C . ASP B 1 194 ? 18.069 50.906 10.531 1.00 17.24 177 ASP B C 1
ATOM 2934 O O . ASP B 1 194 ? 17.285 50.188 11.156 1.00 18.17 177 ASP B O 1
ATOM 2939 N N . ALA B 1 195 ? 17.827 52.188 10.306 1.00 17.20 178 ALA B N 1
ATOM 2940 C CA . ALA B 1 195 ? 16.762 52.865 11.037 1.00 20.95 178 ALA B CA 1
ATOM 2941 C C . ALA B 1 195 ? 16.186 54.032 10.256 1.00 21.64 178 ALA B C 1
ATOM 2942 O O . ALA B 1 195 ? 15.871 53.887 9.075 1.00 22.22 178 ALA B O 1
ATOM 2944 N N . ASP B 1 196 ? 16.046 55.184 10.910 1.00 17.22 179 ASP B N 1
ATOM 2945 C CA . ASP B 1 196 ? 15.352 56.313 10.291 1.00 19.63 179 ASP B CA 1
ATOM 2946 C C . ASP B 1 196 ? 16.266 57.206 9.416 1.00 19.19 179 ASP B C 1
ATOM 2947 O O . ASP B 1 196 ? 17.187 57.864 9.913 1.00 17.62 179 ASP B O 1
ATOM 2952 N N . LYS B 1 197 ? 15.990 57.219 8.110 1.00 17.48 180 LYS B N 1
ATOM 2953 C CA . LYS B 1 197 ? 16.838 57.892 7.118 1.00 18.87 180 LYS B CA 1
ATOM 2954 C C . LYS B 1 197 ? 17.038 59.382 7.342 1.00 19.52 180 LYS B C 1
ATOM 2955 O O . LYS B 1 197 ? 18.101 59.919 7.033 1.00 19.71 180 LYS B O 1
ATOM 2961 N N . ASP B 1 198 ? 16.014 60.047 7.856 1.00 17.26 181 ASP B N 1
ATOM 2962 C CA . ASP B 1 198 ? 16.090 61.483 8.114 1.00 20.98 181 ASP B CA 1
ATOM 2963 C C . ASP B 1 198 ? 17.077 61.807 9.235 1.00 21.30 181 ASP B C 1
ATOM 2964 O O . ASP B 1 198 ? 17.339 62.982 9.518 1.00 18.11 181 ASP B O 1
ATOM 2969 N N . ASN B 1 199 ? 17.610 60.773 9.886 1.00 17.71 182 ASN B N 1
ATOM 2970 C CA . ASN B 1 199 ? 18.616 60.979 10.914 1.00 14.69 182 ASN B CA 1
ATOM 2971 C C . ASN B 1 199 ? 19.983 60.390 10.576 1.00 16.03 182 ASN B C 1
ATOM 2972 O O . ASN B 1 199 ? 20.882 60.452 11.413 1.00 15.15 182 ASN B O 1
ATOM 2977 N N . TYR B 1 200 ? 20.153 59.805 9.385 1.00 13.96 183 TYR B N 1
ATOM 2978 C CA . TYR B 1 200 ? 21.428 59.123 9.094 1.00 12.58 183 TYR B CA 1
ATOM 2979 C C . TYR B 1 200 ? 22.632 60.077 9.140 1.00 15.16 183 TYR B C 1
ATOM 2980 O O . TYR B 1 200 ? 23.674 59.743 9.724 1.00 15.31 183 TYR B O 1
ATOM 2989 N N . LEU B 1 201 ? 22.518 61.249 8.515 1.00 15.36 184 LEU B N 1
ATOM 2990 C CA . LEU B 1 201 ? 23.635 62.196 8.565 1.00 11.63 184 LEU B CA 1
ATOM 2991 C C . LEU B 1 201 ? 23.878 62.710 9.990 1.00 15.22 184 LEU B C 1
ATOM 2992 O O . LEU B 1 201 ? 25.025 62.942 10.371 1.00 15.97 184 LEU B O 1
ATOM 2997 N N . ASN B 1 202 ? 22.816 62.882 10.777 1.00 14.34 185 ASN B N 1
ATOM 2998 C CA . ASN B 1 202 ? 23.000 63.220 12.193 1.00 15.53 185 ASN B CA 1
ATOM 2999 C C . ASN B 1 202 ? 23.764 62.098 12.907 1.00 17.54 185 ASN B C 1
ATOM 3000 O O . ASN B 1 202 ? 24.767 62.347 13.580 1.00 16.92 185 ASN B O 1
ATOM 3005 N N . TYR B 1 203 ? 23.315 60.864 12.723 1.00 14.81 186 TYR B N 1
ATOM 3006 C CA . TYR B 1 203 ? 24.008 59.716 13.319 1.00 15.37 186 TYR B CA 1
ATOM 3007 C C . TYR B 1 203 ? 25.476 59.706 12.888 1.00 17.29 186 TYR B C 1
ATOM 3008 O O . TYR B 1 203 ? 26.360 59.464 13.697 1.00 15.26 186 TYR B O 1
ATOM 3017 N N . HIS B 1 204 ? 25.723 59.967 11.606 1.00 16.18 187 HIS B N 1
ATOM 3018 C CA . HIS B 1 204 ? 27.076 59.923 11.055 1.00 14.05 187 HIS B CA 1
ATOM 3019 C C . HIS B 1 204 ? 28.053 60.838 11.814 1.00 18.40 187 HIS B C 1
ATOM 3020 O O . HIS B 1 204 ? 29.161 60.416 12.171 1.00 14.79 187 HIS B O 1
ATOM 3027 N N . ASP B 1 205 ? 27.652 62.082 12.074 1.00 14.67 188 ASP B N 1
ATOM 3028 C CA . ASP B 1 205 ? 28.561 62.976 12.799 1.00 17.23 188 ASP B CA 1
ATOM 3029 C C . ASP B 1 205 ? 28.817 62.503 14.238 1.00 16.19 188 ASP B C 1
ATOM 3030 O O . ASP B 1 205 ? 29.947 62.609 14.720 1.00 17.91 188 ASP B O 1
ATOM 3035 N N . ARG B 1 206 ? 27.793 61.969 14.905 1.00 12.64 189 ARG B N 1
ATOM 3036 C CA . ARG B 1 206 ? 27.958 61.419 16.259 1.00 15.07 189 ARG B CA 1
ATOM 3037 C C . ARG B 1 206 ? 28.859 60.188 16.246 1.00 18.53 189 ARG B C 1
ATOM 3038 O O . ARG B 1 206 ? 29.736 60.019 17.101 1.00 17.41 189 ARG B O 1
ATOM 3046 N N . LEU B 1 207 ? 28.609 59.300 15.283 1.00 16.55 190 LEU B N 1
ATOM 3047 C CA . LEU B 1 207 ? 29.306 58.014 15.243 1.00 16.94 190 LEU B CA 1
ATOM 3048 C C . LEU B 1 207 ? 30.769 58.168 14.892 1.00 15.68 190 LEU B C 1
ATOM 3049 O O . LEU B 1 207 ? 31.601 57.373 15.320 1.00 18.04 190 LEU B O 1
ATOM 3054 N N . LEU B 1 208 ? 31.111 59.189 14.115 1.00 16.38 191 LEU B N 1
ATOM 3055 C CA . LEU B 1 208 ? 32.516 59.384 13.815 1.00 17.12 191 LEU B CA 1
ATOM 3056 C C . LEU B 1 208 ? 33.304 59.783 15.062 1.00 16.80 191 LEU B C 1
ATOM 3057 O O . LEU B 1 208 ? 34.520 59.684 15.065 1.00 19.96 191 LEU B O 1
ATOM 3062 N N . LYS B 1 209 ? 32.621 60.210 16.118 1.00 16.77 192 LYS B N 1
ATOM 3063 C CA . LYS B 1 209 ? 33.319 60.479 17.381 1.00 17.28 192 LYS B CA 1
ATOM 3064 C C . LYS B 1 209 ? 33.450 59.215 18.224 1.00 19.26 192 LYS B C 1
ATOM 3065 O O . LYS B 1 209 ? 34.403 59.071 19.008 1.00 20.81 192 LYS B O 1
ATOM 3071 N N . LEU B 1 210 ? 32.502 58.298 18.050 1.00 14.61 193 LEU B N 1
ATOM 3072 C CA . LEU B 1 210 ? 32.404 57.111 18.894 1.00 14.59 193 LEU B CA 1
ATOM 3073 C C . LEU B 1 210 ? 33.145 55.895 18.322 1.00 17.35 193 LEU B C 1
ATOM 3074 O O . LEU B 1 210 ? 33.524 55.001 19.066 1.00 18.31 193 LEU B O 1
ATOM 3079 N N . VAL B 1 211 ? 33.353 55.876 17.012 1.00 17.26 194 VAL B N 1
ATOM 3080 C CA . VAL B 1 211 ? 34.048 54.770 16.351 1.00 15.96 194 VAL B CA 1
ATOM 3081 C C . VAL B 1 211 ? 35.554 55.024 16.255 1.00 17.84 194 VAL B C 1
ATOM 3082 O O . VAL B 1 211 ? 35.980 56.145 15.973 1.00 17.61 194 VAL B O 1
ATOM 3086 N N . LYS B 1 212 ? 36.356 53.984 16.495 1.00 15.94 195 LYS B N 1
ATOM 3087 C CA . LYS B 1 212 ? 37.812 54.103 16.477 1.00 16.41 195 LYS B CA 1
ATOM 3088 C C . LYS B 1 212 ? 38.318 54.448 15.077 1.00 17.93 195 LYS B C 1
ATOM 3089 O O . LYS B 1 212 ? 37.635 54.165 14.087 1.00 16.14 195 LYS B O 1
ATOM 3095 N N . LEU B 1 213 ? 39.496 55.073 14.985 1.00 17.29 196 LEU B N 1
ATOM 3096 C CA . LEU B 1 213 ? 40.158 55.219 13.688 1.00 19.88 196 LEU B CA 1
ATOM 3097 C C . LEU B 1 213 ? 40.307 53.830 13.097 1.00 20.76 196 LEU B C 1
ATOM 3098 O O . LEU B 1 213 ? 40.765 52.915 13.776 1.00 17.64 196 LEU B O 1
ATOM 3103 N N . GLY B 1 214 ? 39.919 53.673 11.834 1.00 18.58 197 GLY B N 1
ATOM 3104 C CA . GLY B 1 214 ? 39.987 52.378 11.181 1.00 15.60 197 GLY B CA 1
ATOM 3105 C C . GLY B 1 214 ? 38.748 51.533 11.422 1.00 16.43 197 GLY B C 1
ATOM 3106 O O . GLY B 1 214 ? 38.607 50.459 10.836 1.00 16.97 197 GLY B O 1
ATOM 3107 N N . GLY B 1 215 ? 37.852 52.033 12.270 1.00 17.96 198 GLY B N 1
ATOM 3108 C CA . GLY B 1 215 ? 36.602 51.365 12.586 1.00 14.61 198 GLY B CA 1
ATOM 3109 C C . GLY B 1 215 ? 35.637 51.470 11.420 1.00 16.92 198 GLY B C 1
ATOM 3110 O O . GLY B 1 215 ? 35.924 52.148 10.432 1.00 16.13 198 GLY B O 1
ATOM 3111 N N . LEU B 1 216 ? 34.496 50.798 11.531 1.00 15.24 199 LEU B N 1
ATOM 3112 C CA . LEU B 1 216 ? 33.598 50.639 10.395 1.00 14.99 199 LEU B CA 1
ATOM 3113 C C . LEU B 1 216 ? 32.152 50.935 10.767 1.00 19.12 199 LEU B C 1
ATOM 3114 O O . LEU B 1 216 ? 31.637 50.438 11.777 1.00 16.27 199 LEU B O 1
ATOM 3119 N N . ILE B 1 217 ? 31.510 51.758 9.941 1.00 15.04 200 ILE B N 1
ATOM 3120 C CA . ILE B 1 217 ? 30.091 52.037 10.063 1.00 13.81 200 ILE B CA 1
ATOM 3121 C C . ILE B 1 217 ? 29.416 51.534 8.807 1.00 14.13 200 ILE B C 1
ATOM 3122 O O . ILE B 1 217 ? 29.879 51.819 7.712 1.00 16.98 200 ILE B O 1
ATOM 3127 N N . GLY B 1 218 ? 28.349 50.773 8.966 1.00 13.39 201 GLY B N 1
ATOM 3128 C CA . GLY B 1 218 ? 27.556 50.340 7.827 1.00 13.38 201 GLY B CA 1
ATOM 3129 C C . GLY B 1 218 ? 26.180 50.982 7.872 1.00 16.29 201 GLY B C 1
ATOM 3130 O O . GLY B 1 218 ? 25.441 50.792 8.846 1.00 17.54 201 GLY B O 1
ATOM 3131 N N . TYR B 1 219 ? 25.847 51.757 6.837 1.00 15.05 202 TYR B N 1
ATOM 3132 C CA . TYR B 1 219 ? 24.523 52.364 6.707 1.00 11.66 202 TYR B CA 1
ATOM 3133 C C . TYR B 1 219 ? 23.647 51.493 5.845 1.00 15.84 202 TYR B C 1
ATOM 3134 O O . TYR B 1 219 ? 23.983 51.223 4.698 1.00 13.65 202 TYR B O 1
ATOM 3143 N N . ASP B 1 220 ? 22.524 51.041 6.398 1.00 14.67 203 ASP B N 1
ATOM 3144 C CA . ASP B 1 220 ? 21.677 50.107 5.670 1.00 16.33 203 ASP B CA 1
ATOM 3145 C C . ASP B 1 220 ? 20.620 50.794 4.805 1.00 15.99 203 ASP B C 1
ATOM 3146 O O . ASP B 1 220 ? 20.169 51.900 5.115 1.00 15.23 203 ASP B O 1
ATOM 3151 N N . ASN B 1 221 ? 20.262 50.114 3.715 1.00 14.06 204 ASN B N 1
ATOM 3152 C CA . ASN B 1 221 ? 19.192 50.501 2.781 1.00 16.32 204 ASN B CA 1
ATOM 3153 C C . ASN B 1 221 ? 19.501 51.758 1.970 1.00 14.18 204 ASN B C 1
ATOM 3154 O O . ASN B 1 221 ? 18.594 52.517 1.629 1.00 16.52 204 ASN B O 1
ATOM 3159 N N . THR B 1 222 ? 20.766 51.963 1.639 1.00 13.85 205 THR B N 1
ATOM 3160 C CA . THR B 1 222 ? 21.161 53.180 0.929 1.00 13.76 205 THR B CA 1
ATOM 3161 C C . THR B 1 222 ? 20.878 53.139 -0.578 1.00 14.24 205 THR B C 1
ATOM 3162 O O . THR B 1 222 ? 21.088 54.129 -1.273 1.00 13.96 205 THR B O 1
ATOM 3166 N N . LEU B 1 223 ? 20.396 52.015 -1.098 1.00 12.76 206 LEU B N 1
ATOM 3167 C CA . LEU B 1 223 ? 19.929 52.004 -2.488 1.00 15.38 206 LEU B CA 1
ATOM 3168 C C . LEU B 1 223 ? 18.401 52.088 -2.556 1.00 18.13 206 LEU B C 1
ATOM 3169 O O . LEU B 1 223 ? 17.833 52.292 -3.630 1.00 19.09 206 LEU B O 1
ATOM 3174 N N . TRP B 1 224 ? 17.758 51.906 -1.406 1.00 14.23 207 TRP B N 1
ATOM 3175 C CA . TRP B 1 224 ? 16.357 52.306 -1.192 1.00 14.97 207 TRP B CA 1
ATOM 3176 C C . TRP B 1 224 ? 15.428 51.824 -2.319 1.00 17.63 207 TRP B C 1
ATOM 3177 O O . TRP B 1 224 ? 14.783 52.616 -3.005 1.00 19.46 207 TRP B O 1
ATOM 3188 N N . ASN B 1 225 ? 15.427 50.514 -2.521 1.00 16.20 208 ASN B N 1
ATOM 3189 C CA . ASN B 1 225 ? 14.566 49.850 -3.502 1.00 17.26 208 ASN B CA 1
ATOM 3190 C C . ASN B 1 225 ? 14.866 50.249 -4.941 1.00 25.21 208 ASN B C 1
ATOM 3191 O O . ASN B 1 225 ? 14.087 49.952 -5.852 1.00 25.22 208 ASN B O 1
ATOM 3196 N N . GLY B 1 226 ? 16.006 50.900 -5.149 1.00 19.03 209 GLY B N 1
ATOM 3197 C CA . GLY B 1 226 ? 16.375 51.378 -6.465 1.00 19.70 209 GLY B CA 1
ATOM 3198 C C . GLY B 1 226 ? 15.661 52.660 -6.837 1.00 24.46 209 GLY B C 1
ATOM 3199 O O . GLY B 1 226 ? 15.796 53.139 -7.963 1.00 21.12 209 GLY B O 1
ATOM 3200 N N . SER B 1 227 ? 14.910 53.227 -5.888 1.00 20.69 210 SER B N 1
ATOM 3201 C CA . SER B 1 227 ? 14.187 54.472 -6.123 1.00 26.09 210 SER B CA 1
ATOM 3202 C C . SER B 1 227 ? 15.136 55.638 -6.374 1.00 24.58 210 SER B C 1
ATOM 3203 O O . SER B 1 227 ? 14.727 56.676 -6.902 1.00 21.31 210 SER B O 1
ATOM 3206 N N . VAL B 1 228 ? 16.401 55.461 -5.999 1.00 20.01 211 VAL B N 1
ATOM 3207 C CA . VAL B 1 228 ? 17.413 56.494 -6.217 1.00 17.75 211 VAL B CA 1
ATOM 3208 C C . VAL B 1 228 ? 17.605 56.848 -7.695 1.00 20.86 211 VAL B C 1
ATOM 3209 O O . VAL B 1 228 ? 18.091 57.940 -8.000 1.00 24.12 211 VAL B O 1
ATOM 3213 N N . VAL B 1 229 ? 17.232 55.951 -8.614 1.00 20.82 212 VAL B N 1
ATOM 3214 C CA . VAL B 1 229 ? 17.314 56.288 -10.039 1.00 24.12 212 VAL B CA 1
ATOM 3215 C C . VAL B 1 229 ? 15.951 56.371 -10.726 1.00 31.26 212 VAL B C 1
ATOM 3216 O O . VAL B 1 229 ? 15.868 56.403 -11.955 1.00 24.66 212 VAL B O 1
ATOM 3220 N N . LEU B 1 230 ? 14.887 56.408 -9.937 1.00 26.75 213 LEU B N 1
ATOM 3221 C CA . LEU B 1 230 ? 13.568 56.682 -10.491 1.00 29.39 213 LEU B CA 1
ATOM 3222 C C . LEU B 1 230 ? 13.387 58.191 -10.585 1.00 31.18 213 LEU B C 1
ATOM 3223 O O . LEU B 1 230 ? 13.918 58.932 -9.761 1.00 33.06 213 LEU B O 1
ATOM 3228 N N . PRO B 1 231 ? 12.635 58.656 -11.590 1.00 36.59 214 PRO B N 1
ATOM 3229 C CA . PRO B 1 231 ? 12.301 60.084 -11.629 1.00 42.21 214 PRO B CA 1
ATOM 3230 C C . PRO B 1 231 ? 11.324 60.436 -10.507 1.00 33.83 214 PRO B C 1
ATOM 3231 O O . PRO B 1 231 ? 10.630 59.542 -10.028 1.00 35.40 214 PRO B O 1
ATOM 3235 N N . ASP B 1 232 ? 11.271 61.702 -10.095 1.00 34.91 215 ASP B N 1
ATOM 3236 C CA . ASP B 1 232 ? 10.313 62.139 -9.073 1.00 44.86 215 ASP B CA 1
ATOM 3237 C C . ASP B 1 232 ? 8.894 61.783 -9.504 1.00 44.49 215 ASP B C 1
ATOM 3238 O O . ASP B 1 232 ? 8.011 61.546 -8.679 1.00 48.06 215 ASP B O 1
ATOM 3243 N N . ASP B 1 233 ? 8.717 61.724 -10.819 1.00 44.59 216 ASP B N 1
ATOM 3244 C CA . ASP B 1 233 ? 7.459 61.407 -11.477 1.00 49.41 216 ASP B CA 1
ATOM 3245 C C . ASP B 1 233 ? 6.938 59.994 -11.190 1.00 47.87 216 ASP B C 1
ATOM 3246 O O . ASP B 1 233 ? 5.733 59.784 -11.065 1.00 52.44 216 ASP B O 1
ATOM 3251 N N . ALA B 1 234 ? 7.851 59.033 -11.089 1.00 43.79 217 ALA B N 1
ATOM 3252 C CA . ALA B 1 234 ? 7.503 57.611 -11.101 1.00 40.46 217 ALA B CA 1
ATOM 3253 C C . ALA B 1 234 ? 6.630 57.160 -9.927 1.00 50.13 217 ALA B C 1
ATOM 3254 O O . ALA B 1 234 ? 6.661 57.755 -8.850 1.00 42.56 217 ALA B O 1
ATOM 3256 N N . PRO B 1 235 ? 5.837 56.097 -10.141 1.00 49.05 218 PRO B N 1
ATOM 3257 C CA . PRO B 1 235 ? 5.059 55.486 -9.059 1.00 53.69 218 PRO B CA 1
ATOM 3258 C C . PRO B 1 235 ? 5.946 54.836 -8.002 1.00 50.86 218 PRO B C 1
ATOM 3259 O O . PRO B 1 235 ? 6.808 54.018 -8.331 1.00 44.45 218 PRO B O 1
ATOM 3263 N N . MET B 1 236 ? 5.737 55.203 -6.745 1.00 39.01 219 MET B N 1
ATOM 3264 C CA . MET B 1 236 ? 6.425 54.541 -5.648 1.00 41.22 219 MET B CA 1
ATOM 3265 C C . MET B 1 236 ? 5.584 54.617 -4.381 1.00 31.76 219 MET B C 1
ATOM 3266 O O . MET B 1 236 ? 4.765 55.521 -4.220 1.00 37.91 219 MET B O 1
ATOM 3271 N N . ARG B 1 237 ? 5.778 53.650 -3.491 1.00 30.63 220 ARG B N 1
ATOM 3272 C CA . ARG B 1 237 ? 5.067 53.635 -2.219 1.00 37.74 220 ARG B CA 1
ATOM 3273 C C . ARG B 1 237 ? 5.398 54.875 -1.411 1.00 36.59 220 ARG B C 1
ATOM 3274 O O . ARG B 1 237 ? 6.467 55.465 -1.569 1.00 27.19 220 ARG B O 1
ATOM 3282 N N . LYS B 1 238 ? 4.470 55.260 -0.546 1.00 31.33 221 LYS B N 1
ATOM 3283 C CA . LYS B 1 238 ? 4.581 56.513 0.175 1.00 32.66 221 LYS B CA 1
ATOM 3284 C C . LYS B 1 238 ? 5.836 56.582 1.054 1.00 23.79 221 LYS B C 1
ATOM 3285 O O . LYS B 1 238 ? 6.521 57.611 1.072 1.00 25.77 221 LYS B O 1
ATOM 3291 N N . TYR B 1 239 ? 6.164 55.500 1.757 1.00 25.37 222 TYR B N 1
ATOM 3292 C CA . TYR B 1 239 ? 7.311 55.564 2.671 1.00 26.56 222 TYR B CA 1
ATOM 3293 C C . TYR B 1 239 ? 8.607 55.623 1.867 1.00 25.91 222 TYR B C 1
ATOM 3294 O O . TYR B 1 239 ? 9.594 56.213 2.314 1.00 24.46 222 TYR B O 1
ATOM 3303 N N . ILE B 1 240 ? 8.589 55.045 0.670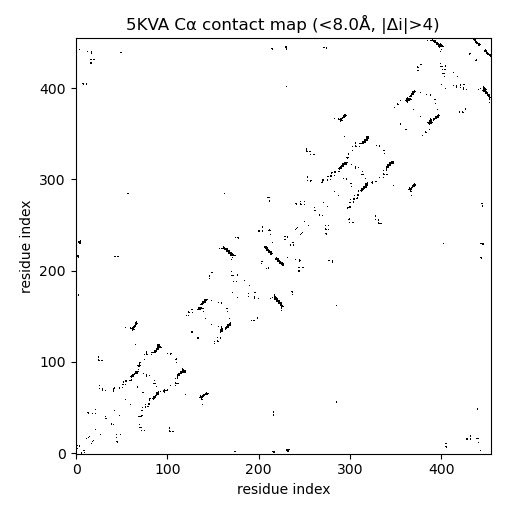 1.00 21.42 223 ILE B N 1
ATOM 3304 C CA . ILE B 1 240 ? 9.740 55.120 -0.223 1.00 21.59 223 ILE B CA 1
ATOM 3305 C C . ILE B 1 240 ? 9.960 56.554 -0.682 1.00 26.52 223 ILE B C 1
ATOM 3306 O O . ILE B 1 240 ? 11.067 57.105 -0.565 1.00 18.99 223 ILE B O 1
ATOM 3311 N N . ARG B 1 241 ? 8.899 57.164 -1.196 1.00 21.83 224 ARG B N 1
ATOM 3312 C CA . ARG B 1 241 ? 8.979 58.557 -1.619 1.00 24.68 224 ARG B CA 1
ATOM 3313 C C . ARG B 1 241 ? 9.363 59.482 -0.459 1.00 27.93 224 ARG B C 1
ATOM 3314 O O . ARG B 1 241 ? 10.136 60.427 -0.643 1.00 25.59 224 ARG B O 1
ATOM 3322 N N . PHE B 1 242 ? 8.842 59.198 0.734 1.00 23.01 225 PHE B N 1
ATOM 3323 C CA . PHE B 1 242 ? 9.085 60.055 1.889 1.00 26.60 225 PHE B CA 1
ATOM 3324 C C . PHE B 1 242 ? 10.579 60.247 2.187 1.00 31.44 225 PHE B C 1
ATOM 3325 O O . PHE B 1 242 ? 11.019 61.362 2.460 1.00 26.94 225 PHE B O 1
ATOM 3333 N N . TYR B 1 243 ? 11.350 59.165 2.130 1.00 19.62 226 TYR B N 1
ATOM 3334 C CA . TYR B 1 243 ? 12.741 59.192 2.585 1.00 18.97 226 TYR B CA 1
ATOM 3335 C C . TYR B 1 243 ? 13.733 59.237 1.442 1.00 20.76 226 TYR B C 1
ATOM 3336 O O . TYR B 1 243 ? 14.931 59.343 1.676 1.00 16.55 226 TYR B O 1
ATOM 3345 N N . ARG B 1 244 ? 13.236 59.155 0.211 1.00 16.32 227 ARG B N 1
ATOM 3346 C CA . ARG B 1 244 ? 14.093 59.030 -0.956 1.00 19.26 227 ARG B CA 1
ATOM 3347 C C . ARG B 1 244 ? 15.073 60.192 -1.112 1.00 20.14 227 ARG B C 1
ATOM 3348 O O . ARG B 1 244 ? 16.217 59.983 -1.515 1.00 14.72 227 ARG B O 1
ATOM 3356 N N . ASP B 1 245 ? 14.643 61.416 -0.810 1.00 19.72 228 ASP B N 1
ATOM 3357 C CA . ASP B 1 245 ? 15.563 62.533 -0.993 1.00 18.07 228 ASP B CA 1
ATOM 3358 C C . ASP B 1 245 ? 16.564 62.591 0.141 1.00 13.73 228 ASP B C 1
ATOM 3359 O O . ASP B 1 245 ? 17.701 62.982 -0.071 1.00 17.43 228 ASP B O 1
ATOM 3364 N N . PHE B 1 246 ? 16.168 62.172 1.339 1.00 16.06 229 PHE B N 1
ATOM 3365 C CA . PHE B 1 246 ? 17.147 62.004 2.412 1.00 16.81 229 PHE B CA 1
ATOM 3366 C C . PHE B 1 246 ? 18.250 61.039 1.991 1.00 16.65 229 PHE B C 1
ATOM 3367 O O . PHE B 1 246 ? 19.423 61.248 2.304 1.00 14.51 229 PHE B O 1
ATOM 3375 N N . VAL B 1 247 ? 17.868 59.973 1.297 1.00 15.93 230 VAL B N 1
ATOM 3376 C CA . VAL B 1 247 ? 18.833 58.967 0.888 1.00 15.93 230 VAL B CA 1
ATOM 3377 C C . VAL B 1 247 ? 19.753 59.491 -0.212 1.00 14.52 230 VAL B C 1
ATOM 3378 O O . VAL B 1 247 ? 20.960 59.274 -0.153 1.00 13.13 230 VAL B O 1
ATOM 3382 N N . LEU B 1 248 ? 19.194 60.180 -1.206 1.00 14.29 231 LEU B N 1
ATOM 3383 C CA . LEU B 1 248 ? 20.015 60.758 -2.269 1.00 14.80 231 LEU B CA 1
ATOM 3384 C C . LEU B 1 248 ? 21.046 61.733 -1.691 1.00 15.17 231 LEU B C 1
ATOM 3385 O O . LEU B 1 248 ? 22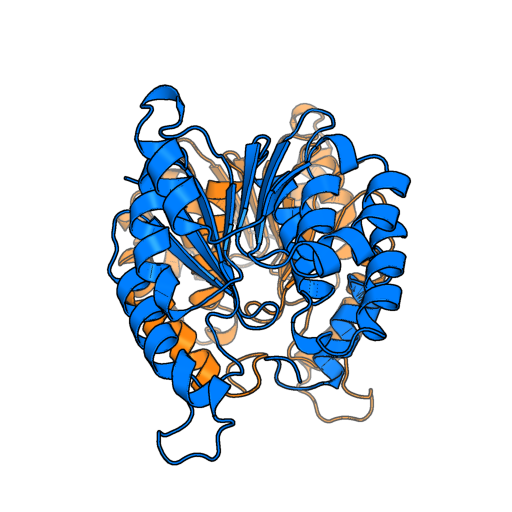.205 61.740 -2.108 1.00 12.34 231 LEU B O 1
ATOM 3390 N N . VAL B 1 249 ? 20.621 62.541 -0.728 1.00 11.22 232 VAL B N 1
ATOM 3391 C CA . VAL B 1 249 ? 21.528 63.509 -0.127 1.00 16.11 232 VAL B CA 1
ATOM 3392 C C . VAL B 1 249 ? 22.593 62.795 0.703 1.00 15.22 232 VAL B C 1
ATOM 3393 O O . VAL B 1 249 ? 23.777 63.110 0.599 1.00 13.23 232 VAL B O 1
ATOM 3397 N N . LEU B 1 250 ? 22.151 61.838 1.512 1.00 14.18 233 LEU B N 1
ATOM 3398 C CA . LEU B 1 250 ? 23.060 60.995 2.290 1.00 16.65 233 LEU B CA 1
ATOM 3399 C C . LEU B 1 250 ? 24.150 60.408 1.414 1.00 13.19 233 LEU B C 1
ATOM 3400 O O . LEU B 1 250 ? 25.334 60.491 1.741 1.00 13.22 233 LEU B O 1
ATOM 3405 N N . ASN B 1 251 ? 23.762 59.800 0.297 1.00 11.55 234 ASN B N 1
ATOM 3406 C CA . ASN B 1 251 ? 24.758 59.076 -0.480 1.00 13.91 234 ASN B CA 1
ATOM 3407 C C . ASN B 1 251 ? 25.795 60.039 -1.042 1.00 14.57 234 ASN B C 1
ATOM 3408 O O . ASN B 1 251 ? 26.985 59.723 -1.071 1.00 13.94 234 ASN B O 1
ATOM 3413 N N . LYS B 1 252 ? 25.350 61.223 -1.461 1.00 11.84 235 LYS B N 1
ATOM 3414 C CA . LYS B 1 252 ? 26.282 62.246 -1.953 1.00 14.62 235 LYS B CA 1
ATOM 3415 C C . LYS B 1 252 ? 27.211 62.749 -0.842 1.00 13.50 235 LYS B C 1
ATOM 3416 O O . LYS B 1 252 ? 28.423 62.894 -1.040 1.00 15.46 235 LYS B O 1
ATOM 3422 N N . ALA B 1 253 ? 26.627 63.014 0.318 1.00 12.55 236 ALA B N 1
ATOM 3423 C CA . ALA B 1 253 ? 27.381 63.508 1.470 1.00 13.77 236 ALA B CA 1
ATOM 3424 C C . ALA B 1 253 ? 28.434 62.511 1.933 1.00 15.83 236 ALA B C 1
ATOM 3425 O O . ALA B 1 253 ? 29.554 62.905 2.257 1.00 15.74 236 ALA B O 1
ATOM 3427 N N . LEU B 1 254 ? 28.092 61.221 1.965 1.00 12.16 237 LEU B N 1
ATOM 3428 C CA . LEU B 1 254 ? 29.085 60.230 2.380 1.00 13.76 237 LEU B CA 1
ATOM 3429 C C . LEU B 1 254 ? 30.215 60.142 1.358 1.00 13.91 237 LEU B C 1
ATOM 3430 O O . LEU B 1 254 ? 31.372 60.022 1.731 1.00 14.60 237 LEU B O 1
ATOM 3435 N N . ALA B 1 255 ? 29.884 60.221 0.070 1.00 13.55 238 ALA B N 1
ATOM 3436 C CA . ALA B 1 255 ? 30.910 60.149 -0.976 1.00 15.96 238 ALA B CA 1
ATOM 3437 C C . ALA B 1 255 ? 31.846 61.357 -0.925 1.00 16.62 238 ALA B C 1
ATOM 3438 O O . ALA B 1 255 ? 32.984 61.289 -1.392 1.00 17.54 238 ALA B O 1
ATOM 3440 N N . ALA B 1 256 ? 31.356 62.453 -0.347 1.00 12.12 239 ALA B N 1
ATOM 3441 C CA . ALA B 1 256 ? 32.118 63.713 -0.256 1.00 17.80 239 ALA B CA 1
ATOM 3442 C C . ALA B 1 256 ? 32.859 63.872 1.067 1.00 23.53 239 ALA B C 1
ATOM 3443 O O . ALA B 1 256 ? 33.552 64.862 1.286 1.00 23.67 239 ALA B O 1
ATOM 3445 N N . ASP B 1 257 ? 32.688 62.920 1.971 1.00 17.53 240 ASP B N 1
ATOM 3446 C CA . ASP B 1 257 ? 33.192 63.092 3.321 1.00 14.23 240 ASP B CA 1
ATOM 3447 C C . ASP B 1 257 ? 34.585 62.478 3.435 1.00 17.68 240 ASP B C 1
ATOM 3448 O O . ASP B 1 257 ? 34.731 61.260 3.473 1.00 16.48 240 ASP B O 1
ATOM 3453 N N . GLU B 1 258 ? 35.606 63.323 3.510 1.00 17.67 241 GLU B N 1
ATOM 3454 C CA . GLU B 1 258 ? 36.974 62.814 3.515 1.00 20.26 241 GLU B CA 1
ATOM 3455 C C . GLU B 1 258 ? 37.373 62.161 4.850 1.00 15.15 241 GLU B C 1
ATOM 3456 O O . GLU B 1 258 ? 38.457 61.593 4.955 1.00 19.59 241 GLU B O 1
ATOM 3462 N N . ARG B 1 259 ? 36.501 62.220 5.854 1.00 15.24 242 ARG B N 1
ATOM 3463 C CA . ARG B 1 259 ? 36.746 61.525 7.118 1.00 14.66 242 ARG B CA 1
ATOM 3464 C C . ARG B 1 259 ? 36.567 60.008 6.997 1.00 16.97 242 ARG B C 1
ATOM 3465 O O . ARG B 1 259 ? 36.945 59.265 7.904 1.00 16.78 242 ARG B O 1
ATOM 3473 N N . VAL B 1 260 ? 35.971 59.556 5.898 1.00 14.09 243 VAL B N 1
ATOM 3474 C CA . VAL B 1 260 ? 35.740 58.126 5.701 1.00 13.34 243 VAL B CA 1
ATOM 3475 C C . VAL B 1 260 ? 36.114 57.706 4.298 1.00 17.06 243 VAL B C 1
ATOM 3476 O O . VAL B 1 260 ? 36.147 58.524 3.386 1.00 15.77 243 VAL B O 1
ATOM 3480 N N . GLU B 1 261 ? 36.447 56.430 4.157 1.00 14.94 244 GLU B N 1
ATOM 3481 C CA . GLU B 1 261 ? 36.530 55.772 2.855 1.00 20.41 244 GLU B CA 1
ATOM 3482 C C . GLU B 1 261 ? 35.236 54.976 2.712 1.00 17.79 244 GLU B C 1
ATOM 3483 O O . GLU B 1 261 ? 34.797 54.370 3.678 1.00 14.51 244 GLU B O 1
ATOM 3489 N N . ILE B 1 262 ? 34.613 54.961 1.533 1.00 15.59 245 ILE B N 1
ATOM 3490 C CA . ILE B 1 262 ? 33.324 54.276 1.442 1.00 11.96 245 ILE B CA 1
ATOM 3491 C C . ILE B 1 262 ? 33.295 53.151 0.430 1.00 13.46 245 ILE B C 1
ATOM 3492 O O . ILE B 1 262 ? 34.147 53.046 -0.439 1.00 17.40 245 ILE B O 1
ATOM 3497 N N . CYS B 1 263 ? 32.295 52.293 0.568 1.00 16.25 246 CYS B N 1
ATOM 3498 C CA . CYS B 1 263 ? 31.999 51.312 -0.466 1.00 14.04 246 CYS B CA 1
ATOM 3499 C C . CYS B 1 263 ? 30.509 50.991 -0.391 1.00 11.72 246 CYS B C 1
ATOM 3500 O O . CYS B 1 263 ? 30.036 50.466 0.615 1.00 14.51 246 CYS B O 1
ATOM 3503 N N . GLN B 1 264 ? 29.760 51.337 -1.436 1.00 13.26 247 GLN B N 1
ATOM 3504 C CA . GLN B 1 264 ? 28.310 51.117 -1.438 1.00 10.85 247 GLN B CA 1
ATOM 3505 C C . GLN B 1 264 ? 28.012 49.829 -2.176 1.00 14.11 247 GLN B C 1
ATOM 3506 O O . GLN B 1 264 ? 28.195 49.752 -3.382 1.00 14.70 247 GLN B O 1
ATOM 3512 N N . LEU B 1 265 ? 27.553 48.821 -1.442 1.00 13.08 248 LEU B N 1
ATOM 3513 C CA . LEU B 1 265 ? 27.391 47.479 -1.990 1.00 12.66 248 LEU B CA 1
ATOM 3514 C C . LEU B 1 265 ? 25.932 47.140 -2.244 1.00 15.40 248 LEU B C 1
ATOM 3515 O O . LEU B 1 265 ? 25.072 47.494 -1.450 1.00 16.69 248 LEU B O 1
ATOM 3520 N N . PRO B 1 266 ? 25.661 46.428 -3.344 1.00 15.37 249 PRO B N 1
ATOM 3521 C CA . PRO B 1 266 ? 24.314 45.980 -3.702 1.00 17.35 249 PRO B CA 1
ATOM 3522 C C . PRO B 1 266 ? 23.963 44.666 -3.020 1.00 16.21 249 PRO B C 1
ATOM 3523 O O . PRO B 1 266 ? 23.506 43.697 -3.638 1.00 17.44 249 PRO B O 1
ATOM 3527 N N . VAL B 1 267 ? 24.215 44.651 -1.721 1.00 17.27 250 VAL B N 1
ATOM 3528 C CA . VAL B 1 267 ? 23.746 43.611 -0.825 1.00 16.25 250 VAL B CA 1
ATOM 3529 C C . VAL B 1 267 ? 22.455 44.085 -0.160 1.00 18.10 250 VAL B C 1
ATOM 3530 O O . VAL B 1 267 ? 22.375 45.230 0.303 1.00 19.50 250 VAL B O 1
ATOM 3534 N N . GLY B 1 268 ? 21.443 43.225 -0.114 1.00 16.57 251 GLY B N 1
ATOM 3535 C CA . GLY B 1 268 ? 20.194 43.599 0.519 1.00 18.98 251 GLY B CA 1
ATOM 3536 C C . GLY B 1 268 ? 19.539 44.733 -0.246 1.00 20.50 251 GLY B C 1
ATOM 3537 O O . GLY B 1 268 ? 19.294 44.618 -1.445 1.00 18.24 251 GLY B O 1
ATOM 3538 N N . ASP B 1 269 ? 19.261 45.823 0.460 1.00 15.59 252 ASP B N 1
ATOM 3539 C CA . ASP B 1 269 ? 18.697 47.029 -0.145 1.00 14.94 252 ASP B CA 1
ATOM 3540 C C . ASP B 1 269 ? 19.787 48.089 -0.256 1.00 18.15 252 ASP B C 1
ATOM 3541 O O . ASP B 1 269 ? 19.511 49.301 -0.260 1.00 16.29 252 ASP B O 1
ATOM 3546 N N . GLY B 1 270 ? 21.025 47.613 -0.342 1.00 15.84 253 GLY B N 1
ATOM 3547 C CA . GLY B 1 270 ? 22.189 48.474 -0.373 1.00 13.69 253 GLY B CA 1
ATOM 3548 C C . GLY B 1 270 ? 22.750 48.692 1.016 1.00 15.89 253 GLY B C 1
ATOM 3549 O O . GLY B 1 270 ? 22.017 49.005 1.949 1.00 20.27 253 GLY B O 1
ATOM 3550 N N . VAL B 1 271 ? 24.054 48.529 1.164 1.00 12.83 254 VAL B N 1
ATOM 3551 C CA . VAL B 1 271 ? 24.685 48.877 2.430 1.00 10.12 254 VAL B CA 1
ATOM 3552 C C . VAL B 1 271 ? 25.940 49.660 2.106 1.00 14.93 254 VAL B C 1
ATOM 3553 O O . VAL B 1 271 ? 26.742 49.260 1.266 1.00 15.93 254 VAL B O 1
ATOM 3557 N N . THR B 1 272 ? 26.093 50.813 2.734 1.00 14.40 255 THR B N 1
ATOM 3558 C CA . THR B 1 272 ? 27.283 51.597 2.479 1.00 11.04 255 THR B CA 1
ATOM 3559 C C . THR B 1 272 ? 28.237 51.451 3.646 1.00 13.01 255 THR B C 1
ATOM 3560 O O . THR B 1 272 ? 27.930 51.869 4.764 1.00 14.80 255 THR B O 1
ATOM 3564 N N . LEU B 1 273 ? 29.380 50.842 3.375 1.00 13.94 256 LEU B N 1
ATOM 3565 C CA . LEU B 1 273 ? 30.441 50.670 4.370 1.00 13.33 256 LEU B CA 1
ATOM 3566 C C . LEU B 1 273 ? 31.303 51.919 4.442 1.00 18.72 256 LEU B C 1
ATOM 3567 O O . LEU B 1 273 ? 31.785 52.394 3.405 1.00 13.38 256 LEU B O 1
ATOM 3572 N N . CYS B 1 274 ? 31.499 52.443 5.656 1.00 13.37 257 CYS B N 1
ATOM 3573 C CA . CYS B 1 274 ? 32.292 53.649 5.857 1.00 13.76 257 CYS B CA 1
ATOM 3574 C C . CYS B 1 274 ? 33.400 53.367 6.855 1.00 13.91 257 CYS B C 1
ATOM 3575 O O . CYS B 1 274 ? 33.133 53.115 8.036 1.00 15.21 257 CYS B O 1
ATOM 3578 N N A ARG B 1 275 ? 34.636 53.398 6.369 0.52 13.24 258 ARG B N 1
ATOM 3579 N N B ARG B 1 275 ? 34.635 53.387 6.366 0.48 13.30 258 ARG B N 1
ATOM 3580 C CA A ARG B 1 275 ? 35.809 53.146 7.195 0.52 15.65 258 ARG B CA 1
ATOM 3581 C CA B ARG B 1 275 ? 35.807 53.149 7.198 0.48 15.65 258 ARG B CA 1
ATOM 3582 C C A ARG B 1 275 ? 36.383 54.476 7.660 0.52 14.03 258 ARG B C 1
ATOM 3583 C C B ARG B 1 275 ? 36.373 54.482 7.660 0.48 14.03 258 ARG B C 1
ATOM 3584 O O A ARG B 1 275 ? 36.735 55.316 6.838 0.52 15.82 258 ARG B O 1
ATOM 3585 O O B ARG B 1 275 ? 36.712 55.327 6.838 0.48 15.82 258 ARG B O 1
ATOM 3600 N N . ARG B 1 276 ? 36.463 54.678 8.970 1.00 15.30 259 ARG B N 1
ATOM 3601 C CA . ARG B 1 276 ? 36.933 55.962 9.487 1.00 12.43 259 ARG B CA 1
ATOM 3602 C C . ARG B 1 276 ? 38.436 56.145 9.249 1.00 16.00 259 ARG B C 1
ATOM 3603 O O . ARG B 1 276 ? 39.240 55.316 9.699 1.00 16.41 259 ARG B O 1
ATOM 3611 N N . VAL B 1 277 ? 38.829 57.208 8.539 1.00 13.65 260 VAL B N 1
ATOM 3612 C CA . VAL B 1 277 ? 40.261 57.435 8.292 1.00 16.50 260 VAL B CA 1
ATOM 3613 C C . VAL B 1 277 ? 40.787 58.779 8.824 1.00 20.09 260 VAL B C 1
ATOM 3614 O O . VAL B 1 277 ? 41.988 59.041 8.759 1.00 19.68 260 VAL B O 1
ATOM 3618 N N . LYS B 1 278 ? 39.894 59.621 9.337 1.00 17.17 261 LYS B N 1
ATOM 3619 C CA . LYS B 1 278 ? 40.289 60.825 10.080 1.00 19.08 261 LYS B CA 1
ATOM 3620 C C . LYS B 1 278 ? 39.461 60.896 11.351 1.00 21.40 261 LYS B C 1
ATOM 3621 O O . LYS B 1 278 ? 39.916 61.352 12.398 1.00 21.22 261 LYS B O 1
#

Sequence (455 aa):
KSLLKSDDLYQYILDTSVYPREPESMKELREITAKHPWNLMTTSADEGQFLNMLIKLIGAKKTMEIGVYTGYSLLATALALPEDGTILAMDINRENYELGLPCIEKAGVAHKIDFREGPALPVLDDLIADEKNHGSFDFVFVDADKDNYLNYHDRLLKLVKLGGLIGYDNTLWNGSVVLPDDAPMRKYIRFYRDFVLVLNKALAADERVEICQLPVGDGVTLCRRVKHKSLLKSDDLYQYILDTSVYPREPESMKELREITAKHPWNLMTTSADEGQFLNMLIKLIGAKKTMEIGVYTGYSLLATALALPEDGTILAMDINRENYELGLPCIEKAGVAHKIDFREGPALPVLDDLIADEKNHGSFDFVFVDADKDNYLNYHDRLLKLVKLGGLIGYDNTLWNGSVVLPDDAPMRKYIRFYRDFVLVLNKALAADERVEICQLPVGDGVTLCRRRVK

InterPro domains:
  IPR002935 Class I-like SAM-dependent O-methyltransferase [PF01596] (50-260)
  IPR002935 Class I-like SAM-dependent O-methyltransferase [PS51682] (36-260)
  IPR029063 S-adenosyl-L-methionine-dependent methyltransferase superfamily [G3DSA:3.40.50.150] (35-261)
  IPR029063 S-adenosyl-L-methionine-dependent methyltransferase superfamily [SSF53335] (39-259)
  IPR050362 Cation-dependent O-methyltransferase [PTHR10509] (34-260)

CATH classification: 3.40.50.150

Foldseek 3Di:
DAPDPDPVVVVCCCVPPFVVPDDPLLVVLLVLLVPDPVSVLDFDRQVLQVLLVVCLVLQWAEEEEEDAQCHNNVLSNQVSHPLNGAYEYEDLDDVRVVSNLVSSVVVVRSVRYDYDHRDCLVVLVVLVVDLVQFQVGQEYEYRDQLLCPVVVVVSVLRRHHQQGKYKYPLLCQQVCLPPDLPPDDDPVSNVNSVSSNVVVVVLVVDPQWDWDWDSRGNIMIMTTGHD/DQFPDPDPVVVVCCCVPPFVVPDDPLLVVLLVLLVPDPVSVLDFDRQVLQVLLVVCQVLQFAEEEEEDAQCNNSVLSNLVNHPLNGAYEYEDQDVVRVVSSLVSSVVVVRSVRYDYDHDHCLVVLVVLLVDLVQFQPGQEYEYRDDLLCPVVVVVSVLRRHHQQGKYKYPLLCQQVCLPPPLPDDDDPVSNVRNVSSNVVVVVLPVDPQWDWDWDRRGNIMIMTTGHD

Secondary structure (DSSP, 8-state):
--SBS-HHHHHHHIIIIIGGG--HHHHHHHHHHTTSTTGGGSPPHHHHHHHHHHHHHHT--EEEEE--TTSHHHHHHHHHS-TT-EEEEEES-HHHHHHHHHHHHHTT-GGGEEEEES-HHHHHHHHHHSGGGTT-EEEEEE-S-GGGHHHHHHHHHHHEEEEEEEEEETTTGGGGGGS-TTS---HHHHHHHHHHHHHHHHHHT-TTEEEEEE-STT-EEEEEE--/--SSBS-HHHHHHHIIIIIGGG--HHHHHHHHHHHTSTTGGGSPPHHHHHHHHHHHHHHT--EEEEE--TTSHHHHHHHHHS-TT-EEEEEES-HHHHHHHHHHHHHTT-GGGEEEEES-HHHHHHHHHTSGGGTT-EEEEEE-S-GGGHHHHHHHHHHHEEEEEEEEEETTTGGGGGGS-TTS---HHHHHHHHHHHHHHHHHHT-TTEEEEEE-STT-EEEEEE--

Solvent-accessible surface area: 19131 Å² total; per-residue (Å²): 163,19,6,11,93,39,74,92,0,29,64,28,5,11,74,5,2,2,75,82,65,19,54,132,16,4,84,56,0,60,82,56,1,65,181,34,114,130,47,152,108,46,13,32,6,18,5,0,27,6,0,18,6,4,2,59,21,29,58,2,99,59,0,1,4,2,13,5,17,0,0,6,6,0,0,0,4,0,51,13,8,59,130,98,1,64,0,14,0,1,22,129,33,88,131,7,11,78,72,0,38,75,1,0,99,156,31,46,13,24,113,10,24,62,23,96,102,17,84,7,45,69,26,0,62,103,28,32,91,68,143,178,31,75,30,34,4,19,1,0,1,0,31,36,54,14,58,38,1,80,65,6,7,68,53,0,8,100,0,0,76,111,32,2,1,1,0,0,6,32,1,0,21,77,4,0,10,42,72,84,99,131,11,132,32,154,186,102,11,92,103,59,14,80,79,1,52,83,2,4,114,35,2,14,86,20,124,88,0,45,7,1,5,4,12,3,21,35,0,0,4,2,0,40,42,51,134,212,125,16,6,11,93,42,46,93,0,22,57,28,4,12,72,4,2,3,77,76,64,20,58,134,17,4,81,53,0,59,72,61,1,65,168,33,117,132,44,156,104,47,14,33,6,20,5,0,26,5,0,20,6,3,1,56,21,31,59,3,92,68,1,1,3,4,15,5,19,1,0,4,4,0,0,0,5,0,51,13,7,59,128,86,2,63,1,14,0,2,22,129,38,81,118,11,12,82,84,0,37,78,1,0,103,153,32,46,14,22,113,9,23,63,25,98,98,17,86,5,39,69,27,0,61,104,28,32,92,65,142,180,29,78,29,32,4,21,1,0,1,0,31,33,52,15,64,31,0,68,64,6,4,68,60,0,9,111,0,0,79,112,34,2,1,0,0,0,6,34,0,0,17,82,3,1,10,43,69,80,99,136,15,131,37,157,181,112,8,98,134,58,9,77,94,0,44,88,1,4,122,36,1,12,77,20,130,83,1,47,6,2,6,3,14,3,21,34,0,0,3,0,1,37,44,49,136

Organism: Sorghum bicolor (NCBI:txid4558)

Radius of gyration: 21.67 Å; Cα contacts (8 Å, |Δi|>4): 835; chains: 2; bounding box: 55×42×56 Å

Nearest PDB structures (foldseek):
  5kva-assembly1_A  TM=1.003E+00  e=4.999E-46  Sorghum bicolor
  8xe2-assembly1_C-2  TM=9.633E-01  e=1.255E-33  Lycoris longituba
  8xdy-assembly1_A  TM=9.631E-01  e=6.447E-33  Lycoris longituba
  8xe3-assembly1_A  TM=9.614E-01  e=7.278E-33  Narcissus aff. pseudonarcissus MK-2014
  8xdq-assembly1_A  TM=9.627E-01  e=1.047E-32  Lycoris aurea